Protein AF-A0A968QY16-F1 (afdb_monomer_lite)

Secondary structure (DSSP, 8-state):
------------------S--EEEEEEE-S-S-TT--SHHHHHHHHHHHHHHHHHTT--GGGEEEE-SS---SS-SSS--SEEE---HHHHHHHHHHTTSS-SEEEEEEES-EETTEEESSSS-EEEHHHHHHHHHHHHHT-TT-EEEEEEESTTGGGGHHHH--TTEEEEESS-TT-----BTTTTBSHHHHHHHHHHTT-BHHHHHHHHHHHHTTT---EEEE-TT--S-PBSTT---------EEEEEEEEEETTEEEEEEEEE-TT-EEEEEEEEEETT----S-S-------EEE-EEPSS-TTEEEEEEE----SSEEEEEEEEETT-PBPPPEEEEEPPP---EEEEEEEESSHHHHHHHHHHHHHHHHHTT--GGGEEEESSHHHHHHHHHHHHHSSEEEEEEEEEEEEETTEEE-SSS--EEHHHHHHHHHHHHHH-SS-EEEEEEETTGGGTTTTSPPPTT---B-------

pLDDT: mean 80.66, std 17.02, range [26.48, 98.75]

Foldseek 3Di:
DDDDDPDPDDDFPQPPDDPAQEAEEFALFAADDVPQLLNLLSVVLSLLLLVLLVLLVRDLLRYAYAYPDQDDSQPPVHSPSHNYAQALVVVLCCLQPVQPGHLEYEYEEDDEDAQQWHGRYNPHIDGLQSVLVSNCNSCVVPVSRAYEYAYAYQLQQNSCVSNADARYKYKYQAHNHAGFACAASNCQGLSVQLSQVLSQLFFNLVSSVRSCVSCVVGHHMDIDHHPPDDSRHHNRSSGRDPADFWEWPDWDWDDDPQKIKIKIFIDHPQAWDFKKKFKDAPPPDPPDDNDHHNDGDMWTFPADPVDSRMTMTMDGDDDGAKMKMKMWIAGPSGGIYSIDIDIDGDDDQQAEAEEEQEADCVVCVVVLVVVVVVVVVVVRDPVRYHYDQAPVSSLVNLVVCLPGSHAEYEYEYAYEADQQWHRRYPPDIDGLLNVLVSLQSSQVRHNHAYEYEHAYPNQVNSVVSNDHPPPGDYDYDYDHPD

Sequence (482 aa):
MLRIITIIAFRYSKKKTNNTISKAIVVAGGGPYPGNKLWDSTRMAANFAYRVLRYQGISKKNILYFSEDNIDLDNNGKADDIAGIPTSDNIRTAISSWDGNANTLILYLTDHGKEKTFHLSESETLSADHLNLWLSQYQSGNPNKRVIVIYDACMSGSFVPALSANNRIIVTSTEADEDAYFISQGSLSFSDAFWSDIFNGNHVGKSFDSAKQAVAEFQNPMIEIGSNISGEVPIGNGISYNRELPLIETVSCTISGNRITCTATAGGKDGIARVWAVIMPSDYDIGTLSRPVVELPSFELMPDNDDDNKYTGMYQNYLVRNIRITIYAEDRNGNTSVPSLTYLSGLNVSEDKAVIAAGNPDIFGKNIQQAEDALKFQRYADGNIMKAATVEELHLKLADCASSDTHDVLIYLVGKGSPGSFRISNTESLSATTLNLWLNDLQEKISGKVVVVYDADYSGMFIPLLKPPQGKRADTDFRHFG

Structure (mmCIF, N/CA/C/O backbone):
data_AF-A0A968QY16-F1
#
_entry.id   AF-A0A968QY16-F1
#
loop_
_atom_site.group_PDB
_atom_site.id
_atom_site.type_symbol
_atom_site.label_atom_id
_atom_site.label_alt_id
_atom_site.label_comp_id
_atom_site.label_asym_id
_atom_site.label_entity_id
_atom_site.label_seq_id
_atom_site.pdbx_PDB_ins_code
_atom_site.Cartn_x
_atom_site.Cartn_y
_atom_site.Cartn_z
_atom_site.occupancy
_atom_site.B_iso_or_equiv
_atom_site.auth_seq_id
_atom_site.auth_comp_id
_atom_site.auth_asym_id
_atom_site.auth_atom_id
_atom_site.pdbx_PDB_model_num
ATOM 1 N N . MET A 1 1 ? 2.937 -42.815 42.711 1.00 38.00 1 MET A N 1
ATOM 2 C CA . MET A 1 1 ? 3.768 -41.710 42.187 1.00 38.00 1 MET A CA 1
ATOM 3 C C . MET A 1 1 ? 2.832 -40.774 41.423 1.00 38.00 1 MET A C 1
ATOM 5 O O . MET A 1 1 ? 2.435 -41.095 40.312 1.00 38.00 1 MET A O 1
ATOM 9 N N . LEU A 1 2 ? 2.338 -39.720 42.082 1.00 30.09 2 LEU A N 1
ATOM 10 C CA . LEU A 1 2 ? 1.387 -38.756 41.512 1.00 30.09 2 LEU A CA 1
ATOM 11 C C . LEU A 1 2 ? 2.143 -37.849 40.524 1.00 30.09 2 LEU A C 1
ATOM 13 O O . LEU A 1 2 ? 3.094 -37.184 40.930 1.00 30.09 2 LEU A O 1
ATOM 17 N N . ARG A 1 3 ? 1.752 -37.820 39.244 1.00 30.47 3 ARG A N 1
ATOM 18 C CA . ARG A 1 3 ? 2.258 -36.820 38.290 1.00 30.47 3 ARG A CA 1
ATOM 19 C C . ARG A 1 3 ? 1.485 -35.519 38.498 1.00 30.47 3 ARG A C 1
ATOM 21 O O . ARG A 1 3 ? 0.291 -35.453 38.224 1.00 30.47 3 ARG A O 1
ATOM 28 N N . ILE A 1 4 ? 2.179 -34.513 39.017 1.00 29.67 4 ILE A N 1
ATOM 29 C CA . ILE A 1 4 ? 1.699 -33.137 39.142 1.00 29.67 4 ILE A CA 1
ATOM 30 C C . ILE A 1 4 ? 1.552 -32.568 37.725 1.00 29.67 4 ILE A C 1
ATOM 32 O O . ILE A 1 4 ? 2.531 -32.468 36.989 1.00 29.67 4 ILE A O 1
ATOM 36 N N . ILE A 1 5 ? 0.324 -32.223 37.337 1.00 30.27 5 ILE A N 1
ATOM 37 C CA . ILE A 1 5 ? 0.048 -31.413 36.149 1.00 30.27 5 ILE A CA 1
ATOM 38 C C . ILE A 1 5 ? 0.353 -29.965 36.536 1.00 30.27 5 ILE A C 1
ATOM 40 O O . ILE A 1 5 ? -0.416 -29.331 37.257 1.00 30.27 5 ILE A O 1
ATOM 44 N N . THR A 1 6 ? 1.492 -29.447 36.087 1.00 27.94 6 THR A N 1
ATOM 45 C CA . THR A 1 6 ? 1.800 -28.018 36.183 1.00 27.94 6 THR A CA 1
ATOM 46 C C . THR A 1 6 ? 0.947 -27.279 35.156 1.00 27.94 6 THR A C 1
ATOM 48 O O . THR A 1 6 ? 1.267 -27.252 33.971 1.00 27.94 6 THR A O 1
ATOM 51 N N . ILE A 1 7 ? -0.159 -26.686 35.604 1.00 30.48 7 ILE A N 1
ATOM 52 C CA . ILE A 1 7 ? -0.899 -25.695 34.821 1.00 30.48 7 ILE A CA 1
ATOM 53 C C . ILE A 1 7 ? -0.028 -24.435 34.775 1.00 30.48 7 ILE A C 1
ATOM 55 O O . ILE A 1 7 ? 0.117 -23.737 35.779 1.00 30.48 7 ILE A O 1
ATOM 59 N N . ILE A 1 8 ? 0.575 -24.146 33.620 1.00 30.88 8 ILE A N 1
ATOM 60 C CA . ILE A 1 8 ? 1.236 -22.861 33.373 1.00 30.88 8 ILE A CA 1
ATOM 61 C C . ILE A 1 8 ? 0.131 -21.809 33.236 1.00 30.88 8 ILE A C 1
ATOM 63 O O . ILE A 1 8 ? -0.469 -21.634 32.178 1.00 30.88 8 ILE A O 1
ATOM 67 N N . ALA A 1 9 ? -0.176 -21.125 34.336 1.00 28.19 9 ALA A N 1
ATOM 68 C CA . ALA A 1 9 ? -0.999 -19.927 34.308 1.00 28.19 9 ALA A CA 1
ATOM 69 C C . ALA A 1 9 ? -0.173 -18.781 33.703 1.00 28.19 9 ALA A C 1
ATOM 71 O O . ALA A 1 9 ? 0.754 -18.271 34.337 1.00 28.19 9 ALA A O 1
ATOM 72 N N . PHE A 1 10 ? -0.501 -18.375 32.475 1.00 34.56 10 PHE A N 1
ATOM 73 C CA . PHE A 1 10 ? 0.047 -17.163 31.867 1.00 34.56 10 PHE A CA 1
ATOM 74 C C . PHE A 1 10 ? -0.302 -15.950 32.744 1.00 34.56 10 PHE A C 1
ATOM 76 O O . PHE A 1 10 ? -1.473 -15.631 32.960 1.00 34.56 10 PHE A O 1
ATOM 83 N N . ARG A 1 11 ? 0.718 -15.263 33.271 1.00 32.84 11 ARG A N 1
ATOM 84 C CA . ARG A 1 11 ? 0.545 -13.985 33.971 1.00 32.84 11 ARG A CA 1
ATOM 85 C C . ARG A 1 11 ? 0.368 -12.875 32.935 1.00 32.84 11 ARG A C 1
ATOM 87 O O . ARG A 1 11 ? 1.343 -12.343 32.420 1.00 32.84 11 ARG A O 1
ATOM 94 N N . TYR A 1 12 ? -0.879 -12.520 32.645 1.00 41.78 12 TYR A N 1
ATOM 95 C CA . TYR A 1 12 ? -1.216 -11.295 31.921 1.00 41.78 12 TYR A CA 1
ATOM 96 C C . TYR A 1 12 ? -1.067 -10.090 32.855 1.00 41.78 12 TYR A C 1
ATOM 98 O O . TYR A 1 12 ? -1.649 -10.078 33.941 1.00 41.78 12 TYR A O 1
ATOM 106 N N . SER A 1 13 ? -0.366 -9.042 32.425 1.00 37.53 13 SER A N 1
ATOM 107 C CA . SER A 1 13 ? -0.518 -7.723 33.043 1.00 37.53 13 SER A CA 1
ATOM 108 C C . SER A 1 13 ? -1.692 -7.017 32.369 1.00 37.53 13 SER A C 1
ATOM 110 O O . SER A 1 13 ? -1.528 -6.303 31.383 1.00 37.53 13 SER A O 1
ATOM 112 N N . LYS A 1 14 ? -2.913 -7.238 32.872 1.00 39.91 14 LYS A N 1
ATOM 113 C CA . LYS A 1 14 ? -4.019 -6.325 32.566 1.00 39.91 14 LYS A CA 1
ATOM 114 C C . LYS A 1 14 ? -3.675 -4.989 33.222 1.00 39.91 14 LYS A C 1
ATOM 116 O O . LYS A 1 14 ? -3.824 -4.856 34.439 1.00 39.91 14 LYS A O 1
ATOM 121 N N . LYS A 1 15 ? -3.270 -3.979 32.442 1.00 43.16 15 LYS A N 1
ATOM 122 C CA . LYS A 1 15 ? -3.493 -2.595 32.883 1.00 43.16 15 LYS A CA 1
ATOM 123 C C . LYS A 1 15 ? -4.983 -2.495 33.212 1.00 43.16 15 LYS A C 1
ATOM 125 O O . LYS A 1 15 ? -5.822 -2.958 32.445 1.00 43.16 15 LYS A O 1
ATOM 130 N N . LYS A 1 16 ? -5.295 -2.001 34.407 1.00 36.91 16 LYS A N 1
ATOM 131 C CA . LYS A 1 16 ? -6.653 -1.885 34.945 1.00 36.91 16 LYS A CA 1
ATOM 132 C C . LYS A 1 16 ? -7.465 -0.999 33.989 1.00 36.91 16 LYS A C 1
ATOM 134 O O . LYS A 1 16 ? -7.370 0.220 34.065 1.00 36.91 16 LYS A O 1
ATOM 139 N N . THR A 1 17 ? -8.190 -1.589 33.042 1.00 46.09 17 THR A N 1
ATOM 140 C CA . THR A 1 17 ? -9.027 -0.825 32.122 1.00 46.09 17 THR A CA 1
ATOM 141 C C . THR A 1 17 ? -10.307 -0.460 32.859 1.00 46.09 17 THR A C 1
ATOM 143 O O . THR A 1 17 ? -11.049 -1.321 33.333 1.00 46.09 17 THR A O 1
ATOM 146 N N . ASN A 1 18 ? -10.568 0.842 32.983 1.00 48.84 18 ASN A N 1
ATOM 147 C CA . ASN A 1 18 ? -11.944 1.305 33.123 1.00 48.84 18 ASN A CA 1
ATOM 148 C C . ASN A 1 18 ? -12.760 0.680 31.982 1.00 48.84 18 ASN A C 1
ATOM 150 O O . ASN A 1 18 ? -12.211 0.412 30.919 1.00 48.84 18 ASN A O 1
ATOM 154 N N . ASN A 1 19 ? -14.038 0.409 32.224 1.00 55.62 19 ASN A N 1
ATOM 155 C CA . ASN A 1 19 ? -14.936 -0.382 31.378 1.00 55.62 19 ASN A CA 1
ATOM 156 C C . ASN A 1 19 ? -15.237 0.304 30.016 1.00 55.62 19 ASN A C 1
ATOM 158 O O . ASN A 1 19 ? -16.374 0.677 29.747 1.00 55.62 19 ASN A O 1
ATOM 162 N N . THR A 1 20 ? -14.216 0.552 29.189 1.00 72.75 20 THR A N 1
ATOM 163 C CA . THR A 1 20 ? -14.300 1.267 27.913 1.00 72.75 20 THR A CA 1
ATOM 164 C C . THR A 1 20 ? -14.516 0.281 26.777 1.00 72.75 20 THR A C 1
ATOM 166 O O . THR A 1 20 ? -13.689 -0.600 26.546 1.00 72.75 20 THR A O 1
ATOM 169 N N . ILE A 1 21 ? -15.622 0.432 26.057 1.00 86.31 21 ILE A N 1
ATOM 170 C CA . ILE A 1 21 ? -15.969 -0.398 24.906 1.00 86.31 21 ILE A CA 1
ATOM 171 C C . ILE A 1 21 ? -15.377 0.244 23.649 1.00 86.31 21 ILE A C 1
ATOM 173 O O . ILE A 1 21 ? -15.806 1.325 23.244 1.00 86.31 21 ILE A O 1
ATOM 177 N N . SER A 1 22 ? -14.416 -0.434 23.024 1.00 91.62 22 SER A N 1
ATOM 178 C CA . SER A 1 22 ? -13.908 -0.076 21.695 1.00 91.62 22 SER A CA 1
ATOM 179 C C . SER A 1 22 ? -14.654 -0.867 20.624 1.00 91.62 22 SER A C 1
ATOM 181 O O . SER A 1 22 ? -14.844 -2.081 20.760 1.00 91.62 22 SER A O 1
ATOM 183 N N . LYS A 1 23 ? -15.069 -0.180 19.561 1.00 94.19 23 LYS A N 1
ATOM 184 C CA . LYS A 1 23 ? -15.598 -0.786 18.336 1.00 94.19 23 LYS A CA 1
ATOM 185 C C . LYS A 1 23 ? -14.801 -0.288 17.140 1.00 94.19 23 LYS A C 1
ATOM 187 O O . LYS A 1 23 ? -14.286 0.828 17.171 1.00 94.19 23 LYS A O 1
ATOM 192 N N . ALA A 1 24 ? -14.703 -1.116 16.110 1.00 96.44 24 ALA A N 1
ATOM 193 C CA . ALA A 1 24 ? -13.944 -0.797 14.915 1.00 96.44 24 ALA A CA 1
ATOM 194 C C . ALA A 1 24 ? -14.776 -0.972 13.645 1.00 96.44 24 ALA A C 1
ATOM 196 O O . ALA A 1 24 ? -15.633 -1.854 13.566 1.00 96.44 24 ALA A O 1
ATOM 197 N N . ILE A 1 25 ? -14.497 -0.128 12.662 1.00 97.56 25 ILE A N 1
ATOM 198 C CA . ILE A 1 25 ? -14.957 -0.244 11.286 1.00 97.56 25 ILE A CA 1
ATOM 199 C C . ILE A 1 25 ? -13.698 -0.296 10.420 1.00 97.56 25 ILE A C 1
ATOM 201 O O . ILE A 1 25 ? -12.875 0.616 10.479 1.00 97.56 25 ILE A O 1
ATOM 205 N N . VAL A 1 26 ? -13.540 -1.369 9.655 1.00 98.00 26 VAL A N 1
ATOM 206 C CA . VAL A 1 26 ? -12.465 -1.550 8.674 1.00 98.00 26 VAL A CA 1
ATOM 207 C C . VAL A 1 26 ? -13.095 -1.490 7.290 1.00 98.00 26 VAL A C 1
ATOM 209 O O . VAL A 1 26 ? -14.114 -2.140 7.064 1.00 98.00 26 VAL A O 1
ATOM 212 N N . VAL A 1 27 ? -12.516 -0.712 6.381 1.00 98.12 27 VAL A N 1
ATOM 213 C CA . VAL A 1 27 ? -13.005 -0.558 5.008 1.00 98.12 27 VAL A CA 1
ATOM 214 C C . VAL A 1 27 ? -11.854 -0.814 4.040 1.00 98.12 27 VAL A C 1
ATOM 216 O O . VAL A 1 27 ? -10.940 0.005 3.944 1.00 98.12 27 VAL A O 1
ATOM 219 N N . ALA A 1 28 ? -11.920 -1.944 3.334 1.00 95.81 28 ALA A N 1
ATOM 220 C CA . ALA A 1 28 ? -11.133 -2.195 2.131 1.00 95.81 28 ALA A CA 1
ATOM 221 C C . ALA A 1 28 ? -11.905 -1.618 0.937 1.00 95.81 28 ALA A C 1
ATOM 223 O O . ALA A 1 28 ? -12.927 -2.182 0.545 1.00 95.81 28 ALA A O 1
ATOM 224 N N . GLY A 1 29 ? -11.473 -0.461 0.432 1.00 93.06 29 GLY A N 1
ATOM 225 C CA . GLY A 1 29 ? -12.137 0.255 -0.663 1.00 93.06 29 GLY A CA 1
ATOM 226 C C . GLY A 1 29 ? -11.756 -0.248 -2.060 1.00 93.06 29 GLY A C 1
ATOM 227 O O . GLY A 1 29 ? -10.947 -1.158 -2.210 1.00 93.06 29 GLY A O 1
ATOM 228 N N . GLY A 1 30 ? -12.336 0.356 -3.095 1.00 86.38 30 GLY A N 1
ATOM 229 C CA . GLY A 1 30 ? -12.017 0.123 -4.510 1.00 86.38 30 GLY A CA 1
ATOM 230 C C . GLY A 1 30 ? -12.590 -1.157 -5.108 1.00 86.38 30 GLY A C 1
ATOM 231 O O . GLY A 1 30 ? -13.275 -1.089 -6.125 1.00 86.38 30 GLY A O 1
ATOM 232 N N . GLY A 1 31 ? -12.323 -2.305 -4.489 1.00 84.81 31 GLY A N 1
ATOM 233 C CA . GLY A 1 31 ? -12.792 -3.613 -4.949 1.00 84.81 31 GLY A CA 1
ATOM 234 C C . GLY A 1 31 ? -12.010 -4.201 -6.141 1.00 84.81 31 GLY A C 1
ATOM 235 O O . GLY A 1 31 ? -11.219 -3.505 -6.794 1.00 84.81 31 GLY A O 1
ATOM 236 N N . PRO A 1 32 ? -12.204 -5.499 -6.443 1.00 83.25 32 PRO A N 1
ATOM 237 C CA . PRO A 1 32 ? -11.525 -6.199 -7.530 1.00 83.25 32 PRO A CA 1
ATOM 238 C C . PRO A 1 32 ? -12.180 -5.910 -8.891 1.00 83.25 32 PRO A C 1
ATOM 240 O O . PRO A 1 32 ? -12.966 -6.712 -9.397 1.00 83.25 32 PRO A O 1
ATOM 243 N N . TYR A 1 33 ? -11.831 -4.792 -9.530 1.00 77.81 33 TYR A N 1
ATOM 244 C CA . TYR A 1 33 ? -12.247 -4.493 -10.909 1.00 77.81 33 TYR A CA 1
ATOM 245 C C . TYR A 1 33 ? -11.066 -4.518 -11.897 1.00 77.81 33 TYR A C 1
ATOM 247 O O . TYR A 1 33 ? -9.917 -4.279 -11.505 1.00 77.81 33 TYR A O 1
ATOM 255 N N . PRO A 1 34 ? -11.300 -4.801 -13.197 1.00 72.06 34 PRO A N 1
ATOM 256 C CA . PRO A 1 34 ? -10.243 -4.803 -14.205 1.00 72.06 34 PRO A CA 1
ATOM 257 C C . PRO A 1 34 ? -9.477 -3.475 -14.240 1.00 72.06 34 PRO A C 1
ATOM 259 O O . PRO A 1 34 ? -10.030 -2.424 -14.542 1.00 72.06 34 PRO A O 1
ATOM 262 N N . GLY A 1 35 ? -8.175 -3.532 -13.960 1.00 67.94 35 GLY A N 1
ATOM 263 C CA . GLY A 1 35 ? -7.311 -2.350 -13.909 1.00 67.94 35 GLY A CA 1
ATOM 264 C C . GLY A 1 35 ? -7.057 -1.808 -12.501 1.00 67.94 35 GLY A C 1
ATOM 265 O O . GLY A 1 35 ? -6.093 -1.055 -12.341 1.00 67.94 35 GLY A O 1
ATOM 266 N N . ASN A 1 36 ? -7.810 -2.241 -11.479 1.00 74.19 36 ASN A N 1
ATOM 267 C CA . ASN A 1 36 ? -7.436 -1.986 -10.091 1.00 74.19 36 ASN A CA 1
ATOM 268 C C . ASN A 1 36 ? -6.269 -2.882 -9.687 1.00 74.19 36 ASN A C 1
ATOM 270 O O . ASN A 1 36 ? -6.446 -4.010 -9.233 1.00 74.19 36 ASN A O 1
ATOM 274 N N . LYS A 1 37 ? -5.054 -2.367 -9.838 1.00 71.50 37 LYS A N 1
ATOM 275 C CA . LYS A 1 37 ? -3.861 -3.100 -9.422 1.00 71.50 37 LYS A CA 1
ATOM 276 C C . LYS A 1 37 ? -3.660 -3.092 -7.902 1.00 71.50 37 LYS A C 1
ATOM 278 O O . LYS A 1 37 ? -2.977 -3.974 -7.407 1.00 71.50 37 LYS A O 1
ATOM 283 N N . LEU A 1 38 ? -4.252 -2.133 -7.177 1.00 76.75 38 LEU A N 1
ATOM 284 C CA . LEU A 1 38 ? -4.053 -1.918 -5.734 1.00 76.75 38 LEU A CA 1
ATOM 285 C C . LEU A 1 38 ? -4.789 -2.933 -4.852 1.00 76.75 38 LEU A C 1
ATOM 287 O O . LEU A 1 38 ? -4.399 -3.124 -3.704 1.00 76.75 38 LEU A O 1
ATOM 291 N N . TRP A 1 39 ? -5.810 -3.605 -5.392 1.00 81.44 39 TRP A N 1
ATOM 292 C CA . TRP A 1 39 ? -6.746 -4.409 -4.605 1.00 81.44 39 TRP A CA 1
ATOM 293 C C . TRP A 1 39 ? -6.083 -5.440 -3.685 1.00 81.44 39 TRP A C 1
ATOM 295 O O . TRP A 1 39 ? -6.457 -5.544 -2.519 1.00 81.44 39 TRP A O 1
ATOM 305 N N . ASP A 1 40 ? -5.075 -6.174 -4.164 1.00 73.25 40 ASP A N 1
ATOM 306 C CA . ASP A 1 40 ? -4.399 -7.170 -3.329 1.00 73.25 40 ASP A CA 1
ATOM 307 C C . ASP A 1 40 ? -3.712 -6.515 -2.119 1.00 73.25 40 ASP A C 1
ATOM 309 O O . ASP A 1 40 ? -3.873 -6.991 -0.992 1.00 73.25 40 ASP A O 1
ATOM 313 N N . SER A 1 41 ? -3.016 -5.391 -2.325 1.00 75.56 41 SER A N 1
ATOM 314 C CA . SER A 1 41 ? -2.392 -4.608 -1.251 1.00 75.56 41 SER A CA 1
ATOM 315 C C . SER A 1 41 ? -3.425 -4.055 -0.269 1.00 75.56 41 SER A C 1
ATOM 317 O O . SER A 1 41 ? -3.255 -4.195 0.943 1.00 75.56 41 SER A O 1
ATOM 319 N N . THR A 1 42 ? -4.514 -3.477 -0.788 1.00 84.75 42 THR A N 1
ATOM 320 C CA . THR A 1 42 ? -5.654 -2.985 0.000 1.00 84.75 42 THR A CA 1
ATOM 321 C C . THR A 1 42 ? -6.194 -4.092 0.902 1.00 84.75 42 THR A C 1
ATOM 323 O O . THR A 1 42 ? -6.332 -3.919 2.117 1.00 84.75 42 THR A O 1
ATOM 326 N N . ARG A 1 43 ? -6.452 -5.269 0.322 1.00 83.12 43 ARG A N 1
ATOM 327 C CA . ARG A 1 43 ? -6.957 -6.436 1.041 1.00 83.12 43 ARG A CA 1
ATOM 328 C C . ARG A 1 43 ? -5.992 -6.890 2.127 1.00 83.12 43 ARG A C 1
ATOM 330 O O . ARG A 1 43 ? -6.432 -7.179 3.237 1.00 83.12 43 ARG A O 1
ATOM 337 N N . MET A 1 44 ? -4.693 -6.964 1.842 1.00 77.38 44 MET A N 1
ATOM 338 C CA . MET A 1 44 ? -3.692 -7.361 2.836 1.00 77.38 44 MET A CA 1
ATOM 339 C C . MET A 1 44 ? -3.637 -6.392 4.015 1.00 77.38 44 MET A C 1
ATOM 341 O O . MET A 1 44 ? -3.714 -6.837 5.162 1.00 77.38 44 MET A O 1
ATOM 345 N N . ALA A 1 45 ? -3.600 -5.086 3.752 1.00 85.38 45 ALA A N 1
ATOM 346 C CA . ALA A 1 45 ? -3.572 -4.066 4.795 1.00 85.38 45 ALA A CA 1
ATOM 347 C C . ALA A 1 45 ? -4.844 -4.102 5.668 1.00 85.38 45 ALA A C 1
ATOM 349 O O . ALA A 1 45 ? -4.763 -4.122 6.900 1.00 85.38 45 ALA A O 1
ATOM 350 N N . ALA A 1 46 ? -6.024 -4.213 5.050 1.00 91.94 46 ALA A N 1
ATOM 351 C CA . ALA A 1 46 ? -7.304 -4.334 5.749 1.00 91.94 46 ALA A CA 1
ATOM 352 C C . ALA A 1 46 ? -7.430 -5.632 6.565 1.00 91.94 46 ALA A C 1
ATOM 354 O O . ALA A 1 46 ? -7.848 -5.599 7.728 1.00 91.94 46 ALA A O 1
ATOM 355 N N . ASN A 1 47 ? -7.008 -6.770 6.007 1.00 83.69 47 ASN A N 1
ATOM 356 C CA . ASN A 1 47 ? -6.990 -8.054 6.709 1.00 83.69 47 ASN A CA 1
ATOM 357 C C . ASN A 1 47 ? -6.044 -8.020 7.913 1.00 83.69 47 ASN A C 1
ATOM 359 O O . ASN A 1 47 ? -6.388 -8.517 8.991 1.00 83.69 47 ASN A O 1
ATOM 363 N N . PHE A 1 48 ? -4.865 -7.415 7.750 1.00 82.69 48 PHE A N 1
ATOM 364 C CA . PHE A 1 48 ? -3.909 -7.262 8.835 1.00 82.69 48 PHE A CA 1
ATOM 365 C C . PHE A 1 48 ? -4.483 -6.384 9.947 1.00 82.69 48 PHE A C 1
ATOM 367 O O . PHE A 1 48 ? -4.534 -6.823 11.095 1.00 82.69 48 PHE A O 1
ATOM 374 N N . ALA A 1 49 ? -5.044 -5.220 9.613 1.00 92.19 49 ALA A N 1
ATOM 375 C CA . ALA A 1 49 ? -5.718 -4.355 10.576 1.00 92.19 49 ALA A CA 1
ATOM 376 C C . ALA A 1 49 ? -6.841 -5.084 11.334 1.00 92.19 49 ALA A C 1
ATOM 378 O O . ALA A 1 49 ? -6.896 -5.019 12.564 1.00 92.19 49 ALA A O 1
ATOM 379 N N . TYR A 1 50 ? -7.705 -5.837 10.637 1.00 89.31 50 TYR A N 1
ATOM 380 C CA . TYR A 1 50 ? -8.756 -6.650 11.265 1.00 89.31 50 TYR A CA 1
ATOM 381 C C . TYR A 1 50 ? -8.176 -7.613 12.307 1.00 89.31 50 TYR A C 1
ATOM 383 O O . TYR A 1 50 ? -8.639 -7.654 13.453 1.00 89.31 50 TYR A O 1
ATOM 391 N N . ARG A 1 51 ? -7.121 -8.350 11.948 1.00 81.25 51 ARG A N 1
ATOM 392 C CA . ARG A 1 51 ? -6.441 -9.266 12.869 1.00 81.25 51 ARG A CA 1
ATOM 393 C C . ARG A 1 51 ? -5.831 -8.517 14.045 1.00 81.25 51 ARG A C 1
ATOM 395 O O . ARG A 1 51 ? -6.074 -8.909 15.183 1.00 81.25 51 ARG A O 1
ATOM 402 N N . VAL A 1 52 ? -5.118 -7.416 13.813 1.00 83.56 52 VAL A N 1
ATOM 403 C CA . VAL A 1 52 ? -4.530 -6.592 14.880 1.00 83.56 52 VAL A CA 1
ATOM 404 C C . VAL A 1 52 ? -5.603 -6.081 15.843 1.00 83.56 52 VAL A C 1
ATOM 406 O O . VAL A 1 52 ? -5.417 -6.151 17.054 1.00 83.56 52 VAL A O 1
ATOM 409 N N . LEU A 1 53 ? -6.768 -5.656 15.352 1.00 91.75 53 LEU A N 1
ATOM 410 C CA . LEU A 1 53 ? -7.896 -5.235 16.191 1.00 91.75 53 LEU A CA 1
ATOM 411 C C . LEU A 1 53 ? -8.442 -6.391 17.047 1.00 91.75 53 LEU A C 1
ATOM 413 O O . LEU A 1 53 ? -8.692 -6.209 18.245 1.00 91.75 53 LEU A O 1
ATOM 417 N N . ARG A 1 54 ? -8.584 -7.589 16.460 1.00 85.19 54 ARG A N 1
ATOM 418 C CA . ARG A 1 54 ? -8.943 -8.817 17.192 1.00 85.19 54 ARG A CA 1
ATOM 419 C C . ARG A 1 54 ? -7.911 -9.130 18.272 1.00 85.19 54 ARG A C 1
ATOM 421 O O . ARG A 1 54 ? -8.292 -9.410 19.411 1.00 85.19 54 ARG A O 1
ATOM 428 N N . TYR A 1 55 ? -6.626 -9.026 17.936 1.00 81.31 55 TYR A N 1
ATOM 429 C CA . TYR A 1 55 ? -5.520 -9.222 18.865 1.00 81.31 55 TYR A CA 1
ATOM 430 C C . TYR A 1 55 ? -5.555 -8.198 19.988 1.00 81.31 55 TYR A C 1
ATOM 432 O O . TYR A 1 55 ? -5.537 -8.590 21.141 1.00 81.31 55 TYR A O 1
ATOM 440 N N . GLN A 1 56 ? -5.779 -6.918 19.709 1.00 85.81 56 GLN A N 1
ATOM 441 C CA . GLN A 1 56 ? -5.931 -5.877 20.727 1.00 85.81 56 GLN A CA 1
ATOM 442 C C . GLN A 1 56 ? -7.204 -6.027 21.592 1.00 85.81 56 GLN A C 1
ATOM 444 O O . GLN A 1 56 ? -7.507 -5.178 22.431 1.00 85.81 56 GLN A O 1
ATOM 449 N N . GLY A 1 57 ? -7.938 -7.136 21.460 1.00 85.56 57 GLY A N 1
ATOM 450 C CA . GLY A 1 57 ? -9.022 -7.542 22.346 1.00 85.56 57 GLY A CA 1
ATOM 451 C C . GLY A 1 57 ? -10.384 -6.977 21.959 1.00 85.56 57 GLY A C 1
ATOM 452 O O . GLY A 1 57 ? -11.317 -7.035 22.765 1.00 85.56 57 GLY A O 1
ATOM 453 N N . ILE A 1 58 ? -10.521 -6.449 20.741 1.00 90.31 58 ILE A N 1
ATOM 454 C CA . ILE A 1 58 ? -11.818 -6.084 20.176 1.00 90.31 58 ILE A CA 1
ATOM 455 C C . ILE A 1 58 ? -12.452 -7.368 19.634 1.00 90.31 58 ILE A C 1
ATOM 457 O O . ILE A 1 58 ? -11.951 -7.999 18.711 1.00 90.31 58 ILE A O 1
ATOM 461 N N . SER A 1 59 ? -13.551 -7.815 20.242 1.00 89.75 59 SER A N 1
ATOM 462 C CA . SER A 1 59 ? -14.233 -9.044 19.809 1.00 89.75 59 SER A CA 1
ATOM 463 C C . SER A 1 59 ? -14.781 -8.921 18.383 1.00 89.75 59 SER A C 1
ATOM 465 O O . SER A 1 59 ? -15.239 -7.838 18.037 1.00 89.75 59 SER A O 1
ATOM 467 N N . LYS A 1 60 ? -14.885 -10.032 17.633 1.00 88.31 60 LYS A N 1
ATOM 468 C CA . LYS A 1 60 ? -15.496 -10.101 16.282 1.00 88.31 60 LYS A CA 1
ATOM 469 C C . LYS A 1 60 ? -16.783 -9.280 16.157 1.00 88.31 60 LYS A C 1
ATOM 471 O O . LYS A 1 60 ? -16.868 -8.386 15.336 1.00 88.31 60 LYS A O 1
ATOM 476 N N . LYS A 1 61 ? -17.729 -9.467 17.086 1.00 91.19 61 LYS A N 1
ATOM 477 C CA . LYS A 1 61 ? -19.009 -8.727 17.145 1.00 91.19 61 LYS A CA 1
ATOM 478 C C . LYS A 1 61 ? -18.906 -7.205 17.346 1.00 91.19 61 LYS A C 1
ATOM 480 O O . LYS A 1 61 ? -19.931 -6.542 17.395 1.00 91.19 61 LYS A O 1
ATOM 485 N N . ASN A 1 62 ? -17.715 -6.670 17.597 1.00 93.81 62 ASN A N 1
ATOM 486 C CA . ASN A 1 62 ? -17.443 -5.243 17.768 1.00 93.81 62 ASN A CA 1
ATOM 487 C C . ASN A 1 62 ? -16.606 -4.686 16.604 1.00 93.81 62 ASN A C 1
ATOM 489 O O . ASN A 1 62 ? -16.224 -3.519 16.658 1.00 93.81 62 ASN A O 1
ATOM 493 N N . ILE A 1 63 ? -16.329 -5.492 15.576 1.00 94.75 63 ILE A N 1
ATOM 494 C CA . ILE A 1 63 ? -15.638 -5.083 14.357 1.00 94.75 63 ILE A CA 1
ATOM 495 C C . ILE A 1 63 ? -16.605 -5.276 13.191 1.00 94.75 63 ILE A C 1
ATOM 497 O O . ILE A 1 63 ? -17.152 -6.361 13.020 1.00 94.75 63 ILE A O 1
ATOM 501 N N . LEU A 1 64 ? -16.828 -4.226 12.409 1.00 96.44 64 LEU A N 1
ATOM 502 C CA . LEU A 1 64 ? -17.476 -4.330 11.105 1.00 96.44 64 LEU A CA 1
ATOM 503 C C . LEU A 1 64 ? -16.392 -4.201 10.045 1.00 96.44 64 LEU A C 1
ATOM 505 O O . LEU A 1 64 ? -15.726 -3.171 9.985 1.00 96.44 64 LEU A O 1
ATOM 509 N N . TYR A 1 65 ? -16.197 -5.240 9.241 1.00 96.81 65 TYR A N 1
ATOM 510 C CA . TYR A 1 65 ? -15.251 -5.212 8.133 1.00 96.81 65 TYR A CA 1
ATOM 511 C C . TYR A 1 65 ? -16.021 -5.183 6.812 1.00 96.81 65 TYR A C 1
ATOM 513 O O . TYR A 1 65 ? -16.721 -6.136 6.486 1.00 96.81 65 TYR A O 1
ATOM 521 N N . PHE A 1 66 ? -15.917 -4.077 6.078 1.00 97.31 66 PHE A N 1
ATOM 522 C CA . PHE A 1 66 ? -16.465 -3.929 4.737 1.00 97.31 66 PHE A CA 1
ATOM 523 C C . PHE A 1 66 ? -15.403 -4.218 3.676 1.00 97.31 66 PHE A C 1
ATOM 525 O O . PHE A 1 66 ? -14.319 -3.631 3.708 1.00 97.31 66 PHE A O 1
ATOM 532 N N . SER A 1 67 ? -15.730 -5.120 2.755 1.00 95.19 67 SER A N 1
ATOM 533 C CA . SER A 1 67 ? -14.885 -5.543 1.638 1.00 95.19 67 SER A CA 1
ATOM 534 C C . SER A 1 67 ? -15.768 -6.126 0.531 1.00 95.19 67 SER A C 1
ATOM 536 O O . SER A 1 67 ? -16.838 -6.664 0.817 1.00 95.19 67 SER A O 1
ATOM 538 N N . GLU A 1 68 ? -15.343 -6.014 -0.727 1.00 90.75 68 GLU A N 1
ATOM 539 C CA . GLU A 1 68 ? -15.983 -6.727 -1.844 1.00 90.75 68 GLU A CA 1
ATOM 540 C C . GLU A 1 68 ? -15.578 -8.210 -1.918 1.00 90.75 68 GLU A C 1
ATOM 542 O O . GLU A 1 68 ? -16.265 -9.006 -2.560 1.00 90.75 68 GLU A O 1
ATOM 547 N N . ASP A 1 69 ? -14.520 -8.602 -1.202 1.00 82.44 69 ASP A N 1
ATOM 548 C CA . ASP A 1 69 ? -14.134 -10.003 -1.041 1.00 82.44 69 ASP A CA 1
ATOM 549 C C . ASP A 1 69 ? -14.976 -10.690 0.043 1.00 82.44 69 ASP A C 1
ATOM 551 O O . ASP A 1 69 ? -15.355 -10.085 1.045 1.00 82.44 69 ASP A O 1
ATOM 555 N N . ASN A 1 70 ? -15.211 -11.995 -0.122 1.00 82.25 70 ASN A N 1
ATOM 556 C CA . ASN A 1 70 ? -15.863 -12.836 0.879 1.00 82.25 70 ASN A CA 1
ATOM 557 C C . ASN A 1 70 ? -14.899 -13.930 1.360 1.00 82.25 70 ASN A C 1
ATOM 559 O O . ASN A 1 70 ? -14.725 -14.950 0.691 1.00 82.25 70 ASN A O 1
ATOM 563 N N . ILE A 1 71 ? -14.259 -13.698 2.506 1.00 76.88 71 ILE A N 1
ATOM 564 C CA . ILE A 1 71 ? -13.174 -14.525 3.052 1.00 76.88 71 ILE A CA 1
ATOM 565 C C . ILE A 1 71 ? -13.439 -14.902 4.517 1.00 76.88 71 ILE A C 1
ATOM 567 O O . ILE A 1 71 ? -14.046 -14.135 5.264 1.00 76.88 71 ILE A O 1
ATOM 571 N N . ASP A 1 72 ? -12.981 -16.089 4.918 1.00 73.19 72 ASP A N 1
ATOM 572 C CA . ASP A 1 72 ? -12.930 -16.540 6.317 1.00 73.19 72 ASP A CA 1
ATOM 573 C C . ASP A 1 72 ? -11.581 -16.114 6.913 1.00 73.19 72 ASP A C 1
ATOM 575 O O . ASP A 1 72 ? -10.535 -16.649 6.550 1.00 73.19 72 ASP A O 1
ATOM 579 N N . LEU A 1 73 ? -11.590 -15.096 7.772 1.00 72.56 73 LEU A N 1
ATOM 580 C CA . LEU A 1 73 ? -10.376 -14.492 8.335 1.00 72.56 73 LEU A CA 1
ATOM 581 C C . LEU A 1 73 ? -9.952 -15.114 9.657 1.00 72.56 73 LEU A C 1
ATOM 583 O O . LEU A 1 73 ? -8.809 -14.903 10.076 1.00 72.56 73 LEU A O 1
ATOM 587 N N . ASP A 1 74 ? -10.860 -15.815 10.337 1.00 69.12 74 ASP A N 1
ATOM 588 C CA . ASP A 1 74 ? -10.562 -16.514 11.586 1.00 69.12 74 ASP A CA 1
ATOM 589 C C . ASP A 1 74 ? -10.489 -18.042 11.444 1.00 69.12 74 ASP A C 1
ATOM 591 O O . ASP A 1 74 ? -10.314 -18.739 12.447 1.00 69.12 74 ASP A O 1
ATOM 595 N N . ASN A 1 75 ? -10.503 -18.537 10.200 1.00 64.75 75 ASN A N 1
ATOM 596 C CA . ASN A 1 75 ? -10.332 -19.935 9.803 1.00 64.75 75 ASN A CA 1
ATOM 597 C C . ASN A 1 75 ? -11.289 -20.879 10.545 1.00 64.75 75 ASN A C 1
ATOM 599 O O . ASN A 1 75 ? -10.930 -22.005 10.905 1.00 64.75 75 ASN A O 1
ATOM 603 N N . ASN A 1 76 ? -12.514 -20.420 10.806 1.00 74.38 76 ASN A N 1
ATOM 604 C CA . ASN A 1 76 ? -13.526 -21.212 11.504 1.00 74.38 76 ASN A CA 1
ATOM 605 C C . ASN A 1 76 ? -14.309 -22.157 10.563 1.00 74.38 76 ASN A C 1
ATOM 607 O O . ASN A 1 76 ? -15.163 -22.927 11.018 1.00 74.38 76 ASN A O 1
ATOM 611 N N . GLY A 1 77 ? -14.007 -22.108 9.264 1.00 74.00 77 GLY A N 1
ATOM 612 C CA . GLY A 1 77 ? -14.693 -22.819 8.193 1.00 74.00 77 GLY A CA 1
ATOM 613 C C . GLY A 1 77 ? -15.919 -22.079 7.647 1.00 74.00 77 GLY A C 1
ATOM 614 O O . GLY A 1 77 ? -16.725 -22.698 6.948 1.00 74.00 77 GLY A O 1
ATOM 615 N N . LYS A 1 78 ? -16.108 -20.794 7.975 1.00 84.62 78 LYS A N 1
ATOM 616 C CA . LYS A 1 78 ? -17.236 -19.964 7.527 1.00 84.62 78 LYS A CA 1
ATOM 617 C C . LYS A 1 78 ? -16.751 -18.565 7.172 1.00 84.62 78 LYS A C 1
ATOM 619 O O . LYS A 1 78 ? -16.126 -17.893 7.978 1.00 84.62 78 LYS A O 1
ATOM 624 N N . ALA A 1 79 ? -17.138 -18.087 5.994 1.00 84.50 79 ALA A N 1
ATOM 625 C CA . ALA A 1 79 ? -16.922 -16.700 5.597 1.00 84.50 79 ALA A CA 1
ATOM 626 C C . ALA A 1 79 ? -17.975 -15.787 6.260 1.00 84.50 79 ALA A C 1
ATOM 628 O O . ALA A 1 79 ? -18.967 -15.409 5.639 1.00 84.50 79 ALA A O 1
ATOM 629 N N . ASP A 1 80 ? -17.807 -15.514 7.558 1.00 88.31 80 ASP A N 1
ATOM 630 C CA . ASP A 1 80 ? -18.700 -14.673 8.375 1.00 88.31 80 ASP A CA 1
ATOM 631 C C . ASP A 1 80 ? -17.984 -13.471 9.025 1.00 88.31 80 ASP A C 1
ATOM 633 O O . ASP A 1 80 ? -18.484 -12.874 9.983 1.00 88.31 80 ASP A O 1
ATOM 637 N N . ASP A 1 81 ? -16.804 -13.109 8.514 1.00 85.81 81 ASP A N 1
ATOM 638 C CA . ASP A 1 81 ? -16.023 -11.951 8.969 1.00 85.81 81 ASP A CA 1
ATOM 639 C C . ASP A 1 81 ? -16.357 -10.647 8.237 1.00 85.81 81 ASP A C 1
ATOM 641 O O . ASP A 1 81 ? -16.130 -9.566 8.785 1.00 85.81 81 ASP A O 1
ATOM 645 N N . ILE A 1 82 ? -16.904 -10.736 7.023 1.00 93.69 82 ILE A N 1
ATOM 646 C CA . ILE A 1 82 ? -17.217 -9.578 6.184 1.00 93.69 82 ILE A CA 1
ATOM 647 C C . ILE A 1 82 ? -18.660 -9.133 6.442 1.00 93.69 82 ILE A C 1
ATOM 649 O O . ILE A 1 82 ? -19.614 -9.887 6.254 1.00 93.69 82 ILE A O 1
ATOM 653 N N . ALA A 1 83 ? -18.823 -7.889 6.889 1.00 94.31 83 ALA A N 1
ATOM 654 C CA . ALA A 1 83 ? -20.111 -7.285 7.227 1.00 94.31 83 ALA A CA 1
ATOM 655 C C . ALA A 1 83 ? -20.933 -6.887 5.988 1.00 94.31 83 ALA A C 1
ATOM 657 O O . ALA A 1 83 ? -22.149 -6.716 6.083 1.00 94.31 83 ALA A O 1
ATOM 658 N N . GLY A 1 84 ? -20.274 -6.725 4.841 1.00 95.06 84 GLY A N 1
ATOM 659 C CA . GLY A 1 84 ? -20.882 -6.388 3.558 1.00 95.06 84 GLY A CA 1
ATOM 660 C C . GLY A 1 84 ? -19.918 -5.624 2.654 1.00 95.06 84 GLY A C 1
ATOM 661 O O . GLY A 1 84 ? -18.768 -5.387 3.017 1.00 95.06 84 GLY A O 1
ATOM 662 N N . ILE A 1 85 ? -20.413 -5.190 1.497 1.00 95.94 85 ILE A N 1
ATOM 663 C CA . ILE A 1 85 ? -19.641 -4.367 0.561 1.00 95.94 85 ILE A CA 1
ATOM 664 C C . ILE A 1 85 ? -19.480 -2.917 1.067 1.00 95.94 85 ILE A C 1
ATOM 666 O O . ILE A 1 85 ? -20.370 -2.406 1.766 1.00 95.94 85 ILE A O 1
ATOM 670 N N . PRO A 1 86 ? -18.372 -2.236 0.731 1.00 95.88 86 PRO A N 1
ATOM 671 C CA . PRO A 1 86 ? -18.109 -0.856 1.130 1.00 95.88 86 PRO A CA 1
ATOM 672 C C . PRO A 1 86 ? -18.973 0.130 0.326 1.00 95.88 86 PRO A C 1
ATOM 674 O O . PRO A 1 86 ? -18.595 0.569 -0.749 1.00 95.88 86 PRO A O 1
ATOM 677 N N . THR A 1 87 ? -20.139 0.513 0.849 1.00 96.94 87 THR A N 1
ATOM 678 C CA . THR A 1 87 ? -20.952 1.615 0.291 1.00 96.94 87 THR A CA 1
ATOM 679 C C . THR A 1 87 ? -21.052 2.762 1.285 1.00 96.94 87 THR A C 1
ATOM 681 O O . THR A 1 87 ? -20.934 2.563 2.500 1.00 96.94 87 THR A O 1
ATOM 684 N N . SER A 1 88 ? -21.318 3.973 0.796 1.00 96.31 88 SER A N 1
ATOM 685 C CA . SER A 1 88 ? -21.517 5.160 1.634 1.00 96.31 88 SER A CA 1
ATOM 686 C C . SER A 1 88 ? -22.646 4.925 2.625 1.00 96.31 88 SER A C 1
ATOM 688 O O . SER A 1 88 ? -22.530 5.295 3.789 1.00 96.31 88 SER A O 1
ATOM 690 N N . ASP A 1 89 ? -23.720 4.259 2.196 1.00 96.38 89 ASP A N 1
ATOM 691 C CA . ASP A 1 89 ? -24.847 3.931 3.063 1.00 96.38 89 ASP A CA 1
ATOM 692 C C . ASP A 1 89 ? -24.500 2.887 4.125 1.00 96.38 89 ASP A C 1
ATOM 694 O O . ASP A 1 89 ? -24.897 3.055 5.283 1.00 96.38 89 ASP A O 1
ATOM 698 N N . ASN A 1 90 ? -23.731 1.851 3.780 1.00 96.38 90 ASN A N 1
ATOM 699 C CA . ASN A 1 90 ? -23.275 0.857 4.751 1.00 96.38 90 ASN A CA 1
ATOM 700 C C . ASN A 1 90 ? -22.347 1.492 5.792 1.00 96.38 90 ASN A C 1
ATOM 702 O O . ASN A 1 90 ? -22.529 1.268 6.989 1.00 96.38 90 ASN A O 1
ATOM 706 N N . ILE A 1 91 ? -21.417 2.351 5.367 1.00 96.38 91 ILE A N 1
ATOM 707 C CA . ILE A 1 91 ? -20.482 3.050 6.260 1.00 96.38 91 ILE A CA 1
ATOM 708 C C . ILE A 1 91 ? -21.213 4.079 7.123 1.00 96.38 91 ILE A C 1
ATOM 710 O O . ILE A 1 91 ? -21.028 4.101 8.341 1.00 96.38 91 ILE A O 1
ATOM 714 N N . ARG A 1 92 ? -22.105 4.886 6.539 1.00 95.62 92 ARG A N 1
ATOM 715 C CA . ARG A 1 92 ? -22.974 5.810 7.280 1.00 95.62 92 ARG A CA 1
ATOM 716 C C . ARG A 1 92 ? -23.792 5.067 8.327 1.00 95.62 92 ARG A C 1
ATOM 718 O O . ARG A 1 92 ? -23.890 5.515 9.470 1.00 95.62 92 ARG A O 1
ATOM 725 N N . THR A 1 93 ? -24.386 3.936 7.955 1.00 94.62 93 THR A N 1
ATOM 726 C CA . THR A 1 93 ? -25.175 3.099 8.867 1.00 94.62 93 THR A CA 1
ATOM 727 C C . THR A 1 93 ? -24.293 2.516 9.965 1.00 94.62 93 THR A C 1
ATOM 729 O O . THR A 1 93 ? -24.659 2.598 11.136 1.00 94.62 93 THR A O 1
ATOM 732 N N . ALA A 1 94 ? -23.106 2.010 9.636 1.00 94.12 94 ALA A N 1
ATOM 733 C CA . ALA A 1 94 ? -22.147 1.512 10.614 1.00 94.12 94 ALA A CA 1
ATOM 734 C C . ALA A 1 94 ? -21.726 2.602 11.612 1.00 94.12 94 ALA A C 1
ATOM 736 O O . ALA A 1 94 ? -21.751 2.360 12.813 1.00 94.12 94 ALA A O 1
ATOM 737 N N . ILE A 1 95 ? -21.425 3.820 11.157 1.00 93.12 95 ILE A N 1
ATOM 738 C CA . ILE A 1 95 ? -21.076 4.934 12.050 1.00 93.12 95 ILE A CA 1
ATOM 739 C C . ILE A 1 95 ? -22.285 5.327 12.912 1.00 93.12 95 ILE A C 1
ATOM 741 O O . ILE A 1 95 ? -22.171 5.421 14.127 1.00 93.12 95 ILE A O 1
ATOM 745 N N . SER A 1 96 ? -23.462 5.522 12.317 1.00 87.25 96 SER A N 1
ATOM 746 C CA . SER A 1 96 ? -24.625 6.074 13.033 1.00 87.25 96 SER A CA 1
ATOM 747 C C . SER A 1 96 ? -25.363 5.089 13.947 1.00 87.25 96 SER A C 1
ATOM 749 O O . SER A 1 96 ? -25.893 5.502 14.976 1.00 87.25 96 SER A O 1
ATOM 751 N N . SER A 1 97 ? -25.433 3.803 13.593 1.00 75.69 97 SER A N 1
ATOM 752 C CA . SER A 1 97 ? -26.304 2.824 14.271 1.00 75.69 97 SER A CA 1
ATOM 753 C C . SER A 1 97 ? -25.556 1.800 15.124 1.00 75.69 97 SER A C 1
ATOM 755 O O . SER A 1 97 ? -26.103 1.286 16.100 1.00 75.69 97 SER A O 1
ATOM 757 N N . TRP A 1 98 ? -24.281 1.535 14.825 1.00 67.94 98 TRP A N 1
ATOM 758 C CA . TRP A 1 98 ? -23.459 0.585 15.583 1.00 67.94 98 TRP A CA 1
ATOM 759 C C . TRP A 1 98 ? -22.984 1.150 16.941 1.00 67.94 98 TRP A C 1
ATOM 761 O O . TRP A 1 98 ? -22.309 0.458 17.710 1.00 67.94 98 TRP A O 1
ATOM 771 N N . ASP A 1 99 ? -23.373 2.386 17.280 1.00 62.19 99 ASP A N 1
ATOM 772 C CA . ASP A 1 99 ? -22.752 3.263 18.284 1.00 62.19 99 ASP A CA 1
ATOM 773 C C . ASP A 1 99 ? -23.560 3.491 19.592 1.00 62.19 99 ASP A C 1
ATOM 775 O O . ASP A 1 99 ? -23.352 4.438 20.354 1.00 62.19 99 ASP A O 1
ATOM 779 N N . GLY A 1 100 ? -24.495 2.611 19.950 1.00 61.97 100 GLY A N 1
ATOM 780 C CA . GLY A 1 100 ? -25.245 2.813 21.203 1.00 61.97 100 GLY A CA 1
ATOM 781 C C . GLY A 1 100 ? -24.362 2.901 22.468 1.00 61.97 100 GLY A C 1
ATOM 782 O O . GLY A 1 100 ? -24.693 3.616 23.410 1.00 61.97 100 GLY A O 1
ATOM 783 N N . ASN A 1 101 ? -23.226 2.193 22.506 1.00 76.19 101 ASN A N 1
ATOM 784 C CA . ASN A 1 101 ? -22.445 1.999 23.733 1.00 76.19 101 ASN A CA 1
ATOM 785 C C . ASN A 1 101 ? -20.915 2.094 23.588 1.00 76.19 101 ASN A C 1
ATOM 787 O O . ASN A 1 101 ? -20.219 1.808 24.562 1.00 76.19 101 ASN A O 1
ATOM 791 N N . ALA A 1 102 ? -20.372 2.455 22.420 1.00 86.75 102 ALA A N 1
ATOM 792 C CA . ALA A 1 102 ? -18.923 2.548 22.246 1.00 86.75 102 ALA A CA 1
ATOM 793 C C . ALA A 1 102 ? -18.365 3.819 22.912 1.00 86.75 102 ALA A C 1
ATOM 795 O O . ALA A 1 102 ? -18.894 4.919 22.758 1.00 86.75 102 ALA A O 1
ATOM 796 N N . ASN A 1 103 ? -17.265 3.675 23.650 1.00 88.25 103 ASN A N 1
ATOM 797 C CA . ASN A 1 103 ? -16.479 4.801 24.158 1.00 88.25 103 ASN A CA 1
ATOM 798 C C . ASN A 1 103 ? -15.458 5.278 23.122 1.00 88.25 103 ASN A C 1
ATOM 800 O O . ASN A 1 103 ? -15.050 6.439 23.138 1.00 88.25 103 ASN A O 1
ATOM 804 N N . THR A 1 104 ? -15.003 4.375 22.254 1.00 91.75 104 THR A N 1
ATOM 805 C CA . THR A 1 104 ? -14.038 4.667 21.194 1.00 91.75 104 THR A CA 1
ATOM 806 C C . THR A 1 104 ? -14.465 3.966 19.910 1.00 91.75 104 THR A C 1
ATOM 808 O O . THR A 1 104 ? -14.627 2.744 19.903 1.00 91.75 104 THR A O 1
ATOM 811 N N . LEU A 1 105 ? -14.638 4.747 18.844 1.00 94.56 105 LEU A N 1
ATOM 812 C CA . LEU A 1 105 ? -14.761 4.257 17.476 1.00 94.56 105 LEU A CA 1
ATOM 813 C C . LEU A 1 105 ? -13.396 4.340 16.802 1.00 94.56 105 LEU A C 1
ATOM 815 O O . LEU A 1 105 ? -12.765 5.395 16.805 1.00 94.56 105 LEU A O 1
ATOM 819 N N . ILE A 1 106 ? -12.964 3.233 16.217 1.00 97.00 106 ILE A N 1
ATOM 820 C CA . ILE A 1 106 ? -11.788 3.165 15.353 1.00 97.00 106 ILE A CA 1
ATOM 821 C C . ILE A 1 106 ? -12.298 2.979 13.929 1.00 97.00 106 ILE A C 1
ATOM 823 O O . ILE A 1 106 ? -13.035 2.035 13.665 1.00 97.00 106 ILE A O 1
ATOM 827 N N . LEU A 1 107 ? -11.935 3.877 13.027 1.00 97.94 107 LEU A N 1
ATOM 828 C CA . LEU A 1 107 ? -12.247 3.792 11.611 1.00 97.94 107 LEU A CA 1
ATOM 829 C C . LEU A 1 107 ? -10.936 3.652 10.849 1.00 97.94 107 LEU A C 1
ATOM 831 O O . LEU A 1 107 ? -10.086 4.533 10.941 1.00 97.94 107 LEU A O 1
ATOM 835 N N . TYR A 1 108 ? -10.782 2.558 10.115 1.00 98.69 108 TYR A N 1
ATOM 836 C CA . TYR A 1 108 ? -9.661 2.356 9.210 1.00 98.69 108 TYR A CA 1
ATOM 837 C C . TYR A 1 108 ? -10.160 2.296 7.770 1.00 98.69 108 TYR A C 1
ATOM 839 O O . TYR A 1 108 ? -11.053 1.506 7.460 1.00 98.69 108 TYR A O 1
ATOM 847 N N . LEU A 1 109 ? -9.590 3.149 6.922 1.00 98.56 109 LEU A N 1
ATOM 848 C CA . LEU A 1 109 ? -9.872 3.249 5.495 1.00 98.56 109 LEU A CA 1
ATOM 849 C C . LEU A 1 109 ? -8.570 2.995 4.731 1.00 98.56 109 LEU A C 1
ATOM 851 O O . LEU A 1 109 ? -7.554 3.626 5.031 1.00 98.56 109 LEU A O 1
ATOM 855 N N . THR A 1 110 ? -8.596 2.104 3.748 1.00 96.12 110 THR A N 1
ATOM 856 C CA . THR A 1 110 ? -7.462 1.882 2.845 1.00 96.12 110 THR A CA 1
ATOM 857 C C . THR A 1 110 ? -7.959 1.530 1.452 1.00 96.12 110 THR A C 1
ATOM 859 O O . THR A 1 110 ? -8.955 0.811 1.364 1.00 96.12 110 THR A O 1
ATOM 862 N N . ASP A 1 111 ? -7.328 2.114 0.423 1.00 91.31 111 ASP A N 1
ATOM 863 C CA . ASP A 1 111 ? -7.410 1.835 -1.028 1.00 91.31 111 ASP A CA 1
ATOM 864 C C . ASP A 1 111 ? -6.940 3.096 -1.805 1.00 91.31 111 ASP A C 1
ATOM 866 O O . ASP A 1 111 ? -5.954 3.729 -1.421 1.00 91.31 111 ASP A O 1
ATOM 870 N N . HIS A 1 112 ? -7.634 3.499 -2.877 1.00 90.00 112 HIS A N 1
ATOM 871 C CA . HIS A 1 112 ? -7.378 4.701 -3.654 1.00 90.00 112 HIS A CA 1
ATOM 872 C C . HIS A 1 112 ? -7.990 5.929 -2.988 1.00 90.00 112 HIS A C 1
ATOM 874 O O . HIS A 1 112 ? -9.087 5.908 -2.421 1.00 90.00 112 HIS A O 1
ATOM 880 N N . GLY A 1 113 ? -7.302 7.049 -3.158 1.00 90.25 113 GLY A N 1
ATOM 881 C CA . GLY A 1 113 ? -7.747 8.350 -2.695 1.00 90.25 113 GLY A CA 1
ATOM 882 C C . GLY A 1 113 ? -7.485 9.416 -3.745 1.00 90.25 113 GLY A C 1
ATOM 883 O O . GLY A 1 113 ? -6.662 9.260 -4.647 1.00 90.25 113 GLY A O 1
ATOM 884 N N . LYS A 1 114 ? -8.240 10.499 -3.636 1.00 90.25 114 LYS A N 1
ATOM 885 C CA . LYS A 1 114 ? -8.011 11.769 -4.321 1.00 90.25 114 LYS A CA 1
ATOM 886 C C . LYS A 1 114 ? -8.255 12.883 -3.318 1.00 90.25 114 LYS A C 1
ATOM 888 O O . LYS A 1 114 ? -8.750 12.640 -2.215 1.00 90.25 114 LYS A O 1
ATOM 893 N N . GLU A 1 115 ? -7.977 14.116 -3.719 1.00 94.50 115 GLU A N 1
ATOM 894 C CA . GLU A 1 115 ? -8.293 15.278 -2.899 1.00 94.50 115 GLU A CA 1
ATOM 895 C C . GLU A 1 115 ? -9.749 15.205 -2.384 1.00 94.50 115 GLU A C 1
ATOM 897 O O . GLU A 1 115 ? -10.717 15.137 -3.151 1.00 94.50 115 GLU A O 1
ATOM 902 N N . LYS A 1 116 ? -9.888 15.154 -1.053 1.00 96.81 116 LYS A N 1
ATOM 903 C CA . LYS A 1 116 ? -11.142 15.101 -0.280 1.00 96.81 116 LYS A CA 1
ATOM 904 C C . LYS A 1 116 ? -12.087 13.948 -0.629 1.00 96.81 116 LYS A C 1
ATOM 906 O O . LYS A 1 116 ? -13.259 13.996 -0.247 1.00 96.81 116 LYS A O 1
ATOM 911 N N . THR A 1 117 ? -11.596 12.914 -1.311 1.00 96.62 117 THR A N 1
ATOM 912 C CA . THR A 1 117 ? -12.399 11.784 -1.787 1.00 96.62 117 THR A CA 1
ATOM 913 C C . THR A 1 117 ? -11.686 10.449 -1.556 1.00 96.62 117 THR A C 1
ATOM 915 O O . THR A 1 117 ? -10.516 10.299 -1.892 1.00 96.62 117 THR A O 1
ATOM 918 N N . PHE A 1 118 ? -12.398 9.463 -1.015 1.00 97.06 118 PHE A N 1
ATOM 919 C CA . PHE A 1 118 ? -11.950 8.078 -0.848 1.00 97.06 118 PHE A CA 1
ATOM 920 C C . PHE A 1 118 ? -12.738 7.162 -1.786 1.00 97.06 118 PHE A C 1
ATOM 922 O O . PHE A 1 118 ? -13.959 7.297 -1.876 1.00 97.06 118 PHE A O 1
ATOM 929 N N . HIS A 1 119 ? -12.075 6.235 -2.474 1.00 93.62 119 HIS A N 1
ATOM 930 C CA . HIS A 1 119 ? -12.751 5.261 -3.331 1.00 93.62 119 HIS A CA 1
ATOM 931 C C . HIS A 1 119 ? -13.297 4.098 -2.501 1.00 93.62 119 HIS A C 1
ATOM 933 O O . HIS A 1 119 ? -12.554 3.346 -1.881 1.00 93.62 119 HIS A O 1
ATOM 939 N N . LEU A 1 120 ? -14.619 3.943 -2.498 1.00 94.56 120 LEU A N 1
ATOM 940 C CA . LEU A 1 120 ? -15.290 2.843 -1.815 1.00 94.56 120 LEU A CA 1
ATOM 941 C C . LEU A 1 120 ? -15.388 1.608 -2.705 1.00 94.56 120 LEU A C 1
ATOM 943 O O . LEU A 1 120 ? -15.124 0.509 -2.239 1.00 94.56 120 LEU A O 1
ATOM 947 N N . SER A 1 121 ? -15.695 1.813 -3.982 1.00 91.12 121 SER A N 1
ATOM 948 C CA . SER A 1 121 ? -15.733 0.792 -5.032 1.00 91.12 121 SER A CA 1
ATOM 949 C C . SER A 1 121 ? -15.285 1.404 -6.366 1.00 91.12 121 SER A C 1
ATOM 951 O O . SER A 1 121 ? -14.922 2.585 -6.424 1.00 91.12 121 SER A O 1
ATOM 953 N N . GLU A 1 122 ? -15.367 0.645 -7.463 1.00 87.56 122 GLU A N 1
ATOM 954 C CA . GLU A 1 122 ? -15.153 1.159 -8.826 1.00 87.56 122 GLU A CA 1
ATOM 955 C C . GLU A 1 122 ? -16.044 2.378 -9.138 1.00 87.56 122 GLU A C 1
ATOM 957 O O . GLU A 1 122 ? -15.635 3.297 -9.849 1.00 87.56 122 GLU A O 1
ATOM 962 N N . SER A 1 123 ? -17.265 2.398 -8.595 1.00 89.56 123 SER A N 1
ATOM 963 C CA . SER A 1 123 ? -18.311 3.360 -8.971 1.00 89.56 123 SER A CA 1
ATOM 964 C C . SER A 1 123 ? -18.731 4.316 -7.857 1.00 89.56 123 SER A C 1
ATOM 966 O O . SER A 1 123 ? -19.476 5.263 -8.116 1.00 89.56 123 SER A O 1
ATOM 968 N N . GLU A 1 124 ? -18.260 4.101 -6.628 1.00 95.56 124 GLU A N 1
ATOM 969 C CA . GLU A 1 124 ? -18.686 4.870 -5.466 1.00 95.56 124 GLU A CA 1
ATOM 970 C C . GLU A 1 124 ? -17.503 5.466 -4.705 1.00 95.56 124 GLU A C 1
ATOM 972 O O . GLU A 1 124 ? -16.469 4.830 -4.495 1.00 95.56 124 GLU A O 1
ATOM 977 N N . THR A 1 125 ? -17.681 6.702 -4.245 1.00 96.19 125 THR A N 1
ATOM 978 C CA . THR A 1 125 ? -16.682 7.432 -3.468 1.00 96.19 125 THR A CA 1
ATOM 979 C C . THR A 1 125 ? -17.290 8.083 -2.231 1.00 96.19 125 THR A C 1
ATOM 981 O O . THR A 1 125 ? -18.415 8.579 -2.280 1.00 96.19 125 THR A O 1
ATOM 984 N N . LEU A 1 126 ? -16.509 8.180 -1.157 1.00 97.81 126 LEU A N 1
ATOM 985 C CA . LEU A 1 126 ? -16.843 8.884 0.077 1.00 97.81 126 LEU A CA 1
ATOM 986 C C . LEU A 1 126 ? -16.088 10.214 0.169 1.00 97.81 126 LEU A C 1
ATOM 988 O O . LEU A 1 126 ? -14.861 10.233 0.113 1.00 97.81 126 LEU A O 1
ATOM 992 N N . SER A 1 127 ? -16.801 11.324 0.367 1.00 98.31 127 SER A N 1
ATOM 993 C CA . SER A 1 127 ? -16.176 12.635 0.572 1.00 98.31 127 SER A CA 1
ATOM 994 C C . SER A 1 127 ? -15.801 12.894 2.035 1.00 98.31 127 SER A C 1
ATOM 996 O O . SER A 1 127 ? -16.463 12.416 2.965 1.00 98.31 127 SER A O 1
ATOM 998 N N . ALA A 1 128 ? -14.777 13.726 2.239 1.00 98.38 128 ALA A N 1
ATOM 999 C CA . ALA A 1 128 ? -14.357 14.185 3.563 1.00 98.38 128 ALA A CA 1
ATOM 1000 C C . ALA A 1 128 ? -15.492 14.891 4.331 1.00 98.38 128 ALA A C 1
ATOM 1002 O O . ALA A 1 128 ? -15.654 14.675 5.532 1.00 98.38 128 ALA A O 1
ATOM 1003 N N . ASP A 1 129 ? -16.327 15.669 3.634 1.00 98.31 129 ASP A N 1
ATOM 1004 C CA . ASP A 1 129 ? -17.453 16.394 4.233 1.00 98.31 129 ASP A CA 1
ATOM 1005 C C . ASP A 1 129 ? -18.562 15.455 4.723 1.00 98.31 129 ASP A C 1
ATOM 1007 O O . ASP A 1 129 ? -19.071 15.624 5.835 1.00 98.31 129 ASP A O 1
ATOM 1011 N N . HIS A 1 130 ? -18.924 14.436 3.933 1.00 98.38 130 HIS A N 1
ATOM 1012 C CA . HIS A 1 130 ? -19.907 13.437 4.359 1.00 98.38 130 HIS A CA 1
ATOM 1013 C C . HIS A 1 130 ? -19.396 12.636 5.555 1.00 98.38 130 HIS A C 1
ATOM 1015 O O . HIS A 1 130 ? -20.130 12.460 6.530 1.00 98.38 130 HIS A O 1
ATOM 1021 N N . LEU A 1 131 ? -18.128 12.215 5.529 1.00 98.31 131 LEU A N 1
ATOM 1022 C CA . LEU A 1 131 ? -17.527 11.518 6.660 1.00 98.31 131 LEU A CA 1
ATOM 1023 C C . LEU A 1 131 ? -17.503 12.403 7.917 1.00 98.31 131 LEU A C 1
ATOM 1025 O O . LEU A 1 131 ? -17.910 11.951 8.989 1.00 98.31 131 LEU A O 1
ATOM 1029 N N . ASN A 1 132 ? -17.102 13.674 7.797 1.00 98.06 132 ASN A N 1
ATOM 1030 C CA . ASN A 1 132 ? -17.127 14.618 8.913 1.00 98.06 132 ASN A CA 1
ATOM 1031 C C . ASN A 1 132 ? -18.538 14.786 9.488 1.00 98.06 132 ASN A C 1
ATOM 1033 O O . ASN A 1 132 ? -18.710 14.779 10.710 1.00 98.06 132 ASN A O 1
ATOM 1037 N N . LEU A 1 133 ? -19.553 14.919 8.630 1.00 97.44 133 LEU A N 1
ATOM 1038 C CA . LEU A 1 133 ? -20.945 15.030 9.058 1.00 97.44 133 LEU A CA 1
ATOM 1039 C C . LEU A 1 133 ? -21.353 13.822 9.911 1.00 97.44 133 LEU A C 1
ATOM 1041 O O . LEU A 1 133 ? -21.883 14.001 11.009 1.00 97.44 133 LEU A O 1
ATOM 1045 N N . TRP A 1 134 ? -21.064 12.603 9.451 1.00 96.19 134 TRP A N 1
ATOM 1046 C CA . TRP A 1 134 ? -21.430 11.377 10.167 1.00 96.19 134 TRP A CA 1
ATOM 1047 C C . TRP A 1 134 ? -20.674 11.227 11.490 1.00 96.19 134 TRP A C 1
ATOM 1049 O O . TRP A 1 134 ? -21.285 10.919 12.514 1.00 96.19 134 TRP A O 1
ATOM 1059 N N . LEU A 1 135 ? -19.367 11.507 11.511 1.00 95.00 135 LEU A N 1
ATOM 1060 C CA . LEU A 1 135 ? -18.565 11.475 12.740 1.00 95.00 135 LEU A CA 1
ATOM 1061 C C . LEU A 1 135 ? -18.993 12.563 13.737 1.00 95.00 135 LEU A C 1
ATOM 1063 O O . LEU A 1 135 ? -18.957 12.357 14.951 1.00 95.00 135 LEU A O 1
ATOM 1067 N N . SER A 1 136 ? -19.431 13.724 13.248 1.00 94.38 136 SER A N 1
ATOM 1068 C CA . SER A 1 136 ? -19.932 14.812 14.095 1.00 94.38 136 SER A CA 1
ATOM 1069 C C . SER A 1 136 ? -21.278 14.451 14.714 1.00 94.38 136 SER A C 1
ATOM 1071 O O . SER A 1 136 ? -21.486 14.674 15.905 1.00 94.38 136 SER A O 1
ATOM 1073 N N . GLN A 1 137 ? -22.165 13.813 13.948 1.00 92.56 137 GLN A N 1
ATOM 1074 C CA . GLN A 1 137 ? -23.427 13.276 14.458 1.00 92.56 137 GLN A CA 1
ATOM 1075 C C . GLN A 1 137 ? -23.194 12.181 15.508 1.00 92.56 137 GLN A C 1
ATOM 1077 O O . GLN A 1 137 ? -23.793 12.246 16.581 1.00 92.56 137 GLN A O 1
ATOM 1082 N N . TYR A 1 138 ? -22.268 11.249 15.258 1.00 91.00 138 TYR A N 1
ATOM 1083 C CA . TYR A 1 138 ? -21.839 10.218 16.214 1.00 91.00 138 TYR A CA 1
ATOM 1084 C C . TYR A 1 138 ? -21.408 10.827 17.564 1.00 91.00 138 TYR A C 1
ATOM 1086 O O . TYR A 1 138 ? -21.856 10.401 18.631 1.00 91.00 138 TYR A O 1
ATOM 1094 N N . GLN A 1 139 ? -20.587 11.885 17.540 1.00 90.75 139 GLN A N 1
ATOM 1095 C CA . GLN A 1 139 ? -20.111 12.541 18.766 1.00 90.75 139 GLN A CA 1
ATOM 1096 C C . GLN A 1 139 ? -21.131 13.513 19.384 1.00 90.75 139 GLN A C 1
ATOM 1098 O O . GLN A 1 139 ? -21.036 13.802 20.576 1.00 90.75 139 GLN A O 1
ATOM 1103 N N . SER A 1 140 ? -22.131 13.990 18.631 1.00 89.44 140 SER A N 1
ATOM 1104 C CA . SER A 1 140 ? -23.144 14.932 19.141 1.00 89.44 140 SER A CA 1
ATOM 1105 C C . SER A 1 140 ? -23.964 14.360 20.304 1.00 89.44 140 SER A C 1
ATOM 1107 O O . SER A 1 140 ? -24.318 15.089 21.228 1.00 89.44 140 SER A O 1
ATOM 1109 N N . GLY A 1 141 ? -24.204 13.043 20.304 1.00 77.38 141 GLY A N 1
ATOM 1110 C CA . GLY A 1 141 ? -24.921 12.353 21.379 1.00 77.38 141 GLY A CA 1
ATOM 1111 C C . GLY A 1 141 ? -24.095 12.151 22.654 1.00 77.38 141 GLY A C 1
ATOM 1112 O O . GLY A 1 141 ? -24.662 11.916 23.720 1.00 77.38 141 GLY A O 1
ATOM 1113 N N . ASN A 1 142 ? -22.763 12.230 22.569 1.00 85.62 142 ASN A N 1
ATOM 1114 C CA . ASN A 1 142 ? -21.858 12.167 23.714 1.00 85.62 142 ASN A CA 1
ATOM 1115 C C . ASN A 1 142 ? -20.470 12.713 23.317 1.00 85.62 142 ASN A C 1
ATOM 1117 O O . ASN A 1 142 ? -19.671 11.969 22.736 1.00 85.62 142 ASN A O 1
ATOM 1121 N N . PRO A 1 143 ? -20.130 13.964 23.680 1.00 82.75 143 PRO A N 1
ATOM 1122 C CA . PRO A 1 143 ? -18.879 14.595 23.264 1.00 82.75 143 PRO A CA 1
ATOM 1123 C C . PRO A 1 143 ? -17.630 13.936 23.863 1.00 82.75 143 PRO A C 1
ATOM 1125 O O . PRO A 1 143 ? -16.530 14.200 23.390 1.00 82.75 143 PRO A O 1
ATOM 1128 N N . ASN A 1 144 ? -17.771 13.061 24.869 1.00 85.81 144 ASN A N 1
ATOM 1129 C CA . ASN A 1 144 ? -16.663 12.280 25.429 1.00 85.81 144 ASN A CA 1
ATOM 1130 C C . ASN A 1 144 ? -16.327 11.031 24.600 1.00 85.81 144 ASN A C 1
ATOM 1132 O O . ASN A 1 144 ? -15.356 10.339 24.914 1.00 85.81 144 ASN A O 1
ATOM 1136 N N . LYS A 1 145 ? -17.119 10.707 23.569 1.00 89.38 145 LYS A N 1
ATOM 1137 C CA . LYS A 1 145 ? -16.782 9.624 22.647 1.00 89.38 145 LYS A CA 1
ATOM 1138 C C . LYS A 1 145 ? -15.546 9.996 21.845 1.00 89.38 145 LYS A C 1
ATOM 1140 O O . LYS A 1 145 ? -15.482 11.057 21.220 1.00 89.38 145 LYS A O 1
ATOM 1145 N N . ARG A 1 146 ? -14.584 9.078 21.842 1.00 92.50 146 ARG A N 1
ATOM 1146 C CA . ARG A 1 146 ? -13.375 9.190 21.036 1.00 92.50 146 ARG A CA 1
ATOM 1147 C C . ARG A 1 146 ? -13.605 8.600 19.651 1.00 92.50 146 ARG A C 1
ATOM 1149 O O . ARG A 1 146 ? -14.213 7.537 19.533 1.00 92.50 146 ARG A O 1
ATOM 1156 N N . VAL A 1 147 ? -13.061 9.256 18.635 1.00 94.88 147 VAL A N 1
ATOM 1157 C CA . VAL A 1 147 ? -12.931 8.709 17.281 1.00 94.88 147 VAL A CA 1
ATOM 1158 C C . VAL A 1 147 ? -11.450 8.665 16.920 1.00 94.88 147 VAL A C 1
ATOM 1160 O O . VAL A 1 147 ? -10.718 9.615 17.180 1.00 94.88 147 VAL A O 1
ATOM 1163 N N . ILE A 1 148 ? -11.000 7.560 16.345 1.00 97.12 148 ILE A N 1
ATOM 1164 C CA . ILE A 1 148 ? -9.663 7.418 15.771 1.00 97.12 148 ILE A CA 1
ATOM 1165 C C . ILE A 1 148 ? -9.872 7.058 14.307 1.00 97.12 148 ILE A C 1
ATOM 1167 O O . ILE A 1 148 ? -10.443 6.010 14.025 1.00 97.12 148 ILE A O 1
ATOM 1171 N N . VAL A 1 149 ? -9.460 7.933 13.398 1.00 98.38 149 VAL A N 1
ATOM 1172 C CA . VAL A 1 149 ? -9.487 7.688 11.957 1.00 98.38 149 VAL A CA 1
ATOM 1173 C C . VAL A 1 149 ? -8.062 7.406 11.515 1.00 98.38 149 VAL A C 1
ATOM 1175 O O . VAL A 1 149 ? -7.181 8.229 11.740 1.00 98.38 149 VAL A O 1
ATOM 1178 N N . ILE A 1 150 ? -7.845 6.247 10.907 1.00 98.75 150 ILE A N 1
ATOM 1179 C CA . ILE A 1 150 ? -6.611 5.887 10.220 1.00 98.75 150 ILE A CA 1
ATOM 1180 C C . ILE A 1 150 ? -6.963 5.781 8.741 1.00 98.75 150 ILE A C 1
ATOM 1182 O O . ILE A 1 150 ? -7.873 5.035 8.381 1.00 98.75 150 ILE A O 1
ATOM 1186 N N . TYR A 1 151 ? -6.284 6.548 7.897 1.00 98.56 151 TYR A N 1
ATOM 1187 C CA . TYR A 1 151 ? -6.573 6.608 6.473 1.00 98.56 151 TYR A CA 1
ATOM 1188 C C . TYR A 1 151 ? -5.292 6.452 5.657 1.00 98.56 151 TYR A C 1
ATOM 1190 O O . TYR A 1 151 ? -4.431 7.329 5.682 1.00 98.56 151 TYR A O 1
ATOM 1198 N N . ASP A 1 152 ? -5.173 5.332 4.946 1.00 96.81 152 ASP A N 1
ATOM 1199 C CA . ASP A 1 152 ? -4.033 5.048 4.078 1.00 96.81 152 ASP A CA 1
ATOM 1200 C C . ASP A 1 152 ? -4.461 5.006 2.606 1.00 96.81 152 ASP A C 1
ATOM 1202 O O . ASP A 1 152 ? -5.033 4.014 2.150 1.00 96.81 152 ASP A O 1
ATOM 1206 N N . ALA A 1 153 ? -4.244 6.117 1.900 1.00 94.75 153 ALA A N 1
ATOM 1207 C CA . ALA A 1 153 ? -4.543 6.299 0.479 1.00 94.75 153 ALA A CA 1
ATOM 1208 C C . ALA A 1 153 ? -3.856 7.566 -0.063 1.00 94.75 153 ALA A C 1
ATOM 1210 O O . ALA A 1 153 ? -3.461 8.439 0.718 1.00 94.75 153 ALA A O 1
ATOM 1211 N N . CYS A 1 154 ? -3.769 7.706 -1.393 1.00 92.12 154 CYS A N 1
ATOM 1212 C CA . CYS A 1 154 ? -3.277 8.936 -2.023 1.00 92.12 154 CYS A CA 1
ATOM 1213 C C . CYS A 1 154 ? -4.071 10.156 -1.540 1.00 92.12 154 CYS A C 1
ATOM 1215 O O . CYS A 1 154 ? -5.300 10.108 -1.421 1.00 92.12 154 CYS A O 1
ATOM 1217 N N . MET A 1 155 ? -3.371 11.265 -1.304 1.00 95.12 155 MET A N 1
ATOM 1218 C CA . MET A 1 155 ? -3.936 12.547 -0.879 1.00 95.12 155 MET A CA 1
ATOM 1219 C C . MET A 1 155 ? -4.752 12.445 0.418 1.00 95.12 155 MET A C 1
ATOM 1221 O O . MET A 1 155 ? -5.645 13.261 0.669 1.00 95.12 155 MET A O 1
ATOM 1225 N N . SER A 1 156 ? -4.480 11.445 1.262 1.00 97.88 156 SER A N 1
ATOM 1226 C CA . SER A 1 156 ? -5.239 11.190 2.491 1.00 97.88 156 SER A CA 1
ATOM 1227 C C . SER A 1 156 ? -5.192 12.373 3.463 1.00 97.88 156 SER A C 1
ATOM 1229 O O . SER A 1 156 ? -6.207 12.686 4.093 1.00 97.88 156 SER A O 1
ATOM 1231 N N . GLY A 1 157 ? -4.078 13.114 3.501 1.00 98.06 157 GLY A N 1
ATOM 1232 C CA . GLY A 1 157 ? -3.922 14.348 4.278 1.00 98.06 157 GLY A CA 1
ATOM 1233 C C . GLY A 1 157 ? -4.968 15.428 3.969 1.00 98.06 157 GLY A C 1
ATOM 1234 O O . GLY A 1 157 ? -5.301 16.238 4.836 1.00 98.06 157 GLY A O 1
ATOM 1235 N N . SER A 1 158 ? -5.592 15.399 2.785 1.00 98.38 158 SER A N 1
ATOM 1236 C CA . SER A 1 158 ? -6.648 16.350 2.396 1.00 98.38 158 SER A CA 1
ATOM 1237 C C . SER A 1 158 ? -7.928 16.229 3.240 1.00 98.38 158 SER A C 1
ATOM 1239 O O . SER A 1 158 ? -8.745 17.153 3.259 1.00 98.38 158 SER A O 1
ATOM 1241 N N . PHE A 1 159 ? -8.102 15.121 3.973 1.00 98.56 159 PHE A N 1
ATOM 1242 C CA . PHE A 1 159 ? -9.214 14.923 4.904 1.00 98.56 159 PHE A CA 1
ATOM 1243 C C . PHE A 1 159 ? -8.982 15.605 6.256 1.00 98.56 159 PHE A C 1
ATOM 1245 O O . PHE A 1 159 ? -9.961 15.908 6.940 1.00 98.56 159 PHE A O 1
ATOM 1252 N N . VAL A 1 160 ? -7.727 15.870 6.650 1.00 98.44 160 VAL A N 1
ATOM 1253 C CA . VAL A 1 160 ? -7.394 16.396 7.986 1.00 98.44 160 VAL A CA 1
ATOM 1254 C C . VAL A 1 160 ? -8.187 17.671 8.307 1.00 98.44 160 VAL A C 1
ATOM 1256 O O . VAL A 1 160 ? -8.909 17.647 9.304 1.00 98.44 160 VAL A O 1
ATOM 1259 N N . PRO A 1 161 ? -8.214 18.724 7.458 1.00 98.06 161 PRO A N 1
ATOM 1260 C CA . PRO A 1 161 ? -8.936 19.956 7.787 1.00 98.06 161 PRO A CA 1
ATOM 1261 C C . PRO A 1 161 ? -10.441 19.763 8.018 1.00 98.06 161 PRO A C 1
ATOM 1263 O O . PRO A 1 161 ? -11.030 20.457 8.844 1.00 98.06 161 PRO A O 1
ATOM 1266 N N . ALA A 1 162 ? -11.072 18.834 7.292 1.00 98.00 162 ALA A N 1
ATOM 1267 C CA . ALA A 1 162 ? -12.499 18.551 7.434 1.00 98.00 162 ALA A CA 1
ATOM 1268 C C . ALA A 1 162 ? -12.790 17.675 8.660 1.00 98.00 162 ALA A C 1
ATOM 1270 O O . ALA A 1 162 ? -13.831 17.834 9.296 1.00 98.00 162 ALA A O 1
ATOM 1271 N N . LEU A 1 163 ? -11.895 16.739 8.989 1.00 97.94 163 LEU A N 1
ATOM 1272 C CA . LEU A 1 163 ? -12.101 15.783 10.072 1.00 97.94 163 LEU A CA 1
ATOM 1273 C C . LEU A 1 163 ? -11.632 16.290 11.439 1.00 97.94 163 LEU A C 1
ATOM 1275 O O . LEU A 1 163 ? -12.106 15.746 12.439 1.00 97.94 163 LEU A O 1
ATOM 1279 N N . SER A 1 164 ? -10.754 17.296 11.518 1.00 96.81 164 SER A N 1
ATOM 1280 C CA . SER A 1 164 ? -10.247 17.853 12.780 1.00 96.81 164 SER A CA 1
ATOM 1281 C C . SER A 1 164 ? -11.380 18.283 13.717 1.00 96.81 164 SER A C 1
ATOM 1283 O O . SER A 1 164 ? -12.181 19.165 13.413 1.00 96.81 164 SER A O 1
ATOM 1285 N N . ALA A 1 165 ? -11.445 17.665 14.898 1.00 94.88 165 ALA A N 1
ATOM 1286 C CA . ALA A 1 165 ? -12.379 18.036 15.957 1.00 94.88 165 ALA A CA 1
ATOM 1287 C C . ALA A 1 165 ? -11.877 17.568 17.331 1.00 94.88 165 ALA A C 1
ATOM 1289 O O . ALA A 1 165 ? -10.945 16.769 17.454 1.00 94.88 165 ALA A O 1
ATOM 1290 N N . ASN A 1 166 ? -12.542 18.024 18.394 1.00 93.06 166 ASN A N 1
ATOM 1291 C CA . ASN A 1 166 ? -12.276 17.533 19.743 1.00 93.06 166 ASN A CA 1
ATOM 1292 C C . ASN A 1 166 ? -12.551 16.028 19.848 1.00 93.06 166 ASN A C 1
ATOM 1294 O O . ASN A 1 166 ? -13.481 15.495 19.242 1.00 93.06 166 ASN A O 1
ATOM 1298 N N . ASN A 1 167 ? -11.751 15.341 20.663 1.00 92.94 167 ASN A N 1
ATOM 1299 C CA . ASN A 1 167 ? -11.854 13.897 20.858 1.00 92.94 167 ASN A CA 1
ATOM 1300 C C . ASN A 1 167 ? -11.720 13.061 19.564 1.00 92.94 167 ASN A C 1
ATOM 1302 O O . ASN A 1 167 ? -12.155 11.908 19.535 1.00 92.94 167 ASN A O 1
ATOM 1306 N N . ARG A 1 168 ? -11.067 13.607 18.526 1.00 95.69 168 ARG A N 1
ATOM 1307 C CA . ARG A 1 168 ? -10.640 12.867 17.334 1.00 95.69 168 ARG A CA 1
ATOM 1308 C C . ARG A 1 168 ? -9.122 12.755 17.252 1.00 95.69 168 ARG A C 1
ATOM 1310 O O . ARG A 1 168 ? -8.417 13.703 17.581 1.00 95.69 168 ARG A O 1
ATOM 1317 N N . ILE A 1 169 ? -8.643 11.602 16.806 1.00 97.75 169 ILE A N 1
ATOM 1318 C CA . ILE A 1 169 ? -7.275 11.417 16.318 1.00 97.75 169 ILE A CA 1
ATOM 1319 C C . ILE A 1 169 ? -7.394 11.074 14.840 1.00 97.75 169 ILE A C 1
ATOM 1321 O O . ILE A 1 169 ? -8.093 10.116 14.513 1.00 97.75 169 ILE A O 1
ATOM 1325 N N . ILE A 1 170 ? -6.756 11.848 13.971 1.00 98.50 170 ILE A N 1
ATOM 1326 C CA . ILE A 1 170 ? -6.737 11.610 12.527 1.00 98.50 170 ILE A CA 1
ATOM 1327 C C . ILE A 1 170 ? -5.304 11.269 12.142 1.00 98.50 170 ILE A C 1
ATOM 1329 O O . ILE A 1 170 ? -4.392 12.040 12.421 1.00 98.50 170 ILE A O 1
ATOM 1333 N N . VAL A 1 171 ? -5.112 10.104 11.541 1.00 98.62 171 VAL A N 1
ATOM 1334 C CA . VAL A 1 171 ? -3.825 9.599 11.068 1.00 98.62 171 VAL A CA 1
ATOM 1335 C C . VAL A 1 171 ? -3.948 9.386 9.565 1.00 98.62 171 VAL A C 1
ATOM 1337 O O . VAL A 1 171 ? -4.830 8.642 9.137 1.00 98.62 171 VAL A O 1
ATOM 1340 N N . THR A 1 172 ? -3.090 10.028 8.777 1.00 98.50 172 THR A N 1
ATOM 1341 C CA . THR A 1 172 ? -3.064 9.899 7.313 1.00 98.50 172 THR A CA 1
ATOM 1342 C C . THR A 1 172 ? -1.688 9.455 6.844 1.00 98.50 172 THR A C 1
ATOM 1344 O O . THR A 1 172 ? -0.677 9.833 7.439 1.00 98.50 172 THR A O 1
ATOM 1347 N N . SER A 1 173 ? -1.636 8.637 5.795 1.00 96.69 173 SER A N 1
ATOM 1348 C CA . SER A 1 173 ? -0.372 8.105 5.279 1.00 96.69 173 SER A CA 1
ATOM 1349 C C . SER A 1 173 ? 0.403 9.085 4.397 1.00 96.69 173 SER A C 1
ATOM 1351 O O . SER A 1 173 ? 1.598 8.877 4.190 1.00 96.69 173 SER A O 1
ATOM 1353 N N . THR A 1 174 ? -0.245 10.155 3.934 1.00 95.69 174 THR A N 1
ATOM 1354 C CA . THR A 1 174 ? 0.335 11.180 3.053 1.00 95.69 174 THR A CA 1
ATOM 1355 C C . THR A 1 174 ? -0.076 12.589 3.475 1.00 95.69 174 THR A C 1
ATOM 1357 O O . THR A 1 174 ? -1.044 12.771 4.232 1.00 95.69 174 THR A O 1
ATOM 1360 N N . GLU A 1 175 ? 0.591 13.586 2.894 1.00 96.00 175 GLU A N 1
ATOM 1361 C CA . GLU A 1 175 ? 0.099 14.963 2.819 1.00 96.00 175 GLU A CA 1
ATOM 1362 C C . GLU A 1 175 ? -1.101 15.092 1.851 1.00 96.00 175 GLU A C 1
ATOM 1364 O O . GLU A 1 175 ? -1.619 14.106 1.308 1.00 96.00 175 GLU A O 1
ATOM 1369 N N . ALA A 1 176 ? -1.638 16.309 1.706 1.00 93.31 176 ALA A N 1
ATOM 1370 C CA . ALA A 1 176 ? -2.872 16.566 0.958 1.00 93.31 176 ALA A CA 1
ATOM 1371 C C . ALA A 1 176 ? -2.717 16.464 -0.569 1.00 93.31 176 ALA A C 1
ATOM 1373 O O . ALA A 1 176 ? -3.707 16.218 -1.255 1.00 93.31 176 ALA A O 1
ATOM 1374 N N . ASP A 1 177 ? -1.504 16.636 -1.081 1.00 88.75 177 ASP A N 1
ATOM 1375 C CA . ASP A 1 177 ? -1.125 16.677 -2.496 1.00 88.75 177 ASP A CA 1
ATOM 1376 C C . ASP A 1 177 ? -0.023 15.654 -2.826 1.00 88.75 177 ASP A C 1
ATOM 1378 O O . ASP A 1 177 ? 0.821 15.873 -3.690 1.00 88.75 177 ASP A O 1
ATOM 1382 N N . GLU A 1 178 ? -0.052 14.510 -2.144 1.00 86.62 178 GLU A N 1
ATOM 1383 C CA . GLU A 1 178 ? 0.974 13.473 -2.225 1.00 86.62 178 GLU A CA 1
ATOM 1384 C C . GLU A 1 178 ? 0.353 12.087 -2.470 1.00 86.62 178 GLU A C 1
ATOM 1386 O O . GLU A 1 178 ? -0.733 11.778 -1.973 1.00 86.62 178 GLU A O 1
ATOM 1391 N N . ASP A 1 179 ? 1.034 11.242 -3.245 1.00 83.50 179 ASP A N 1
ATOM 1392 C CA . ASP A 1 179 ? 0.619 9.860 -3.503 1.00 83.50 179 ASP A CA 1
ATOM 1393 C C . ASP A 1 179 ? 0.991 8.918 -2.343 1.00 83.50 179 ASP A C 1
ATOM 1395 O O . ASP A 1 179 ? 1.981 9.123 -1.644 1.00 83.50 179 ASP A O 1
ATOM 1399 N N . ALA A 1 180 ? 0.195 7.861 -2.143 1.00 84.94 180 ALA A N 1
ATOM 1400 C CA . ALA A 1 180 ? 0.476 6.810 -1.164 1.00 84.94 180 ALA A CA 1
ATOM 1401 C C . ALA A 1 180 ? 1.105 5.587 -1.829 1.00 84.94 180 ALA A C 1
ATOM 1403 O O . ALA A 1 180 ? 0.738 5.196 -2.942 1.00 84.94 180 ALA A O 1
ATOM 1404 N N . TYR A 1 181 ? 2.005 4.933 -1.101 1.00 77.38 181 TYR A N 1
ATOM 1405 C CA . TYR A 1 181 ? 2.796 3.826 -1.613 1.00 77.38 181 TYR A CA 1
ATOM 1406 C C . TYR A 1 181 ? 2.465 2.529 -0.871 1.00 77.38 181 TYR A C 1
ATOM 1408 O O . TYR A 1 181 ? 2.678 2.387 0.332 1.00 77.38 181 TYR A O 1
ATOM 1416 N N . PHE A 1 182 ? 1.965 1.555 -1.633 1.00 71.12 182 PHE A N 1
ATOM 1417 C CA . PHE A 1 182 ? 1.648 0.200 -1.178 1.00 71.12 182 PHE A CA 1
ATOM 1418 C C . PHE A 1 182 ? 2.579 -0.800 -1.846 1.00 71.12 182 PHE A C 1
ATOM 1420 O O . PHE A 1 182 ? 2.175 -1.651 -2.645 1.00 71.12 182 PHE A O 1
ATOM 1427 N N . ILE A 1 183 ? 3.857 -0.651 -1.532 1.00 62.69 183 ILE A N 1
ATOM 1428 C CA . ILE A 1 183 ? 4.922 -1.330 -2.243 1.00 62.69 183 ILE A CA 1
ATOM 1429 C C . ILE A 1 183 ? 4.918 -2.807 -1.872 1.00 62.69 183 ILE A C 1
ATOM 1431 O O . ILE A 1 183 ? 4.778 -3.173 -0.704 1.00 62.69 183 ILE A O 1
ATOM 1435 N N . SER A 1 184 ? 5.083 -3.644 -2.900 1.00 58.06 184 SER A N 1
ATOM 1436 C CA . SER A 1 184 ? 5.064 -5.095 -2.783 1.00 58.06 184 SER A CA 1
ATOM 1437 C C . SER A 1 184 ? 3.862 -5.587 -2.002 1.00 58.06 184 SER A C 1
ATOM 1439 O O . SER A 1 184 ? 3.993 -6.031 -0.860 1.00 58.06 184 SER A O 1
ATOM 1441 N N . GLN A 1 185 ? 2.686 -5.517 -2.623 1.00 56.66 185 GLN A N 1
ATOM 1442 C CA . GLN A 1 185 ? 1.494 -6.077 -1.997 1.00 56.66 185 GLN A CA 1
ATOM 1443 C C . GLN A 1 185 ? 1.162 -5.403 -0.642 1.00 56.66 185 GLN A C 1
ATOM 1445 O O . GLN A 1 185 ? 0.603 -6.013 0.265 1.00 56.66 185 GLN A O 1
ATOM 1450 N N . GLY A 1 186 ? 1.520 -4.120 -0.490 1.00 56.56 186 GLY A N 1
ATOM 1451 C CA . GLY A 1 186 ? 1.274 -3.331 0.720 1.00 56.56 186 GLY A CA 1
ATOM 1452 C C . GLY A 1 186 ? 2.208 -3.651 1.886 1.00 56.56 186 GLY A C 1
ATOM 1453 O O . GLY A 1 186 ? 2.077 -3.044 2.944 1.00 56.56 186 GLY A O 1
ATOM 1454 N N . SER A 1 187 ? 3.157 -4.567 1.707 1.00 57.81 187 SER A N 1
ATOM 1455 C CA . SER A 1 187 ? 4.026 -5.023 2.783 1.00 57.81 187 SER A CA 1
ATOM 1456 C C . SER A 1 187 ? 5.159 -4.035 3.111 1.00 57.81 187 SER A C 1
ATOM 1458 O O . SER A 1 187 ? 5.757 -4.110 4.180 1.00 57.81 187 SER A O 1
ATOM 1460 N N . LEU A 1 188 ? 5.441 -3.084 2.217 1.00 64.81 188 LEU A N 1
ATOM 1461 C CA . LEU A 1 188 ? 6.105 -1.828 2.554 1.00 64.81 188 LEU A CA 1
ATOM 1462 C C . LEU A 1 188 ? 5.099 -0.694 2.320 1.00 64.81 188 LEU A C 1
ATOM 1464 O O . LEU A 1 188 ? 4.993 -0.139 1.227 1.00 64.81 188 LEU A O 1
ATOM 1468 N N . SER A 1 189 ? 4.328 -0.391 3.358 1.00 82.00 189 SER A N 1
ATOM 1469 C CA . SER A 1 189 ? 3.357 0.701 3.379 1.00 82.00 189 SER A CA 1
ATOM 1470 C C . SER A 1 189 ? 3.314 1.342 4.759 1.00 82.00 189 SER A C 1
ATOM 1472 O O . SER A 1 189 ? 3.800 0.779 5.746 1.00 82.00 189 SER A O 1
ATOM 1474 N N . PHE A 1 190 ? 2.681 2.509 4.840 1.00 91.94 190 PHE A N 1
ATOM 1475 C CA . PHE A 1 190 ? 2.380 3.127 6.125 1.00 91.94 190 PHE A CA 1
ATOM 1476 C C . PHE A 1 190 ? 1.544 2.192 7.007 1.00 91.94 190 PHE A C 1
ATOM 1478 O O . PHE A 1 190 ? 1.864 2.010 8.182 1.00 91.94 190 PHE A O 1
ATOM 1485 N N . SER A 1 191 ? 0.500 1.573 6.445 1.00 92.56 191 SER A N 1
ATOM 1486 C CA . SER A 1 191 ? -0.373 0.650 7.172 1.00 92.56 191 SER A CA 1
ATOM 1487 C C . SER A 1 191 ? 0.368 -0.552 7.743 1.00 92.56 191 SER A C 1
ATOM 1489 O O . SER A 1 191 ? 0.124 -0.897 8.897 1.00 92.56 191 SER A O 1
ATOM 1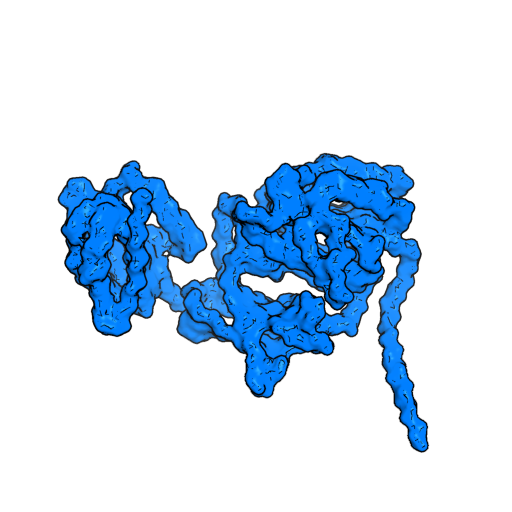491 N N . ASP A 1 192 ? 1.277 -1.174 6.989 1.00 82.94 192 ASP A N 1
ATOM 1492 C CA . ASP A 1 192 ? 2.053 -2.318 7.482 1.00 82.94 192 ASP A CA 1
ATOM 1493 C C . ASP A 1 192 ? 2.862 -1.946 8.732 1.00 82.94 192 ASP A C 1
ATOM 1495 O O . ASP A 1 192 ? 2.715 -2.567 9.791 1.00 82.94 192 ASP A O 1
ATOM 1499 N N . ALA A 1 193 ? 3.629 -0.856 8.652 1.00 83.75 193 ALA A N 1
ATOM 1500 C CA . ALA A 1 193 ? 4.439 -0.384 9.766 1.00 83.75 193 ALA A CA 1
ATOM 1501 C C . ALA A 1 193 ? 3.573 0.059 10.958 1.00 83.75 193 ALA A C 1
ATOM 1503 O O . ALA A 1 193 ? 3.847 -0.316 12.099 1.00 83.75 193 ALA A O 1
ATOM 1504 N N . PHE A 1 194 ? 2.492 0.805 10.708 1.00 93.88 194 PHE A N 1
ATOM 1505 C CA . PHE A 1 194 ? 1.597 1.300 11.754 1.00 93.88 194 PHE A CA 1
ATOM 1506 C C . PHE A 1 194 ? 0.902 0.156 12.501 1.00 93.88 194 PHE A C 1
ATOM 1508 O O . PHE A 1 194 ? 0.932 0.101 13.733 1.00 93.88 194 PHE A O 1
ATOM 1515 N N . TRP A 1 195 ? 0.280 -0.777 11.775 1.00 88.94 195 TRP A N 1
ATOM 1516 C CA . TRP A 1 195 ? -0.455 -1.888 12.378 1.00 88.94 195 TRP A CA 1
ATOM 1517 C C . TRP A 1 195 ? 0.475 -2.902 13.045 1.00 88.94 195 TRP A C 1
ATOM 1519 O O . TRP A 1 195 ? 0.106 -3.435 14.092 1.00 88.94 195 TRP A O 1
ATOM 1529 N N . SER A 1 196 ? 1.693 -3.097 12.530 1.00 80.44 196 SER A N 1
ATOM 1530 C CA . SER A 1 196 ? 2.734 -3.896 13.192 1.00 80.44 196 SER A CA 1
ATOM 1531 C C . SER A 1 196 ? 3.112 -3.315 14.550 1.00 80.44 196 SER A C 1
ATOM 1533 O O . SER A 1 196 ? 3.222 -4.031 15.548 1.00 80.44 196 SER A O 1
ATOM 1535 N N . ASP A 1 197 ? 3.250 -1.995 14.632 1.00 84.56 197 ASP A N 1
ATOM 1536 C CA . ASP A 1 197 ? 3.647 -1.348 15.873 1.00 84.56 197 ASP A CA 1
ATOM 1537 C C . ASP A 1 197 ? 2.497 -1.304 16.901 1.00 84.56 197 ASP A C 1
ATOM 1539 O O . ASP A 1 197 ? 2.710 -1.543 18.097 1.00 84.56 197 ASP A O 1
ATOM 1543 N N . ILE A 1 198 ? 1.249 -1.146 16.440 1.00 89.25 198 ILE A N 1
ATOM 1544 C CA . ILE A 1 198 ? 0.046 -1.350 17.265 1.00 89.25 198 ILE A CA 1
ATOM 1545 C C . ILE A 1 198 ? -0.060 -2.801 17.743 1.00 89.25 198 ILE A C 1
ATOM 1547 O O . ILE A 1 198 ? -0.412 -3.041 18.900 1.00 89.25 198 ILE A O 1
ATOM 1551 N N . PHE A 1 199 ? 0.240 -3.781 16.889 1.00 81.31 199 PHE A N 1
ATOM 1552 C CA . PHE A 1 199 ? 0.242 -5.194 17.264 1.00 81.31 199 PHE A CA 1
ATOM 1553 C C . PHE A 1 199 ? 1.197 -5.462 18.436 1.00 81.31 199 PHE A C 1
ATOM 1555 O O . PHE A 1 199 ? 0.828 -6.168 19.377 1.00 81.31 199 PHE A O 1
ATOM 1562 N N . ASN A 1 200 ? 2.354 -4.792 18.460 1.00 75.75 200 ASN A N 1
ATOM 1563 C CA . ASN A 1 200 ? 3.322 -4.842 19.563 1.00 75.75 200 ASN A CA 1
ATOM 1564 C C . ASN A 1 200 ? 2.825 -4.188 20.873 1.00 75.75 200 ASN A C 1
ATOM 1566 O O . ASN A 1 200 ? 3.518 -4.209 21.896 1.00 75.75 200 ASN A O 1
ATOM 1570 N N . GLY A 1 201 ? 1.611 -3.632 20.879 1.00 79.31 201 GLY A N 1
ATOM 1571 C CA . GLY A 1 201 ? 0.990 -2.991 22.033 1.00 79.31 201 GLY A CA 1
ATOM 1572 C C . GLY A 1 201 ? 1.408 -1.532 22.221 1.00 79.31 201 GLY A C 1
ATOM 1573 O O . GLY A 1 201 ? 1.175 -0.974 23.298 1.00 79.31 201 GLY A O 1
ATOM 1574 N N . ASN A 1 202 ? 2.022 -0.908 21.208 1.00 86.12 202 ASN A N 1
ATOM 1575 C CA . ASN A 1 202 ? 2.300 0.525 21.236 1.00 86.12 202 ASN A CA 1
ATOM 1576 C C . ASN A 1 202 ? 0.999 1.333 21.082 1.00 86.12 202 ASN A C 1
ATOM 1578 O O . ASN A 1 202 ? -0.035 0.848 20.622 1.00 86.12 202 ASN A O 1
ATOM 1582 N N . HIS A 1 203 ? 1.039 2.590 21.517 1.00 92.75 203 HIS A N 1
ATOM 1583 C CA . HIS A 1 203 ? -0.064 3.531 21.329 1.00 92.75 203 HIS A CA 1
ATOM 1584 C C . HIS A 1 203 ? 0.009 4.204 19.952 1.00 92.75 203 HIS A C 1
ATOM 1586 O O . HIS A 1 203 ? 1.040 4.152 19.277 1.00 92.75 203 HIS A O 1
ATOM 1592 N N . VAL A 1 204 ? -1.079 4.873 19.559 1.00 95.50 204 VAL A N 1
ATOM 1593 C CA . VAL A 1 204 ? -1.240 5.499 18.236 1.00 95.50 204 VAL A CA 1
ATOM 1594 C C . VAL A 1 204 ? -0.089 6.446 17.891 1.00 95.50 204 VAL A C 1
ATOM 1596 O O . VAL A 1 204 ? 0.481 6.303 16.819 1.00 95.50 204 VAL A O 1
ATOM 1599 N N . GLY A 1 205 ? 0.311 7.350 18.794 1.00 95.69 205 GLY A N 1
ATOM 1600 C CA . GLY A 1 205 ? 1.399 8.302 18.524 1.00 95.69 205 GLY A CA 1
ATOM 1601 C C . GLY A 1 205 ? 2.745 7.637 18.210 1.00 95.69 205 GLY A C 1
ATOM 1602 O O . GLY A 1 205 ? 3.354 7.947 17.196 1.00 95.69 205 GLY A O 1
ATOM 1603 N N . LYS A 1 206 ? 3.171 6.652 19.013 1.00 92.38 206 LYS A N 1
ATOM 1604 C CA . LYS A 1 206 ? 4.425 5.923 18.764 1.00 92.38 206 LYS A CA 1
ATOM 1605 C C . LYS A 1 206 ? 4.356 5.102 17.476 1.00 92.38 206 LYS A C 1
ATOM 1607 O O . LYS A 1 206 ? 5.319 5.062 16.724 1.00 92.38 206 LYS A O 1
ATOM 1612 N N . SER A 1 207 ? 3.212 4.468 17.230 1.00 93.75 207 SER A N 1
ATOM 1613 C CA . SER A 1 207 ? 3.010 3.661 16.023 1.00 93.75 207 SER A CA 1
ATOM 1614 C C . SER A 1 207 ? 3.021 4.529 14.765 1.00 93.75 207 SER A C 1
ATOM 1616 O O . SER A 1 207 ? 3.555 4.121 13.740 1.00 93.75 207 SER A O 1
ATOM 1618 N N . PHE A 1 208 ? 2.491 5.753 14.859 1.00 97.12 208 PHE A N 1
ATOM 1619 C CA . PHE A 1 208 ? 2.624 6.765 13.818 1.00 97.12 208 PHE A CA 1
ATOM 1620 C C . PHE A 1 208 ? 4.085 7.163 13.597 1.00 97.12 208 PHE A C 1
ATOM 1622 O O . PHE A 1 208 ? 4.518 7.185 12.452 1.00 97.12 208 PHE A O 1
ATOM 1629 N N . ASP A 1 209 ? 4.857 7.427 14.655 1.00 93.06 209 ASP A N 1
ATOM 1630 C CA . ASP A 1 209 ? 6.273 7.794 14.518 1.00 93.06 209 ASP A CA 1
ATOM 1631 C C . ASP A 1 209 ? 7.093 6.685 13.837 1.00 93.06 209 ASP A C 1
ATOM 1633 O O . ASP A 1 209 ? 7.880 6.968 12.932 1.00 93.06 209 ASP A O 1
ATOM 1637 N N . SER A 1 210 ? 6.878 5.422 14.220 1.00 83.94 210 SER A N 1
ATOM 1638 C CA . SER A 1 210 ? 7.505 4.263 13.570 1.00 83.94 210 SER A CA 1
ATOM 1639 C C . SER A 1 210 ? 7.092 4.144 12.103 1.00 83.94 210 SER A C 1
ATOM 1641 O O . SER A 1 210 ? 7.946 3.973 11.234 1.00 83.94 210 SER A O 1
ATOM 1643 N N . ALA A 1 211 ? 5.797 4.282 11.803 1.00 89.56 211 ALA A N 1
ATOM 1644 C CA . ALA A 1 211 ? 5.300 4.219 10.431 1.00 89.56 211 ALA A CA 1
ATOM 1645 C C . ALA A 1 211 ? 5.838 5.365 9.570 1.00 89.56 211 ALA A C 1
ATOM 1647 O O . ALA A 1 211 ? 6.276 5.132 8.449 1.00 89.56 211 ALA A O 1
ATOM 1648 N N . LYS A 1 212 ? 5.895 6.583 10.118 1.00 92.12 212 LYS A N 1
ATOM 1649 C CA . LYS A 1 212 ? 6.501 7.750 9.478 1.00 92.12 212 LYS A CA 1
ATOM 1650 C C . LYS A 1 212 ? 7.965 7.513 9.142 1.00 92.12 212 LYS A C 1
ATOM 1652 O O . LYS A 1 212 ? 8.380 7.840 8.040 1.00 92.12 212 LYS A O 1
ATOM 1657 N N . GLN A 1 213 ? 8.738 6.921 10.051 1.00 82.69 213 GLN A N 1
ATOM 1658 C CA . GLN A 1 213 ? 10.132 6.562 9.775 1.00 82.69 213 GLN A CA 1
ATOM 1659 C C . GLN A 1 213 ? 10.256 5.495 8.683 1.00 82.69 213 GLN A C 1
ATOM 1661 O O . GLN A 1 213 ? 11.141 5.604 7.839 1.00 82.69 213 GLN A O 1
ATOM 1666 N N . ALA A 1 214 ? 9.369 4.496 8.673 1.00 76.62 214 ALA A N 1
ATOM 1667 C CA . ALA A 1 214 ? 9.394 3.415 7.688 1.00 76.62 214 ALA A CA 1
ATOM 1668 C C . ALA A 1 214 ? 9.161 3.903 6.248 1.00 76.62 214 ALA A C 1
ATOM 1670 O O . ALA A 1 214 ? 9.655 3.283 5.308 1.00 76.62 214 ALA A O 1
ATOM 1671 N N . VAL A 1 215 ? 8.435 5.013 6.083 1.00 80.50 215 VAL A N 1
ATOM 1672 C CA . VAL A 1 215 ? 8.044 5.544 4.770 1.00 80.50 215 VAL A CA 1
ATOM 1673 C C . VAL A 1 215 ? 8.668 6.895 4.409 1.00 80.50 215 VAL A C 1
ATOM 1675 O O . VAL A 1 215 ? 8.385 7.433 3.341 1.00 80.50 215 VAL A O 1
ATOM 1678 N N . ALA A 1 216 ? 9.539 7.430 5.272 1.00 79.69 216 ALA A N 1
ATOM 1679 C CA . ALA A 1 216 ? 10.045 8.807 5.217 1.00 79.69 216 ALA A CA 1
ATOM 1680 C C . ALA A 1 216 ? 10.747 9.202 3.907 1.00 79.69 216 ALA A C 1
ATOM 1682 O O . ALA A 1 216 ? 10.942 10.387 3.654 1.00 79.69 216 ALA A O 1
ATOM 1683 N N . GLU A 1 217 ? 11.181 8.232 3.103 1.00 70.88 217 GLU A N 1
ATOM 1684 C CA . GLU A 1 217 ? 11.843 8.507 1.828 1.00 70.88 217 GLU A CA 1
ATOM 1685 C C . GLU A 1 217 ? 10.881 8.712 0.654 1.00 70.88 217 GLU A C 1
ATOM 1687 O O . GLU A 1 217 ? 11.298 9.259 -0.363 1.00 70.88 217 GLU A O 1
ATOM 1692 N N . PHE A 1 218 ? 9.631 8.261 0.761 1.00 71.06 218 PHE A N 1
ATOM 1693 C CA . PHE A 1 218 ? 8.693 8.251 -0.365 1.00 71.06 218 PHE A CA 1
ATOM 1694 C C . PHE A 1 218 ? 7.338 8.889 -0.058 1.00 71.06 218 PHE A C 1
ATOM 1696 O O . PHE A 1 218 ? 6.642 9.254 -0.997 1.00 71.06 218 PHE A O 1
ATOM 1703 N N . GLN A 1 219 ? 6.964 9.064 1.211 1.00 85.56 219 GLN A N 1
ATOM 1704 C CA . GLN A 1 219 ? 5.737 9.779 1.576 1.00 85.56 219 GLN A CA 1
ATOM 1705 C C . GLN A 1 219 ? 5.838 10.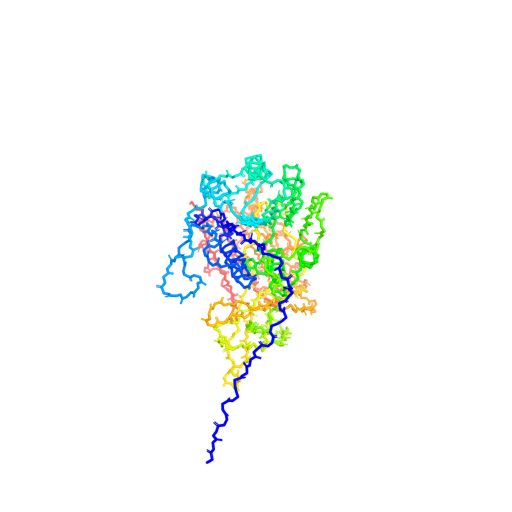449 2.951 1.00 85.56 219 GLN A C 1
ATOM 1707 O O . GLN A 1 219 ? 6.662 10.070 3.791 1.00 85.56 219 GLN A O 1
ATOM 1712 N N . ASN A 1 220 ? 4.951 11.410 3.208 1.00 92.38 220 ASN A N 1
ATOM 1713 C CA . ASN A 1 220 ? 4.916 12.235 4.408 1.00 92.38 220 ASN A CA 1
ATOM 1714 C C . ASN A 1 220 ? 3.607 12.029 5.198 1.00 92.38 220 ASN A C 1
ATOM 1716 O O . ASN A 1 220 ? 2.641 12.774 5.043 1.00 92.38 220 ASN A O 1
ATOM 1720 N N . PRO A 1 221 ? 3.557 11.049 6.119 1.00 97.38 221 PRO A N 1
ATOM 1721 C CA . PRO A 1 221 ? 2.393 10.851 6.975 1.00 97.38 221 PRO A CA 1
ATOM 1722 C C . PRO A 1 221 ? 2.103 12.041 7.896 1.00 97.38 221 PRO A C 1
ATOM 1724 O O . PRO A 1 221 ? 3.024 12.667 8.443 1.00 97.38 221 PRO A O 1
ATOM 1727 N N . MET A 1 222 ? 0.815 12.276 8.164 1.00 98.12 222 MET A N 1
ATOM 1728 C CA . MET A 1 222 ? 0.334 13.301 9.094 1.00 98.12 222 MET A CA 1
ATOM 1729 C C . MET A 1 222 ? -0.440 12.685 10.265 1.00 98.12 222 MET A C 1
ATOM 1731 O O . MET A 1 222 ? -1.128 11.671 10.133 1.00 98.12 222 MET A O 1
ATOM 1735 N N . ILE A 1 223 ? -0.361 13.339 11.424 1.00 97.94 223 ILE A N 1
ATOM 1736 C CA . ILE A 1 223 ? -1.203 13.040 12.581 1.00 97.94 223 ILE A CA 1
ATOM 1737 C C . ILE A 1 223 ? -1.767 14.338 13.157 1.00 97.94 223 ILE A C 1
ATOM 1739 O O . ILE A 1 223 ? -1.026 15.273 13.448 1.00 97.94 223 ILE A O 1
ATOM 1743 N N . GLU A 1 224 ? -3.080 14.373 13.355 1.00 97.44 224 GLU A N 1
ATOM 1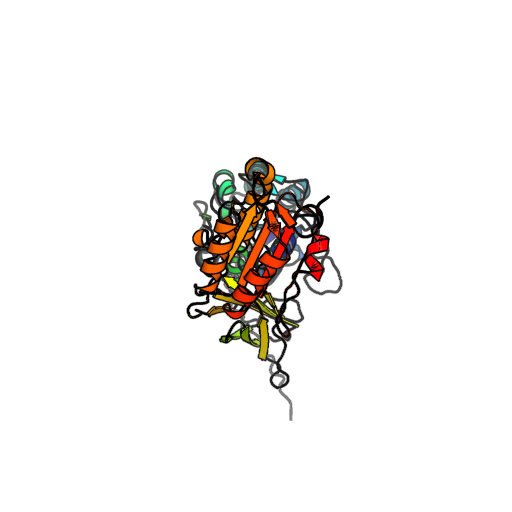744 C CA . GLU A 1 224 ? -3.792 15.431 14.067 1.00 97.44 224 GLU A CA 1
ATOM 1745 C C . GLU A 1 224 ? -4.417 14.831 15.331 1.00 97.44 224 GLU A C 1
ATOM 1747 O O . GLU A 1 224 ? -5.179 13.860 15.273 1.00 97.44 224 GLU A O 1
ATOM 1752 N N . ILE A 1 225 ? -4.121 15.423 16.489 1.00 96.06 225 ILE A N 1
ATOM 1753 C CA . ILE A 1 225 ? -4.675 15.007 17.781 1.00 96.06 225 ILE A CA 1
ATOM 1754 C C . ILE A 1 225 ? -5.536 16.146 18.325 1.00 96.06 225 ILE A C 1
ATOM 1756 O O . ILE A 1 225 ? -5.039 17.226 18.633 1.00 96.06 225 ILE A O 1
ATOM 1760 N N . GLY A 1 226 ? -6.837 15.897 18.477 1.00 92.50 226 GLY A N 1
ATOM 1761 C CA . GLY A 1 226 ? -7.775 16.875 19.017 1.00 92.50 226 GLY A CA 1
ATOM 1762 C C . GLY A 1 226 ? -7.420 17.320 20.442 1.00 92.50 226 GLY A C 1
ATOM 1763 O O . GLY A 1 226 ? -6.954 16.529 21.260 1.00 92.50 226 GLY A O 1
ATOM 1764 N N . SER A 1 227 ? -7.736 18.579 20.756 1.00 82.56 227 SER A N 1
ATOM 1765 C CA . SER A 1 227 ? -7.249 19.365 21.911 1.00 82.56 227 SER A CA 1
ATOM 1766 C C . SER A 1 227 ? -7.389 18.774 23.334 1.00 82.56 227 SER A C 1
ATOM 1768 O O . SER A 1 227 ? -6.813 19.325 24.267 1.00 82.56 227 SER A O 1
ATOM 1770 N N . ASN A 1 228 ? -8.098 17.654 23.524 1.00 81.50 228 ASN A N 1
ATOM 1771 C CA . ASN A 1 228 ? -8.334 17.002 24.825 1.00 81.50 228 ASN A CA 1
ATOM 1772 C C . ASN A 1 228 ? -7.836 15.544 24.892 1.00 81.50 228 ASN A C 1
ATOM 1774 O O . ASN A 1 228 ? -8.254 14.777 25.763 1.00 81.50 228 ASN A O 1
ATOM 1778 N N . ILE A 1 229 ? -6.977 15.129 23.960 1.00 84.81 229 ILE A N 1
ATOM 1779 C CA . ILE A 1 229 ? -6.430 13.771 23.888 1.00 84.81 229 ILE A CA 1
ATOM 1780 C C . ILE A 1 229 ? -4.898 13.829 23.940 1.00 84.81 229 ILE A C 1
ATOM 1782 O O . ILE A 1 229 ? -4.292 14.724 23.361 1.00 84.81 229 ILE A O 1
ATOM 1786 N N . SER A 1 230 ? -4.258 12.867 24.613 1.00 85.06 230 SER A N 1
ATOM 1787 C CA . SER A 1 230 ? -2.816 12.631 24.460 1.00 85.06 230 SER A CA 1
ATOM 1788 C C . SER A 1 230 ? -2.545 11.709 23.265 1.00 85.06 230 SER A C 1
ATOM 1790 O O . SER A 1 230 ? -3.378 10.877 22.926 1.00 85.06 230 SER A O 1
ATOM 1792 N N . GLY A 1 231 ? -1.358 11.769 22.657 1.00 73.94 231 GLY A N 1
ATOM 1793 C CA . GLY A 1 231 ? -0.951 10.799 21.620 1.00 73.94 231 GLY A CA 1
ATOM 1794 C C . GLY A 1 231 ? -0.758 9.360 22.130 1.00 73.94 231 GLY A C 1
ATOM 1795 O O . GLY A 1 231 ? -0.560 8.429 21.347 1.00 73.94 231 GLY A O 1
ATOM 1796 N N . GLU A 1 232 ? -0.846 9.148 23.443 1.00 90.12 232 GLU A N 1
ATOM 1797 C CA . GLU A 1 232 ? -0.641 7.864 24.118 1.00 90.12 232 GLU A CA 1
ATOM 1798 C C . GLU A 1 232 ? -1.923 7.018 24.226 1.00 90.12 232 GLU A C 1
ATOM 1800 O O . GLU A 1 232 ? -2.155 6.321 25.216 1.00 90.12 232 GLU A O 1
ATOM 1805 N N . VAL A 1 233 ? -2.791 7.074 23.212 1.00 90.88 233 VAL A N 1
ATOM 1806 C CA . VAL A 1 233 ? -4.022 6.270 23.177 1.00 90.88 233 VAL A CA 1
ATOM 1807 C C . VAL A 1 233 ? -3.734 4.871 22.622 1.00 90.88 233 VAL A C 1
ATOM 1809 O O . VAL A 1 233 ? -3.257 4.763 21.492 1.00 90.88 233 VAL A O 1
ATOM 1812 N N . PRO A 1 234 ? -4.033 3.787 23.361 1.00 91.38 234 PRO A N 1
ATOM 1813 C CA . PRO A 1 234 ? -3.965 2.436 22.818 1.00 91.38 234 PRO A CA 1
ATOM 1814 C C . PRO A 1 234 ? -5.146 2.151 21.881 1.00 91.38 234 PRO A C 1
ATOM 1816 O O . PRO A 1 234 ? -6.257 2.644 22.087 1.00 91.38 234 PRO A O 1
ATOM 1819 N N . ILE A 1 235 ? -4.926 1.281 20.898 1.00 91.19 235 ILE A N 1
ATOM 1820 C CA . ILE A 1 235 ? -6.007 0.638 20.145 1.00 91.19 235 ILE A CA 1
ATOM 1821 C C . ILE A 1 235 ? -6.533 -0.554 20.954 1.00 91.19 235 ILE A C 1
ATOM 1823 O O . ILE A 1 235 ? -5.761 -1.319 21.532 1.00 91.19 235 ILE A O 1
ATOM 1827 N N . GLY A 1 236 ? -7.859 -0.706 21.024 1.00 88.44 236 GLY A N 1
ATOM 1828 C CA . GLY A 1 236 ? -8.492 -1.764 21.815 1.00 88.44 236 GLY A CA 1
ATOM 1829 C C . GLY A 1 236 ? -8.114 -1.680 23.298 1.00 88.44 236 GLY A C 1
ATOM 1830 O O . GLY A 1 236 ? -8.313 -0.652 23.940 1.00 88.44 236 GLY A O 1
ATOM 1831 N N . ASN A 1 237 ? -7.584 -2.773 23.842 1.00 84.88 237 ASN A N 1
ATOM 1832 C CA . ASN A 1 237 ? -7.140 -2.886 25.230 1.00 84.88 237 ASN A CA 1
ATOM 1833 C C . ASN A 1 237 ? -5.640 -2.578 25.415 1.00 84.88 237 ASN A C 1
ATOM 1835 O O . ASN A 1 237 ? -5.159 -2.677 26.546 1.00 84.88 237 ASN A O 1
ATOM 1839 N N . GLY A 1 238 ? -4.898 -2.240 24.349 1.00 79.50 238 GLY A N 1
ATOM 1840 C CA . GLY A 1 238 ? -3.449 -2.006 24.414 1.00 79.50 238 GLY A CA 1
ATOM 1841 C C . GLY A 1 238 ? -2.689 -3.216 24.955 1.00 79.50 238 GLY A C 1
ATOM 1842 O O . GLY A 1 238 ? -1.831 -3.086 25.830 1.00 79.50 238 GLY A O 1
ATOM 1843 N N . ILE A 1 239 ? -3.089 -4.411 24.523 1.00 75.62 239 ILE A N 1
ATOM 1844 C CA . ILE A 1 239 ? -2.496 -5.657 24.978 1.00 75.62 239 ILE A CA 1
ATOM 1845 C C . ILE A 1 239 ? -1.142 -5.800 24.295 1.00 75.62 239 ILE A C 1
ATOM 1847 O O . ILE A 1 239 ? -1.054 -5.931 23.078 1.00 75.62 239 ILE A O 1
ATOM 1851 N N . SER A 1 240 ? -0.089 -5.819 25.103 1.00 67.62 240 SER A N 1
ATOM 1852 C CA . SER A 1 240 ? 1.201 -6.351 24.683 1.00 67.62 240 SER A CA 1
ATOM 1853 C C . SER A 1 240 ? 1.139 -7.869 24.855 1.00 67.62 240 SER A C 1
ATOM 1855 O O . SER A 1 240 ? 1.022 -8.374 25.978 1.00 67.62 240 SER A O 1
ATOM 1857 N N . TYR A 1 241 ? 1.094 -8.602 23.744 1.00 55.28 241 TYR A N 1
ATOM 1858 C CA . TYR A 1 241 ? 1.077 -10.061 23.765 1.00 55.28 241 TYR A CA 1
ATOM 1859 C C . TYR A 1 241 ? 2.502 -10.609 23.741 1.00 55.28 241 TYR A C 1
ATOM 1861 O O . TYR A 1 241 ? 3.241 -10.386 22.795 1.00 55.28 241 TYR A O 1
ATOM 1869 N N . ASN A 1 242 ? 2.827 -11.466 24.710 1.00 51.97 242 ASN A N 1
ATOM 1870 C CA . ASN A 1 242 ? 3.892 -12.466 24.568 1.00 51.97 242 ASN A CA 1
ATOM 1871 C C . ASN A 1 242 ? 3.361 -13.708 23.809 1.00 51.97 242 ASN A C 1
ATOM 1873 O O . ASN A 1 242 ? 3.542 -14.839 24.267 1.00 51.97 242 ASN A O 1
ATOM 1877 N N . ARG A 1 243 ? 2.603 -13.522 22.716 1.00 52.28 243 ARG A N 1
ATOM 1878 C CA . ARG A 1 243 ? 2.153 -14.617 21.837 1.00 52.28 243 ARG A CA 1
ATOM 1879 C C . ARG A 1 243 ? 2.932 -14.508 20.531 1.00 52.28 243 ARG A C 1
ATOM 1881 O O . ARG A 1 243 ? 3.052 -13.422 19.981 1.00 52.28 243 ARG A O 1
ATOM 1888 N N . GLU A 1 244 ? 3.494 -15.629 20.107 1.00 60.34 244 GLU A N 1
ATOM 1889 C CA . GLU A 1 244 ? 4.482 -15.706 19.033 1.00 60.34 244 GLU A CA 1
ATOM 1890 C C . GLU A 1 244 ? 3.766 -15.692 17.679 1.00 60.34 244 GLU A C 1
ATOM 1892 O O . GLU A 1 244 ? 3.243 -16.725 17.264 1.00 60.34 244 GLU A O 1
ATOM 1897 N N . LEU A 1 245 ? 3.732 -14.529 17.012 1.00 66.94 245 LEU A N 1
ATOM 1898 C CA . LEU A 1 245 ? 3.650 -14.492 15.546 1.00 66.94 245 LEU A CA 1
ATOM 1899 C C . LEU A 1 245 ? 4.750 -15.390 14.965 1.00 66.94 245 LEU A C 1
ATOM 1901 O O . LEU A 1 245 ? 5.749 -15.635 15.657 1.00 66.94 245 LEU A O 1
ATOM 1905 N N . PRO A 1 246 ? 4.632 -15.833 13.701 1.00 76.50 246 PRO A N 1
ATOM 1906 C CA . PRO A 1 246 ? 5.828 -16.264 13.002 1.00 76.50 246 PRO A CA 1
ATOM 1907 C C . PRO A 1 246 ? 6.885 -15.162 13.142 1.00 76.50 246 PRO A C 1
ATOM 1909 O O . PRO A 1 246 ? 6.611 -13.974 12.969 1.00 76.50 246 PRO A O 1
ATOM 1912 N N . LEU A 1 247 ? 8.074 -15.560 13.557 1.00 82.44 247 LEU A N 1
ATOM 1913 C CA . LEU A 1 247 ? 9.203 -14.692 13.814 1.00 82.44 247 LEU A CA 1
ATOM 1914 C C . LEU A 1 247 ? 10.266 -15.009 12.780 1.00 82.44 247 LEU A C 1
ATOM 1916 O O . LEU A 1 247 ? 10.645 -16.167 12.623 1.00 82.44 247 LEU A O 1
ATOM 1920 N N . ILE A 1 248 ? 10.766 -13.970 12.121 1.00 83.25 248 ILE A N 1
ATOM 1921 C CA . ILE A 1 248 ? 12.002 -14.051 11.354 1.00 83.25 248 ILE A CA 1
ATOM 1922 C C . ILE A 1 248 ? 13.142 -13.737 12.320 1.00 83.25 248 ILE A C 1
ATOM 1924 O O . ILE A 1 248 ? 13.222 -12.632 12.854 1.00 83.25 248 ILE A O 1
ATOM 1928 N N . GLU A 1 249 ? 14.006 -14.714 12.573 1.00 86.69 249 GLU A N 1
ATOM 1929 C CA . GLU A 1 249 ? 15.108 -14.571 13.527 1.00 86.69 249 GLU A CA 1
ATOM 1930 C C . GLU A 1 249 ? 16.360 -14.014 12.856 1.00 86.69 249 GLU A C 1
ATOM 1932 O O . GLU A 1 249 ? 17.021 -13.120 13.386 1.00 86.69 249 GLU A O 1
ATOM 1937 N N . THR A 1 250 ? 16.692 -14.540 11.678 1.00 90.12 250 THR A N 1
ATOM 1938 C CA . THR A 1 250 ? 17.859 -14.110 10.913 1.00 90.12 250 THR A CA 1
ATOM 1939 C C . THR A 1 250 ? 17.507 -13.949 9.449 1.00 90.12 250 THR A C 1
ATOM 1941 O O . THR A 1 250 ? 16.691 -14.691 8.904 1.00 90.12 250 THR A O 1
ATOM 1944 N N . VAL A 1 251 ? 18.154 -12.978 8.812 1.00 90.69 251 VAL A N 1
ATOM 1945 C CA . VAL A 1 251 ? 18.139 -12.783 7.365 1.00 90.69 251 VAL A CA 1
ATOM 1946 C C . VAL A 1 251 ? 19.567 -12.552 6.910 1.00 90.69 251 VAL A C 1
ATOM 1948 O O . VAL A 1 251 ? 20.298 -11.742 7.479 1.00 90.69 251 VAL A O 1
ATOM 1951 N N . SER A 1 252 ? 19.959 -13.247 5.852 1.00 92.44 252 SER A N 1
ATOM 1952 C CA . SER A 1 252 ? 21.189 -12.995 5.122 1.00 92.44 252 SER A CA 1
ATOM 1953 C C . SER A 1 252 ? 20.889 -13.048 3.638 1.00 92.44 252 SER A C 1
ATOM 1955 O O . SER A 1 252 ? 20.441 -14.072 3.125 1.00 92.44 252 SER A O 1
ATOM 1957 N N . CYS A 1 253 ? 21.153 -11.950 2.944 1.00 89.44 253 CYS A N 1
ATOM 1958 C CA . CYS A 1 253 ? 21.138 -11.934 1.495 1.00 89.44 253 CYS A CA 1
ATOM 1959 C C . CYS A 1 253 ? 22.545 -11.639 0.974 1.00 89.44 253 CYS A C 1
ATOM 1961 O O . CYS A 1 253 ? 23.331 -10.938 1.609 1.00 89.44 253 CYS A O 1
ATOM 1963 N N . THR A 1 254 ? 22.886 -12.209 -0.175 1.00 88.06 254 THR A N 1
ATOM 1964 C CA . THR A 1 254 ? 24.183 -12.017 -0.831 1.00 88.06 254 THR A CA 1
ATOM 1965 C C . THR A 1 254 ? 23.986 -11.842 -2.327 1.00 88.06 254 THR A C 1
ATOM 1967 O O . THR A 1 254 ? 23.034 -12.375 -2.903 1.00 88.06 254 THR A O 1
ATOM 1970 N N . ILE A 1 255 ? 24.896 -11.095 -2.952 1.00 79.50 255 ILE A N 1
ATOM 1971 C CA . ILE A 1 255 ? 24.954 -10.922 -4.404 1.00 79.50 255 ILE A CA 1
ATOM 1972 C C . ILE A 1 255 ? 26.168 -11.692 -4.927 1.00 79.50 255 ILE A C 1
ATOM 1974 O O . ILE A 1 255 ? 27.276 -11.537 -4.414 1.00 79.50 255 ILE A O 1
ATOM 1978 N N . SER A 1 256 ? 25.967 -12.510 -5.959 1.00 77.19 256 SER A N 1
ATOM 1979 C CA . SER A 1 256 ? 27.041 -13.159 -6.714 1.00 77.19 256 SER A CA 1
ATOM 1980 C C . SER A 1 256 ? 26.715 -13.103 -8.206 1.00 77.19 256 SER A C 1
ATOM 1982 O O . SER A 1 256 ? 25.751 -13.722 -8.660 1.00 77.19 256 SER A O 1
ATOM 1984 N N . GLY A 1 257 ? 27.482 -12.320 -8.972 1.00 71.19 257 GLY A N 1
ATOM 1985 C CA . GLY A 1 257 ? 27.151 -12.017 -10.368 1.00 71.19 257 GLY A CA 1
ATOM 1986 C C . GLY A 1 257 ? 25.797 -11.305 -10.479 1.00 71.19 257 GLY A C 1
ATOM 1987 O O . GLY A 1 257 ? 25.569 -10.310 -9.801 1.00 71.19 257 GLY A O 1
ATOM 1988 N N . ASN A 1 258 ? 24.889 -11.848 -11.294 1.00 68.56 258 ASN A N 1
ATOM 1989 C CA . ASN A 1 258 ? 23.517 -11.352 -11.489 1.00 68.56 258 ASN A CA 1
ATOM 1990 C C . ASN A 1 258 ? 22.467 -12.090 -10.632 1.00 68.56 258 ASN A C 1
ATOM 1992 O O . ASN A 1 258 ? 21.280 -12.128 -10.982 1.00 68.56 258 ASN A O 1
ATOM 1996 N N . ARG A 1 259 ? 22.911 -12.742 -9.550 1.00 78.50 259 ARG A N 1
ATOM 1997 C CA . ARG A 1 259 ? 22.067 -13.567 -8.689 1.00 78.50 259 ARG A CA 1
ATOM 1998 C C . ARG A 1 259 ? 22.071 -13.043 -7.262 1.00 78.50 259 ARG A C 1
ATOM 2000 O O . ARG A 1 259 ? 23.124 -12.941 -6.632 1.00 78.50 259 ARG A O 1
ATOM 2007 N N . ILE A 1 260 ? 20.875 -12.806 -6.738 1.00 85.50 260 ILE A N 1
ATOM 2008 C CA . ILE A 1 260 ? 20.635 -12.567 -5.317 1.00 85.50 260 ILE A CA 1
ATOM 2009 C C . ILE A 1 260 ? 20.261 -13.905 -4.686 1.00 85.50 260 ILE A C 1
ATOM 2011 O O . ILE A 1 260 ? 19.439 -14.653 -5.215 1.00 85.50 260 ILE A O 1
ATOM 2015 N N . THR A 1 261 ? 20.889 -14.241 -3.566 1.00 90.69 261 THR A N 1
ATOM 2016 C CA . THR A 1 261 ? 20.528 -15.410 -2.755 1.00 90.69 261 THR A CA 1
ATOM 2017 C C . THR A 1 261 ? 20.183 -14.930 -1.360 1.00 90.69 261 THR A C 1
ATOM 2019 O O . THR A 1 261 ? 21.038 -14.339 -0.704 1.00 90.69 261 THR A O 1
ATOM 2022 N N . CYS A 1 262 ? 18.953 -15.185 -0.923 1.00 93.12 262 CYS A N 1
ATOM 2023 C CA . CYS A 1 262 ? 18.488 -14.864 0.420 1.00 93.12 262 CYS A CA 1
ATOM 2024 C C . CYS A 1 262 ? 18.252 -16.142 1.212 1.00 93.12 262 CYS A C 1
ATOM 2026 O O . CYS A 1 262 ? 17.692 -17.111 0.703 1.00 93.12 262 CYS A O 1
ATOM 2028 N N . THR A 1 263 ? 18.694 -16.126 2.461 1.00 95.44 263 THR A N 1
ATOM 2029 C CA . THR A 1 263 ? 18.434 -17.150 3.464 1.00 95.44 263 THR A CA 1
ATOM 2030 C C . THR A 1 263 ? 17.824 -16.480 4.680 1.00 95.44 263 THR A C 1
ATOM 2032 O O . THR A 1 263 ? 18.335 -15.456 5.136 1.00 95.44 263 THR A O 1
ATOM 2035 N N . ALA A 1 264 ? 16.753 -17.057 5.203 1.00 95.69 264 ALA A N 1
ATOM 2036 C CA . ALA A 1 264 ? 16.115 -16.604 6.423 1.00 95.69 264 ALA A CA 1
ATOM 2037 C C . ALA A 1 264 ? 15.843 -17.785 7.348 1.00 95.69 264 ALA A C 1
ATOM 2039 O O . ALA A 1 264 ? 15.549 -18.882 6.874 1.00 95.69 264 ALA A O 1
ATOM 2040 N N . THR A 1 265 ? 15.923 -17.561 8.657 1.00 95.25 265 THR A N 1
ATOM 2041 C CA . THR A 1 265 ? 15.351 -18.491 9.634 1.00 95.25 265 THR A CA 1
ATOM 2042 C C . THR A 1 265 ? 14.036 -17.932 10.142 1.00 95.25 265 THR A C 1
ATOM 2044 O O . THR A 1 265 ? 13.979 -16.786 10.595 1.00 95.25 265 THR A O 1
ATOM 2047 N N . ALA A 1 266 ? 12.977 -18.728 10.037 1.00 92.56 266 ALA A N 1
ATOM 2048 C CA . ALA A 1 266 ? 11.643 -18.353 10.466 1.00 92.56 266 ALA A CA 1
ATOM 2049 C C . ALA A 1 266 ? 11.008 -19.480 11.281 1.00 92.56 266 ALA A C 1
ATOM 2051 O O . ALA A 1 266 ? 11.108 -20.652 10.924 1.00 92.56 266 ALA A O 1
ATOM 2052 N N . GLY A 1 267 ? 10.334 -19.119 12.369 1.00 89.12 267 GLY A N 1
ATOM 2053 C CA . GLY A 1 267 ? 9.698 -20.075 13.268 1.00 89.12 267 GLY A CA 1
ATOM 2054 C C . GLY A 1 267 ? 8.480 -19.485 13.963 1.00 89.12 267 GLY A C 1
ATOM 2055 O O . GLY A 1 267 ? 8.328 -18.275 14.073 1.00 89.12 267 GLY A O 1
ATOM 2056 N N . GLY A 1 268 ? 7.583 -20.340 14.433 1.00 83.56 268 GLY A N 1
ATOM 2057 C CA . GLY A 1 268 ? 6.381 -19.926 15.151 1.00 83.56 268 GLY A CA 1
ATOM 2058 C C . GLY A 1 268 ? 5.625 -21.138 15.677 1.00 83.56 268 GLY A C 1
ATOM 2059 O O . GLY A 1 268 ? 5.750 -22.236 15.134 1.00 83.56 268 GLY A O 1
ATOM 2060 N N . LYS A 1 269 ? 4.828 -20.957 16.736 1.00 81.06 269 LYS A N 1
ATOM 2061 C CA . LYS A 1 269 ? 4.077 -22.059 17.376 1.00 81.06 269 LYS A CA 1
ATOM 2062 C C . LYS A 1 269 ? 3.131 -22.789 16.434 1.00 81.06 269 LYS A C 1
ATOM 2064 O O . LYS A 1 269 ? 2.909 -23.983 16.613 1.00 81.06 269 LYS A O 1
ATOM 2069 N N . ASP A 1 270 ? 2.600 -22.071 15.455 1.00 78.31 270 ASP A N 1
ATOM 2070 C CA . ASP A 1 270 ? 1.622 -22.591 14.504 1.00 78.31 270 ASP A CA 1
ATOM 2071 C C . ASP A 1 270 ? 2.284 -23.154 13.226 1.00 78.31 270 ASP A C 1
ATOM 2073 O O . ASP A 1 270 ? 1.595 -23.638 12.327 1.00 78.31 270 ASP A O 1
ATOM 2077 N N . GLY A 1 271 ? 3.625 -23.167 13.174 1.00 85.62 271 GLY A N 1
ATOM 2078 C CA . GLY A 1 271 ? 4.420 -23.597 12.025 1.00 85.62 271 GLY A CA 1
ATOM 2079 C C . GLY A 1 271 ? 4.363 -22.602 10.865 1.00 85.62 271 GLY A C 1
ATOM 2080 O O . GLY A 1 271 ? 3.354 -21.937 10.647 1.00 85.62 271 GLY A O 1
ATOM 2081 N N . ILE A 1 272 ? 5.447 -22.510 10.098 1.00 90.69 272 ILE A N 1
ATOM 2082 C CA . ILE A 1 272 ? 5.525 -21.615 8.940 1.00 90.69 272 ILE A CA 1
ATOM 2083 C C . ILE A 1 272 ? 4.873 -22.286 7.724 1.00 90.69 272 ILE A C 1
ATOM 2085 O O . ILE A 1 272 ? 5.096 -23.467 7.448 1.00 90.69 272 ILE A O 1
ATOM 2089 N N . ALA A 1 273 ? 4.020 -21.539 7.031 1.00 86.44 273 ALA A N 1
ATOM 2090 C CA . ALA A 1 273 ? 3.379 -21.922 5.779 1.00 86.44 273 ALA A CA 1
ATOM 2091 C C . ALA A 1 273 ? 4.120 -21.361 4.559 1.00 86.44 273 ALA A C 1
ATOM 2093 O O . ALA A 1 273 ? 4.181 -22.033 3.530 1.00 86.44 273 ALA A O 1
ATOM 2094 N N . ARG A 1 274 ? 4.687 -20.153 4.669 1.00 87.69 274 ARG A N 1
ATOM 2095 C CA . ARG A 1 274 ? 5.332 -19.450 3.552 1.00 87.69 274 ARG A CA 1
ATOM 2096 C C . ARG A 1 274 ? 6.429 -18.508 4.039 1.00 87.69 274 ARG A C 1
ATOM 2098 O O . ARG A 1 274 ? 6.264 -17.871 5.075 1.00 87.69 274 ARG A O 1
ATOM 2105 N N . VAL A 1 275 ? 7.507 -18.372 3.265 1.00 91.81 275 VAL A N 1
ATOM 2106 C CA . VAL A 1 275 ? 8.523 -17.321 3.431 1.00 91.81 275 VAL A CA 1
ATOM 2107 C C . VAL A 1 275 ? 8.857 -16.751 2.059 1.00 91.81 275 VAL A C 1
ATOM 2109 O O . VAL A 1 275 ? 9.135 -17.508 1.133 1.00 91.81 275 VAL A O 1
ATOM 2112 N N . TRP A 1 276 ? 8.856 -15.429 1.914 1.00 90.00 276 TRP A N 1
ATOM 2113 C CA . TRP A 1 276 ? 9.162 -14.780 0.637 1.00 90.00 276 TRP A CA 1
ATOM 2114 C C . TRP A 1 276 ? 9.967 -13.499 0.828 1.00 90.00 276 TRP A C 1
ATOM 2116 O O . TRP A 1 276 ? 9.986 -12.900 1.905 1.00 90.00 276 TRP A O 1
ATOM 2126 N N . ALA A 1 277 ? 10.652 -13.102 -0.239 1.00 84.88 277 ALA A N 1
ATOM 2127 C CA . ALA A 1 277 ? 11.463 -11.903 -0.318 1.00 84.88 277 ALA A CA 1
ATOM 2128 C C . ALA A 1 277 ? 10.909 -10.931 -1.352 1.00 84.88 277 ALA A C 1
ATOM 2130 O O . ALA A 1 277 ? 10.393 -11.330 -2.395 1.00 84.88 277 ALA A O 1
ATOM 2131 N N . VAL A 1 278 ? 11.105 -9.651 -1.076 1.00 73.06 278 VAL A N 1
ATOM 2132 C CA . VAL A 1 278 ? 10.711 -8.519 -1.908 1.00 73.06 278 VAL A CA 1
ATOM 2133 C C . VAL A 1 278 ? 11.944 -7.672 -2.165 1.00 73.06 278 VAL A C 1
ATOM 2135 O O . VAL A 1 278 ? 12.599 -7.271 -1.209 1.00 73.06 278 VAL A O 1
ATOM 2138 N N . ILE A 1 279 ? 12.260 -7.378 -3.424 1.00 73.81 279 ILE A N 1
ATOM 2139 C CA . ILE A 1 279 ? 13.444 -6.608 -3.819 1.00 73.81 279 ILE A CA 1
ATOM 2140 C C . ILE A 1 279 ? 13.032 -5.197 -4.228 1.00 73.81 279 ILE A C 1
ATOM 2142 O O . ILE A 1 279 ? 12.189 -5.013 -5.101 1.00 73.81 279 ILE A O 1
ATOM 2146 N N . MET A 1 280 ? 13.691 -4.199 -3.647 1.00 64.44 280 MET A N 1
ATOM 2147 C CA . MET A 1 280 ? 13.444 -2.784 -3.904 1.00 64.44 280 MET A CA 1
ATOM 2148 C C . MET A 1 280 ? 14.767 -2.082 -4.231 1.00 64.44 280 MET A C 1
ATOM 2150 O O . MET A 1 280 ? 15.669 -2.075 -3.392 1.00 64.44 280 MET A O 1
ATOM 2154 N N . PRO A 1 281 ? 14.931 -1.487 -5.422 1.00 61.56 281 PRO A N 1
ATOM 2155 C CA . PRO A 1 281 ? 16.054 -0.593 -5.690 1.00 61.56 281 PRO A CA 1
ATOM 2156 C C . PRO A 1 281 ? 16.052 0.579 -4.698 1.00 61.56 281 PRO A C 1
ATOM 2158 O O . PRO A 1 281 ? 14.995 1.105 -4.358 1.00 61.56 281 PRO A O 1
ATOM 2161 N N . SER A 1 282 ? 17.219 0.977 -4.192 1.00 52.34 282 SER A N 1
ATOM 2162 C CA . SER A 1 282 ? 17.324 2.072 -3.209 1.00 52.34 282 SER A CA 1
ATOM 2163 C C . SER A 1 282 ? 17.167 3.453 -3.853 1.00 52.34 282 SER A C 1
ATOM 2165 O O . SER A 1 282 ? 16.974 4.428 -3.142 1.00 52.34 282 SER A O 1
ATOM 2167 N N . ASP A 1 283 ? 17.250 3.533 -5.181 1.00 49.25 283 ASP A N 1
ATOM 2168 C CA . ASP A 1 283 ? 17.048 4.713 -6.030 1.00 49.25 283 ASP A CA 1
ATOM 2169 C C . ASP A 1 283 ? 15.678 4.702 -6.737 1.00 49.25 283 ASP A C 1
ATOM 2171 O O . ASP A 1 283 ? 15.479 5.351 -7.766 1.00 49.25 283 ASP A O 1
ATOM 2175 N N . TYR A 1 284 ? 14.720 3.944 -6.201 1.00 46.31 284 TYR A N 1
ATOM 2176 C CA . TYR A 1 284 ? 13.383 3.815 -6.763 1.00 46.31 284 TYR A CA 1
ATOM 2177 C C . TYR A 1 284 ? 12.566 5.115 -6.616 1.00 46.31 284 TYR A C 1
ATOM 2179 O O . TYR A 1 284 ? 11.777 5.265 -5.692 1.00 46.31 284 TYR A O 1
ATOM 2187 N N . ASP A 1 285 ? 12.742 6.049 -7.555 1.00 44.41 285 ASP A N 1
ATOM 2188 C CA . ASP A 1 285 ? 12.019 7.330 -7.626 1.00 44.41 285 ASP A CA 1
ATOM 2189 C C . ASP A 1 285 ? 10.930 7.272 -8.709 1.00 44.41 285 ASP A C 1
ATOM 2191 O O . ASP A 1 285 ? 11.226 7.310 -9.904 1.00 44.41 285 ASP A O 1
ATOM 2195 N N . ILE A 1 286 ? 9.663 7.053 -8.354 1.00 42.56 286 ILE A N 1
ATOM 2196 C CA . ILE A 1 286 ? 8.572 6.932 -9.344 1.00 42.56 286 ILE A CA 1
ATOM 2197 C C . ILE A 1 286 ? 7.956 8.308 -9.570 1.00 42.56 286 ILE A C 1
ATOM 2199 O O . ILE A 1 286 ? 6.837 8.593 -9.156 1.00 42.56 286 ILE A O 1
ATOM 2203 N N . GLY A 1 287 ? 8.714 9.178 -10.230 1.00 35.25 287 GLY A N 1
ATOM 2204 C CA . GLY A 1 287 ? 8.258 10.516 -10.569 1.00 35.25 287 GLY A CA 1
ATOM 2205 C C . GLY A 1 287 ? 6.900 10.536 -11.290 1.00 35.25 287 GLY A C 1
ATOM 2206 O O . GLY A 1 287 ? 6.719 9.956 -12.359 1.00 35.25 287 GLY A O 1
ATOM 2207 N N . THR A 1 288 ? 5.973 11.318 -10.736 1.00 33.25 288 THR A N 1
ATOM 2208 C CA . THR A 1 288 ? 4.863 12.052 -11.389 1.00 33.25 288 THR A CA 1
ATOM 2209 C C . THR A 1 288 ? 3.767 11.304 -12.157 1.00 33.25 288 THR A C 1
ATOM 2211 O O . THR A 1 288 ? 2.878 11.958 -12.705 1.00 33.25 288 THR A O 1
ATOM 2214 N N . LEU A 1 289 ? 3.734 9.975 -12.189 1.00 33.31 289 LEU A N 1
ATOM 2215 C CA . LEU A 1 289 ? 2.584 9.264 -12.752 1.00 33.31 289 LEU A CA 1
ATOM 2216 C C . LEU A 1 289 ? 1.700 8.777 -11.613 1.00 33.31 289 LEU A C 1
ATOM 2218 O O . LEU A 1 289 ? 2.113 7.901 -10.870 1.00 33.31 289 LEU A O 1
ATOM 2222 N N . SER A 1 290 ? 0.491 9.342 -11.529 1.00 36.66 290 SER A N 1
ATOM 2223 C CA . SER A 1 290 ? -0.588 9.121 -10.548 1.00 36.66 290 SER A CA 1
ATOM 2224 C C . SER A 1 290 ? -1.085 7.665 -10.481 1.00 36.66 290 SER A C 1
ATOM 2226 O O . SER A 1 290 ? -2.259 7.365 -10.717 1.00 36.66 290 SER A O 1
ATOM 2228 N N . ARG A 1 291 ? -0.175 6.718 -10.275 1.00 43.03 291 ARG A N 1
ATOM 2229 C CA . ARG A 1 291 ? -0.405 5.280 -10.271 1.00 43.03 291 ARG A CA 1
ATOM 2230 C C . ARG A 1 291 ? 0.413 4.686 -9.129 1.00 43.03 291 ARG A C 1
ATOM 2232 O O . ARG A 1 291 ? 1.639 4.775 -9.182 1.00 43.03 291 ARG A O 1
ATOM 2239 N N . PRO A 1 292 ? -0.229 4.049 -8.138 1.00 42.25 292 PRO A N 1
ATOM 2240 C CA . PRO A 1 292 ? 0.505 3.376 -7.081 1.00 42.25 292 PRO A CA 1
ATOM 2241 C C . PRO A 1 292 ? 1.414 2.304 -7.689 1.00 42.25 292 PRO A C 1
ATOM 2243 O O . PRO A 1 292 ? 1.066 1.643 -8.674 1.00 42.25 292 PRO A O 1
ATOM 2246 N N . VAL A 1 293 ? 2.591 2.133 -7.097 1.00 45.78 293 VAL A N 1
ATOM 2247 C CA . VAL A 1 293 ? 3.481 1.016 -7.411 1.00 45.78 293 VAL A CA 1
ATOM 2248 C C . VAL A 1 293 ? 2.970 -0.213 -6.704 1.00 45.78 293 VAL A C 1
ATOM 2250 O O . VAL A 1 293 ? 2.865 -0.222 -5.481 1.00 45.78 293 VAL A O 1
ATOM 2253 N N . VAL A 1 294 ? 2.682 -1.252 -7.480 1.00 46.22 294 VAL A N 1
ATOM 2254 C CA . VAL A 1 294 ? 1.973 -2.425 -6.961 1.00 46.22 294 VAL A CA 1
ATOM 2255 C C . VAL A 1 294 ? 2.742 -3.725 -7.102 1.00 46.22 294 VAL A C 1
ATOM 2257 O O . VAL A 1 294 ? 2.480 -4.670 -6.366 1.00 46.22 294 VAL A O 1
ATOM 2260 N N . GLU A 1 295 ? 3.758 -3.754 -7.962 1.00 52.00 295 GLU A N 1
ATOM 2261 C CA . GLU A 1 295 ? 4.594 -4.932 -8.155 1.00 52.00 295 GLU A CA 1
ATOM 2262 C C . GLU A 1 295 ? 6.064 -4.531 -8.143 1.00 52.00 295 GLU A C 1
ATOM 2264 O O . GLU A 1 295 ? 6.548 -3.819 -9.023 1.00 52.00 295 GLU A O 1
ATOM 2269 N N . LEU A 1 296 ? 6.760 -4.999 -7.111 1.00 56.72 296 LEU A N 1
ATOM 2270 C CA . LEU A 1 296 ? 8.208 -5.091 -7.102 1.00 56.72 296 LEU A CA 1
ATOM 2271 C C . LEU A 1 296 ? 8.612 -6.557 -7.272 1.00 56.72 296 LEU A C 1
ATOM 2273 O O . LEU A 1 296 ? 7.842 -7.447 -6.893 1.00 56.72 296 LEU A O 1
ATOM 2277 N N . PRO A 1 297 ? 9.805 -6.831 -7.827 1.00 67.56 297 PRO A N 1
ATOM 2278 C CA . PRO A 1 297 ? 10.302 -8.191 -7.947 1.00 67.56 297 PRO A CA 1
ATOM 2279 C C . PRO A 1 297 ? 10.284 -8.907 -6.595 1.00 67.56 297 PRO A C 1
ATOM 2281 O O . PRO A 1 297 ? 10.817 -8.405 -5.606 1.00 67.56 297 PRO A O 1
ATOM 2284 N N . SER A 1 298 ? 9.677 -10.088 -6.551 1.00 74.12 298 SER A N 1
ATOM 2285 C CA . SER A 1 298 ? 9.615 -10.931 -5.358 1.00 74.12 298 SER A CA 1
ATOM 2286 C C . SER A 1 298 ? 9.908 -12.385 -5.709 1.00 74.12 298 SER A C 1
ATOM 2288 O O . SER A 1 298 ? 9.830 -12.788 -6.872 1.00 74.12 298 SER A O 1
ATOM 2290 N N . PHE A 1 299 ? 10.312 -13.169 -4.712 1.00 83.06 299 PHE A N 1
ATOM 2291 C CA . PHE A 1 299 ? 10.595 -14.592 -4.874 1.00 83.06 299 PHE A CA 1
ATOM 2292 C C . PHE A 1 299 ? 10.396 -15.364 -3.575 1.00 83.06 299 PHE A C 1
ATOM 2294 O O . PHE A 1 299 ? 10.618 -14.846 -2.481 1.00 83.06 299 PHE A O 1
ATOM 2301 N N . GLU A 1 300 ? 10.001 -16.626 -3.710 1.00 90.69 300 GLU A N 1
ATOM 2302 C CA . GLU A 1 300 ? 9.795 -17.534 -2.583 1.00 90.69 300 GLU A CA 1
ATOM 2303 C C . GLU A 1 300 ? 11.133 -18.041 -2.027 1.00 90.69 300 GLU A C 1
ATOM 2305 O O . GLU A 1 300 ? 12.085 -18.312 -2.771 1.00 90.69 300 GLU A O 1
ATOM 2310 N N . LEU A 1 301 ? 11.194 -18.193 -0.704 1.00 94.31 301 LEU A N 1
ATOM 2311 C CA . LEU A 1 301 ? 12.260 -18.900 -0.009 1.00 94.31 301 LEU A CA 1
ATOM 2312 C C . LEU A 1 301 ? 11.713 -20.275 0.381 1.00 94.31 301 LEU A C 1
ATOM 2314 O O . LEU A 1 301 ? 10.793 -20.393 1.187 1.00 94.31 301 LEU A O 1
ATOM 2318 N N . MET A 1 302 ? 12.285 -21.323 -0.202 1.00 94.56 302 MET A N 1
ATOM 2319 C CA . MET A 1 302 ? 11.859 -22.699 0.038 1.00 94.56 302 MET A CA 1
ATOM 2320 C C . MET A 1 302 ? 12.530 -23.244 1.302 1.00 94.56 302 MET A C 1
ATOM 2322 O O . MET A 1 302 ? 13.691 -22.902 1.538 1.00 94.56 302 MET A O 1
ATOM 2326 N N . PRO A 1 303 ? 11.846 -24.087 2.098 1.00 91.56 303 PRO A N 1
ATOM 2327 C CA . PRO A 1 303 ? 12.459 -24.721 3.258 1.00 91.56 303 PRO A CA 1
ATOM 2328 C C . PRO A 1 303 ? 13.691 -25.530 2.838 1.00 91.56 303 PRO A C 1
ATOM 2330 O O . PRO A 1 303 ? 13.693 -26.192 1.796 1.00 91.56 303 PRO A O 1
ATOM 2333 N N . ASP A 1 304 ? 14.746 -25.443 3.638 1.00 87.25 304 ASP A N 1
ATOM 2334 C CA . ASP A 1 304 ? 15.955 -26.242 3.494 1.00 87.25 304 ASP A CA 1
ATOM 2335 C C . ASP A 1 304 ? 15.637 -27.701 3.869 1.00 87.25 304 ASP A C 1
ATOM 2337 O O . ASP A 1 304 ? 14.840 -27.965 4.767 1.00 87.25 304 ASP A O 1
ATOM 2341 N N . ASN A 1 305 ? 16.244 -28.669 3.179 1.00 81.12 305 ASN A N 1
ATOM 2342 C CA . ASN A 1 305 ? 15.984 -30.090 3.443 1.00 81.12 305 ASN A CA 1
ATOM 2343 C C . ASN A 1 305 ? 16.595 -30.556 4.772 1.00 81.12 305 ASN A C 1
ATOM 2345 O O . ASN A 1 305 ? 16.175 -31.581 5.309 1.00 81.12 305 ASN A O 1
ATOM 2349 N N . ASP A 1 306 ? 17.600 -29.828 5.267 1.00 80.81 306 ASP A N 1
ATOM 2350 C CA . ASP A 1 306 ? 18.381 -30.200 6.447 1.00 80.81 306 ASP A CA 1
ATOM 2351 C C . ASP A 1 306 ? 17.985 -29.410 7.715 1.00 80.81 306 ASP A C 1
ATOM 2353 O O . ASP A 1 306 ? 18.437 -29.750 8.810 1.00 80.81 306 ASP A O 1
ATOM 2357 N N . ASP A 1 307 ? 17.153 -28.366 7.589 1.00 83.00 307 ASP A N 1
ATOM 2358 C CA . ASP A 1 307 ? 16.684 -27.526 8.702 1.00 83.00 307 ASP A CA 1
ATOM 2359 C C . ASP A 1 307 ? 15.276 -26.967 8.427 1.00 83.00 307 ASP A C 1
ATOM 2361 O O . ASP A 1 307 ? 15.103 -26.043 7.630 1.00 83.00 307 ASP A O 1
ATOM 2365 N N . ASP A 1 308 ? 14.281 -27.494 9.149 1.00 77.25 308 ASP A N 1
ATOM 2366 C CA . ASP A 1 308 ? 12.855 -27.154 9.013 1.00 77.25 308 ASP A CA 1
ATOM 2367 C C . ASP A 1 308 ? 12.534 -25.661 9.247 1.00 77.25 308 ASP A C 1
ATOM 2369 O O . ASP A 1 308 ? 11.463 -25.183 8.858 1.00 77.25 308 ASP A O 1
ATOM 2373 N N . ASN A 1 309 ? 13.431 -24.911 9.896 1.00 90.00 309 ASN A N 1
ATOM 2374 C CA . ASN A 1 309 ? 13.237 -23.486 10.177 1.00 90.00 309 ASN A CA 1
ATOM 2375 C C . ASN A 1 309 ? 14.029 -22.577 9.239 1.00 90.00 309 ASN A C 1
ATOM 2377 O O . ASN A 1 309 ? 13.925 -21.354 9.350 1.00 90.00 309 ASN A O 1
ATOM 2381 N N . LYS A 1 310 ? 14.830 -23.134 8.332 1.00 95.38 310 LYS A N 1
ATOM 2382 C CA . LYS A 1 310 ? 15.655 -22.369 7.405 1.00 95.38 310 LYS A CA 1
ATOM 2383 C C . LYS A 1 310 ? 15.023 -22.372 6.024 1.00 95.38 310 LYS A C 1
ATOM 2385 O O . LYS A 1 310 ? 14.627 -23.407 5.512 1.00 95.38 310 LYS A O 1
ATOM 2390 N N . TYR A 1 311 ? 14.972 -21.202 5.406 1.00 96.56 311 TYR A N 1
ATOM 2391 C CA . TYR A 1 311 ? 14.354 -20.986 4.108 1.00 96.56 311 TYR A CA 1
ATOM 2392 C C . TYR A 1 311 ? 15.355 -20.296 3.190 1.00 96.56 311 TYR A C 1
ATOM 2394 O O . TYR A 1 311 ? 15.974 -19.302 3.578 1.00 96.56 311 TYR A O 1
ATOM 2402 N N . THR A 1 312 ? 15.518 -20.795 1.966 1.00 95.38 312 THR A N 1
ATOM 2403 C CA . THR A 1 312 ? 16.447 -20.239 0.979 1.00 95.38 312 THR A CA 1
ATOM 2404 C C . THR A 1 312 ? 15.761 -20.040 -0.364 1.00 95.38 312 THR A C 1
ATOM 2406 O O . THR A 1 312 ? 15.058 -20.905 -0.878 1.00 95.38 312 THR A O 1
ATOM 2409 N N . GLY A 1 313 ? 15.998 -18.874 -0.952 1.00 93.44 313 GLY A N 1
ATOM 2410 C CA . GLY A 1 313 ? 15.436 -18.462 -2.227 1.00 93.44 313 GLY A CA 1
ATOM 2411 C C . GLY A 1 313 ? 16.497 -17.786 -3.077 1.00 93.44 313 GLY A C 1
ATOM 2412 O O . GLY A 1 313 ? 17.483 -17.235 -2.572 1.00 93.44 313 GLY A O 1
ATOM 2413 N N . MET A 1 314 ? 16.292 -17.825 -4.387 1.00 89.81 314 MET A N 1
ATOM 2414 C CA . MET A 1 314 ? 17.176 -17.178 -5.344 1.00 89.81 314 MET A CA 1
ATOM 2415 C C . MET A 1 314 ? 16.361 -16.328 -6.296 1.00 89.81 314 MET A C 1
ATOM 2417 O O . MET A 1 314 ? 15.344 -16.772 -6.822 1.00 89.81 314 MET A O 1
ATOM 2421 N N . TYR A 1 315 ? 16.879 -15.140 -6.565 1.00 81.88 315 TYR A N 1
ATOM 2422 C CA . TYR A 1 315 ? 16.374 -14.269 -7.603 1.00 81.88 315 TYR A CA 1
ATOM 2423 C C . TYR A 1 315 ? 17.465 -14.077 -8.646 1.00 81.88 315 TYR A C 1
ATOM 2425 O O . TYR A 1 315 ? 18.588 -13.669 -8.335 1.00 81.88 315 TYR A O 1
ATOM 2433 N N . GLN A 1 316 ? 17.144 -14.431 -9.883 1.00 73.06 316 GLN A N 1
ATOM 2434 C CA . GLN A 1 316 ? 18.028 -14.313 -11.029 1.00 73.06 316 GLN A CA 1
ATOM 2435 C C . GLN A 1 316 ? 17.428 -13.252 -11.941 1.00 73.06 316 GLN A C 1
ATOM 2437 O O . GLN A 1 316 ? 16.218 -13.286 -12.146 1.00 73.06 316 GLN A O 1
ATOM 2442 N N . ASN A 1 317 ? 18.276 -12.381 -12.498 1.00 57.66 317 ASN A N 1
ATOM 2443 C CA . ASN A 1 317 ? 17.922 -11.305 -13.432 1.00 57.66 317 ASN A CA 1
ATOM 2444 C C . ASN A 1 317 ? 17.626 -9.944 -12.779 1.00 57.66 317 ASN A C 1
ATOM 2446 O O . ASN A 1 317 ? 16.471 -9.546 -12.752 1.00 57.66 317 ASN A O 1
ATOM 2450 N N . TYR A 1 318 ? 18.663 -9.224 -12.323 1.00 57.47 318 TYR A N 1
ATOM 2451 C CA . TYR A 1 318 ? 18.741 -7.758 -12.463 1.00 57.47 318 TYR A CA 1
ATOM 2452 C C . TYR A 1 318 ? 20.178 -7.226 -12.322 1.00 57.47 318 TYR A C 1
ATOM 2454 O O . TYR A 1 318 ? 20.975 -7.738 -11.531 1.00 57.47 318 TYR A O 1
ATOM 2462 N N . LEU A 1 319 ? 20.460 -6.152 -13.067 1.00 52.75 319 LEU A N 1
ATOM 2463 C CA . LEU A 1 319 ? 21.430 -5.121 -12.707 1.00 52.75 319 LEU A CA 1
ATOM 2464 C C . LEU A 1 319 ? 20.903 -4.388 -11.480 1.00 52.75 319 LEU A C 1
ATOM 2466 O O . LEU A 1 319 ? 19.811 -3.825 -11.541 1.00 52.75 319 LEU A O 1
ATOM 2470 N N . VAL A 1 320 ? 21.643 -4.366 -10.372 1.00 53.22 320 VAL A N 1
ATOM 2471 C CA . VAL A 1 320 ? 21.228 -3.504 -9.265 1.00 53.22 320 VAL A CA 1
ATOM 2472 C C . VAL A 1 320 ? 22.386 -2.860 -8.535 1.00 53.22 320 VAL A C 1
ATOM 2474 O O . VAL A 1 320 ? 23.269 -3.521 -7.990 1.00 53.22 320 VAL A O 1
ATOM 2477 N N . ARG A 1 321 ? 22.330 -1.529 -8.507 1.00 57.06 321 ARG A N 1
ATOM 2478 C CA . ARG A 1 321 ? 23.080 -0.678 -7.594 1.00 57.06 321 ARG A CA 1
ATOM 2479 C C . ARG A 1 321 ? 22.181 -0.470 -6.382 1.00 57.06 321 ARG A C 1
ATOM 2481 O O . ARG A 1 321 ? 21.036 -0.088 -6.554 1.00 57.06 321 ARG A O 1
ATOM 2488 N N . ASN A 1 322 ? 22.696 -0.749 -5.185 1.00 63.62 322 ASN A N 1
ATOM 2489 C CA . ASN A 1 322 ? 22.024 -0.564 -3.891 1.00 63.62 322 ASN A CA 1
ATOM 2490 C C . ASN A 1 322 ? 20.566 -1.068 -3.830 1.00 63.62 322 ASN A C 1
ATOM 2492 O O . ASN A 1 322 ? 19.635 -0.357 -4.185 1.00 63.62 322 ASN A O 1
ATOM 2496 N N . ILE A 1 323 ? 20.330 -2.255 -3.280 1.00 71.38 323 ILE A N 1
ATOM 2497 C CA . ILE A 1 323 ? 18.985 -2.809 -3.067 1.00 71.38 323 ILE A CA 1
ATOM 2498 C C . ILE A 1 323 ? 18.643 -2.962 -1.602 1.00 71.38 323 ILE A C 1
ATOM 2500 O O . ILE A 1 323 ? 19.476 -3.331 -0.776 1.00 71.38 323 ILE A O 1
ATOM 2504 N N . ARG A 1 324 ? 17.367 -2.751 -1.319 1.00 73.75 324 ARG A N 1
ATOM 2505 C CA . ARG A 1 324 ? 16.691 -3.135 -0.091 1.00 73.75 324 ARG A CA 1
ATOM 2506 C C . ARG A 1 324 ? 15.927 -4.415 -0.369 1.00 73.75 324 ARG A C 1
ATOM 2508 O O . ARG A 1 324 ? 15.301 -4.551 -1.416 1.00 73.75 324 ARG A O 1
ATOM 2515 N N . ILE A 1 325 ? 15.994 -5.362 0.548 1.00 76.94 325 ILE A N 1
ATOM 2516 C CA . ILE A 1 325 ? 15.251 -6.610 0.461 1.00 76.94 325 ILE A CA 1
ATOM 2517 C C . ILE A 1 325 ? 14.474 -6.781 1.753 1.00 76.94 325 ILE A C 1
ATOM 2519 O O . ILE A 1 325 ? 15.067 -6.756 2.830 1.00 76.94 325 ILE A O 1
ATOM 2523 N N . THR A 1 326 ? 13.168 -6.985 1.642 1.00 73.06 326 THR A N 1
ATOM 2524 C CA . THR A 1 326 ? 12.308 -7.272 2.790 1.00 73.06 326 THR A CA 1
ATOM 2525 C C . THR A 1 326 ? 11.878 -8.730 2.755 1.00 73.06 326 THR A C 1
ATOM 2527 O O . THR A 1 326 ? 11.435 -9.217 1.717 1.00 73.06 326 THR A O 1
ATOM 2530 N N . ILE A 1 327 ? 12.028 -9.431 3.875 1.00 83.81 327 ILE A N 1
ATOM 2531 C CA . ILE A 1 327 ? 11.627 -10.827 4.054 1.00 83.81 327 ILE A CA 1
ATOM 2532 C C . ILE A 1 327 ? 10.384 -10.889 4.936 1.00 83.81 327 ILE A C 1
ATOM 2534 O O . ILE A 1 327 ? 10.321 -10.207 5.960 1.00 83.81 327 ILE A O 1
ATOM 2538 N N . TYR A 1 328 ? 9.445 -11.756 4.566 1.00 82.69 328 TYR A N 1
ATOM 2539 C CA . TYR A 1 328 ? 8.215 -12.042 5.303 1.00 82.69 328 TYR A CA 1
ATOM 2540 C C . TYR A 1 328 ? 8.095 -13.536 5.582 1.00 82.69 328 TYR A C 1
ATOM 2542 O O . TYR A 1 328 ? 8.561 -14.353 4.786 1.00 82.69 328 TYR A O 1
ATOM 2550 N N . ALA A 1 329 ? 7.428 -13.886 6.679 1.00 86.44 329 ALA A N 1
ATOM 2551 C CA . ALA A 1 329 ? 7.010 -15.245 6.983 1.00 86.44 329 ALA A CA 1
ATOM 2552 C C . ALA A 1 329 ? 5.518 -15.265 7.333 1.00 86.44 329 ALA A C 1
ATOM 2554 O O . ALA A 1 329 ? 5.032 -14.384 8.033 1.00 86.44 329 ALA A O 1
ATOM 2555 N N . GLU A 1 330 ? 4.789 -16.271 6.871 1.00 80.00 330 GLU A N 1
ATOM 2556 C CA . GLU A 1 330 ? 3.381 -16.496 7.198 1.00 80.00 330 GLU A CA 1
ATOM 2557 C C . GLU A 1 330 ? 3.228 -17.856 7.879 1.00 80.00 330 GLU A C 1
ATOM 2559 O O . GLU A 1 330 ? 3.849 -18.832 7.455 1.00 80.00 330 GLU A O 1
ATOM 2564 N N . ASP A 1 331 ? 2.428 -17.934 8.942 1.00 79.12 331 ASP A N 1
ATOM 2565 C CA . ASP A 1 331 ? 2.112 -19.188 9.625 1.00 79.12 331 ASP A CA 1
ATOM 2566 C C . ASP A 1 331 ? 0.909 -19.918 9.002 1.00 79.12 331 ASP A C 1
ATOM 2568 O O . ASP A 1 331 ? 0.203 -19.403 8.137 1.00 79.12 331 ASP A O 1
ATOM 2572 N N . ARG A 1 332 ? 0.632 -21.145 9.454 1.00 78.56 332 ARG A N 1
ATOM 2573 C CA . ARG A 1 332 ? -0.492 -21.955 8.934 1.00 78.56 332 ARG A CA 1
ATOM 2574 C C . ARG A 1 332 ? -1.881 -21.417 9.273 1.00 78.56 332 ARG A C 1
ATOM 2576 O O . ARG A 1 332 ? -2.861 -21.870 8.689 1.00 78.56 332 ARG A O 1
ATOM 2583 N N . ASN A 1 333 ? -1.971 -20.471 10.201 1.00 64.31 333 ASN A N 1
ATOM 2584 C CA . ASN A 1 333 ? -3.202 -19.756 10.519 1.00 64.31 333 ASN A CA 1
ATOM 2585 C C . ASN A 1 333 ? -3.336 -18.474 9.675 1.00 64.31 333 ASN A C 1
ATOM 2587 O O . ASN A 1 333 ? -4.296 -17.719 9.842 1.00 64.31 333 ASN A O 1
ATOM 2591 N N . GLY A 1 334 ? -2.391 -18.241 8.760 1.00 63.91 334 GLY A N 1
ATOM 2592 C CA . GLY A 1 334 ? -2.327 -17.098 7.870 1.00 63.91 334 GLY A CA 1
ATOM 2593 C C . GLY A 1 334 ? -1.778 -15.839 8.529 1.00 63.91 334 GLY A C 1
ATOM 2594 O O . GLY A 1 334 ? -1.865 -14.790 7.905 1.00 63.91 334 GLY A O 1
ATOM 2595 N N . ASN A 1 335 ? -1.268 -15.869 9.767 1.00 63.81 335 ASN A N 1
ATOM 2596 C CA . ASN A 1 335 ? -0.672 -14.676 10.375 1.00 63.81 335 ASN A CA 1
ATOM 2597 C C . ASN A 1 335 ? 0.686 -14.391 9.734 1.00 63.81 335 ASN A C 1
ATOM 2599 O O . ASN A 1 335 ? 1.489 -15.303 9.579 1.00 63.81 335 ASN A O 1
ATOM 2603 N N . THR A 1 336 ? 0.969 -13.127 9.434 1.00 68.62 336 THR A N 1
ATOM 2604 C CA . THR A 1 336 ? 2.255 -12.689 8.878 1.00 68.62 336 THR A CA 1
ATOM 2605 C C . THR A 1 336 ? 3.175 -12.181 9.988 1.00 68.62 336 THR A C 1
ATOM 2607 O O . THR A 1 336 ? 2.714 -11.609 10.979 1.00 68.62 336 THR A O 1
ATOM 2610 N N . SER A 1 337 ? 4.477 -12.412 9.842 1.00 69.44 337 SER A N 1
ATOM 2611 C CA . SER A 1 337 ? 5.518 -11.919 10.735 1.00 69.44 337 SER A CA 1
ATOM 2612 C C . SER A 1 337 ? 5.667 -10.410 10.604 1.00 69.44 337 SER A C 1
ATOM 2614 O O . SER A 1 337 ? 5.331 -9.831 9.573 1.00 69.44 337 SER A O 1
ATOM 2616 N N . VAL A 1 338 ? 6.295 -9.783 11.598 1.00 65.31 338 VAL A N 1
ATOM 2617 C CA . VAL A 1 338 ? 6.940 -8.488 11.344 1.00 65.31 338 VAL A CA 1
ATOM 2618 C C . VAL A 1 338 ? 8.008 -8.710 10.257 1.00 65.31 338 VAL A C 1
ATOM 2620 O O . VAL A 1 338 ? 8.782 -9.670 10.381 1.00 65.31 338 VAL A O 1
ATOM 2623 N N . PRO A 1 339 ? 8.050 -7.899 9.185 1.00 68.94 339 PRO A N 1
ATOM 2624 C CA . PRO A 1 339 ? 9.060 -8.047 8.147 1.00 68.94 339 PRO A CA 1
ATOM 2625 C C . PRO A 1 339 ? 10.478 -7.818 8.660 1.00 68.94 339 PRO A C 1
ATOM 2627 O O . PRO A 1 339 ? 10.713 -7.010 9.557 1.00 68.94 339 PRO A O 1
ATOM 2630 N N . SER A 1 340 ? 11.447 -8.475 8.026 1.00 75.19 340 SER A N 1
ATOM 2631 C CA . SER A 1 340 ? 12.869 -8.226 8.263 1.00 75.19 340 SER A CA 1
ATOM 2632 C C . SER A 1 340 ? 13.512 -7.593 7.033 1.00 75.19 340 SER A C 1
ATOM 2634 O O . SER A 1 340 ? 13.436 -8.136 5.932 1.00 75.19 340 SER A O 1
ATOM 2636 N N . LEU A 1 341 ? 14.134 -6.429 7.222 1.00 68.25 341 LEU A N 1
ATOM 2637 C CA . LEU A 1 341 ? 14.753 -5.638 6.160 1.00 68.25 341 LEU A CA 1
ATOM 2638 C C . LEU A 1 341 ? 16.266 -5.878 6.113 1.00 68.25 341 LEU A C 1
ATOM 2640 O O . LEU A 1 341 ? 16.948 -5.822 7.136 1.00 68.25 341 LEU A O 1
ATOM 2644 N N . THR A 1 342 ? 16.811 -6.077 4.917 1.00 77.94 342 THR A N 1
ATOM 2645 C CA . THR A 1 342 ? 18.253 -6.150 4.666 1.00 77.94 342 THR A CA 1
ATOM 2646 C C . THR A 1 342 ? 18.649 -5.295 3.466 1.00 77.94 342 THR A C 1
ATOM 2648 O O . THR A 1 342 ? 17.830 -4.988 2.604 1.00 77.94 342 THR A O 1
ATOM 2651 N N . TYR A 1 343 ? 19.915 -4.891 3.415 1.00 75.56 343 TYR A N 1
ATOM 2652 C CA . TYR A 1 343 ? 20.454 -3.998 2.394 1.00 75.56 343 TYR A CA 1
ATOM 2653 C C . TYR A 1 343 ? 21.637 -4.670 1.711 1.00 75.56 343 TYR A C 1
ATOM 2655 O O . TYR A 1 343 ? 22.566 -5.107 2.390 1.00 75.56 343 TYR A O 1
ATOM 2663 N N . LEU A 1 344 ? 21.633 -4.716 0.380 1.00 73.56 344 LEU A N 1
ATOM 2664 C CA . LEU A 1 344 ? 22.786 -5.143 -0.406 1.00 73.56 344 LEU A CA 1
ATOM 2665 C C . LEU A 1 344 ? 23.271 -3.989 -1.272 1.00 73.56 344 LEU A C 1
ATOM 2667 O O . LEU A 1 344 ? 22.547 -3.474 -2.118 1.00 73.56 344 LEU A O 1
ATOM 2671 N N . SER A 1 345 ? 24.529 -3.612 -1.100 1.00 66.06 345 SER A N 1
ATOM 2672 C CA . SER A 1 345 ? 25.235 -2.730 -2.020 1.00 66.06 345 SER A CA 1
ATOM 2673 C C . SER A 1 345 ? 26.041 -3.581 -3.005 1.00 66.06 345 SER A C 1
ATOM 2675 O O . SER A 1 345 ? 26.907 -4.365 -2.619 1.00 66.06 345 SER A O 1
ATOM 2677 N N . GLY A 1 346 ? 25.718 -3.470 -4.295 1.00 57.75 346 GLY A N 1
ATOM 2678 C CA . GLY A 1 346 ? 26.445 -4.124 -5.384 1.00 57.75 346 GLY A CA 1
ATOM 2679 C C . GLY A 1 346 ? 27.504 -3.201 -5.993 1.00 57.75 346 GLY A C 1
ATOM 2680 O O . GLY A 1 346 ? 27.213 -2.047 -6.301 1.00 57.75 346 GLY A O 1
ATOM 2681 N N . LEU A 1 347 ? 28.727 -3.725 -6.153 1.00 50.00 347 LEU A N 1
ATOM 2682 C CA . LEU A 1 347 ? 29.846 -3.139 -6.910 1.00 50.00 347 LEU A CA 1
ATOM 2683 C C . LEU A 1 347 ? 29.407 -2.771 -8.337 1.00 50.00 347 LEU A C 1
ATOM 2685 O O . LEU A 1 347 ? 28.656 -3.539 -8.927 1.00 50.00 347 LEU A O 1
ATOM 2689 N N . ASN A 1 348 ? 29.893 -1.632 -8.858 1.00 51.12 348 ASN A N 1
ATOM 2690 C CA . ASN A 1 348 ? 29.655 -1.101 -10.214 1.00 51.12 348 ASN A CA 1
ATOM 2691 C C . ASN A 1 348 ? 29.212 -2.173 -11.217 1.00 51.12 348 ASN A C 1
ATOM 2693 O O . ASN A 1 348 ? 30.013 -2.995 -11.658 1.00 51.12 348 ASN A O 1
ATOM 2697 N N . VAL A 1 349 ? 27.925 -2.138 -11.546 1.00 54.34 349 VAL A N 1
ATOM 2698 C CA . VAL A 1 349 ? 27.316 -2.993 -12.556 1.00 54.34 349 VAL A CA 1
ATOM 2699 C C . VAL A 1 349 ? 27.251 -2.179 -13.844 1.00 54.34 349 VAL A C 1
ATOM 2701 O O . VAL A 1 349 ? 26.748 -1.046 -13.822 1.00 54.34 349 VAL A O 1
ATOM 2704 N N . SER A 1 350 ? 27.815 -2.739 -14.913 1.00 59.91 350 SER A N 1
ATOM 2705 C CA . SER A 1 350 ? 27.737 -2.254 -16.291 1.00 59.91 350 SER A CA 1
ATOM 2706 C C . SER A 1 350 ? 26.307 -1.805 -16.619 1.00 59.91 350 SER A C 1
ATOM 2708 O O . SER A 1 350 ? 25.354 -2.471 -16.229 1.00 59.91 350 SER A O 1
ATOM 2710 N N . GLU A 1 351 ? 26.127 -0.675 -17.292 1.00 74.69 351 GLU A N 1
ATOM 2711 C CA . GLU A 1 351 ? 24.805 -0.069 -17.491 1.00 74.69 351 GLU A CA 1
ATOM 2712 C C . GLU A 1 351 ? 24.075 -0.671 -18.701 1.00 74.69 351 GLU A C 1
ATOM 2714 O O . GLU A 1 351 ? 24.695 -0.931 -19.733 1.00 74.69 351 GLU A O 1
ATOM 2719 N N . ASP A 1 352 ? 22.756 -0.854 -18.613 1.00 83.25 352 ASP A N 1
ATOM 2720 C CA . ASP A 1 352 ? 21.942 -1.173 -19.791 1.00 83.25 352 ASP A CA 1
ATOM 2721 C C . ASP A 1 352 ? 21.771 0.069 -20.661 1.00 83.25 352 ASP A C 1
ATOM 2723 O O . ASP A 1 352 ? 21.509 1.171 -20.166 1.00 83.25 352 ASP A O 1
ATOM 2727 N N . LYS A 1 353 ? 21.887 -0.113 -21.977 1.00 90.38 353 LYS A N 1
ATOM 2728 C CA . LYS A 1 353 ? 21.726 0.967 -22.956 1.00 90.38 353 LYS A CA 1
ATOM 2729 C C . LYS A 1 353 ? 20.646 0.643 -23.977 1.00 90.38 353 LYS A C 1
ATOM 2731 O O . LYS A 1 353 ? 20.430 -0.510 -24.342 1.00 90.38 353 LYS A O 1
ATOM 2736 N N . ALA A 1 354 ? 19.950 1.672 -24.440 1.00 94.12 354 ALA A N 1
ATOM 2737 C CA . ALA A 1 354 ? 18.924 1.550 -25.461 1.00 94.12 354 ALA A CA 1
ATOM 2738 C C . ALA A 1 354 ? 19.215 2.497 -26.624 1.00 94.12 354 ALA A C 1
ATOM 2740 O O . ALA A 1 354 ? 19.567 3.656 -26.415 1.00 94.12 354 ALA A O 1
ATOM 2741 N N . VAL A 1 355 ? 19.032 2.019 -27.854 1.00 96.31 355 VAL A N 1
ATOM 2742 C CA . VAL A 1 355 ? 19.112 2.836 -29.068 1.00 96.31 355 VAL A CA 1
ATOM 2743 C C . VAL A 1 355 ? 17.770 2.796 -29.795 1.00 96.31 355 VAL A C 1
ATOM 2745 O O . VAL A 1 355 ? 17.336 1.744 -30.258 1.00 96.31 355 VAL A O 1
ATOM 2748 N N . ILE A 1 356 ? 17.113 3.947 -29.910 1.00 95.06 356 ILE A N 1
ATOM 2749 C CA . ILE A 1 356 ? 15.875 4.136 -30.668 1.00 95.06 356 ILE A CA 1
ATOM 2750 C C . ILE A 1 356 ? 16.235 4.738 -32.027 1.00 95.06 356 ILE A C 1
ATOM 2752 O O . ILE A 1 356 ? 16.723 5.867 -32.097 1.00 95.06 356 ILE A O 1
ATOM 2756 N N . ALA A 1 357 ? 15.971 4.013 -33.110 1.00 93.12 357 ALA A N 1
ATOM 2757 C CA . ALA A 1 357 ? 16.143 4.507 -34.470 1.00 93.12 357 ALA A CA 1
ATOM 2758 C C . ALA A 1 357 ? 14.787 4.665 -35.158 1.00 93.12 357 ALA A C 1
ATOM 2760 O O . ALA A 1 357 ? 14.056 3.688 -35.339 1.00 93.12 357 ALA A O 1
ATOM 2761 N N . ALA A 1 358 ? 14.459 5.895 -35.553 1.00 85.62 358 ALA A N 1
ATOM 2762 C CA . ALA A 1 358 ? 13.138 6.227 -36.069 1.00 85.62 358 ALA A CA 1
ATOM 2763 C C . ALA A 1 358 ? 13.168 6.728 -37.517 1.00 85.62 358 ALA A C 1
ATOM 2765 O O . ALA A 1 358 ? 13.758 7.762 -37.823 1.00 85.62 358 ALA A O 1
ATOM 2766 N N . GLY A 1 359 ? 12.452 6.023 -38.393 1.00 77.44 359 GLY A N 1
ATOM 2767 C CA . GLY A 1 359 ? 12.232 6.392 -39.783 1.00 77.44 359 GLY A CA 1
ATOM 2768 C C . GLY A 1 359 ? 11.275 7.569 -39.911 1.00 77.44 359 GLY A C 1
ATOM 2769 O O . GLY A 1 359 ? 10.082 7.343 -40.060 1.00 77.44 359 GLY A O 1
ATOM 2770 N N . ASN A 1 360 ? 11.795 8.800 -39.921 1.00 72.69 360 ASN A N 1
ATOM 2771 C CA . ASN A 1 360 ? 11.032 10.062 -39.904 1.00 72.69 360 ASN A CA 1
ATOM 2772 C C . ASN A 1 360 ? 10.374 10.364 -38.530 1.00 72.69 360 ASN A C 1
ATOM 2774 O O . ASN A 1 360 ? 9.205 10.031 -38.306 1.00 72.69 360 ASN A O 1
ATOM 2778 N N . PRO A 1 361 ? 11.109 11.027 -37.614 1.00 68.69 361 PRO A N 1
ATOM 2779 C CA . PRO A 1 361 ? 10.649 11.323 -36.254 1.00 68.69 361 PRO A CA 1
ATOM 2780 C C . PRO A 1 361 ? 9.347 12.129 -36.174 1.00 68.69 361 PRO A C 1
ATOM 2782 O O . PRO A 1 361 ? 8.602 11.961 -35.213 1.00 68.69 361 PRO A O 1
ATOM 2785 N N . ASP A 1 362 ? 9.029 12.949 -37.180 1.00 72.94 362 ASP A N 1
ATOM 2786 C CA . ASP A 1 362 ? 7.807 13.766 -37.189 1.00 72.94 362 ASP A CA 1
ATOM 2787 C C . ASP A 1 362 ? 6.534 12.908 -37.285 1.00 72.94 362 ASP A C 1
ATOM 2789 O O . ASP A 1 362 ? 5.477 13.288 -36.784 1.00 72.94 362 ASP A O 1
ATOM 2793 N N . ILE A 1 363 ? 6.630 11.729 -37.909 1.00 74.62 363 ILE A N 1
ATOM 2794 C CA . ILE A 1 363 ? 5.511 10.788 -38.060 1.00 74.62 363 ILE A CA 1
ATOM 2795 C C . ILE A 1 363 ? 5.429 9.845 -36.853 1.00 74.62 363 ILE A C 1
ATOM 2797 O O . ILE A 1 363 ? 4.336 9.543 -36.378 1.00 74.62 363 ILE A O 1
ATOM 2801 N N . PHE A 1 364 ? 6.577 9.397 -36.337 1.00 79.75 364 PHE A N 1
ATOM 2802 C CA . PHE A 1 364 ? 6.661 8.384 -35.276 1.00 79.75 364 PHE A CA 1
ATOM 2803 C C . PHE A 1 364 ? 6.960 8.961 -33.884 1.00 79.75 364 PHE A C 1
ATOM 2805 O O . PHE A 1 364 ? 7.240 8.209 -32.952 1.00 79.75 364 PHE A O 1
ATOM 2812 N N . GLY A 1 365 ? 6.859 10.283 -33.711 1.00 80.25 365 GLY A N 1
ATOM 2813 C CA . GLY A 1 365 ? 7.165 10.989 -32.462 1.00 80.25 365 GLY A CA 1
ATOM 2814 C C . GLY A 1 365 ? 6.460 10.411 -31.236 1.00 80.25 365 GLY A C 1
ATOM 2815 O O . GLY A 1 365 ? 7.067 10.276 -30.176 1.00 80.25 365 GLY A O 1
ATOM 2816 N N . LYS A 1 366 ? 5.201 9.983 -31.391 1.00 78.06 366 LYS A N 1
ATOM 2817 C CA . LYS A 1 366 ? 4.435 9.356 -30.308 1.00 78.06 366 LYS A CA 1
ATOM 2818 C C . LYS A 1 366 ? 5.000 7.990 -29.902 1.00 78.06 366 LYS A C 1
ATOM 2820 O O . LYS A 1 366 ? 5.105 7.726 -28.710 1.00 78.06 366 LYS A O 1
ATOM 2825 N N . ASN A 1 367 ? 5.380 7.148 -30.863 1.00 82.56 367 ASN A N 1
ATOM 2826 C CA . ASN A 1 367 ? 5.978 5.837 -30.593 1.00 82.56 367 ASN A CA 1
ATOM 2827 C C . ASN A 1 367 ? 7.345 5.994 -29.919 1.00 82.56 367 ASN A C 1
ATOM 2829 O O . ASN A 1 367 ? 7.637 5.281 -28.964 1.00 82.56 367 ASN A O 1
ATOM 2833 N N . ILE A 1 368 ? 8.151 6.961 -30.374 1.00 83.88 368 ILE A N 1
ATOM 2834 C CA . ILE A 1 368 ? 9.439 7.294 -29.751 1.00 83.88 368 ILE A CA 1
ATOM 2835 C C . ILE A 1 368 ? 9.219 7.700 -28.293 1.00 83.88 368 ILE A C 1
ATOM 2837 O O . ILE A 1 368 ? 9.844 7.117 -27.415 1.00 83.88 368 ILE A O 1
ATOM 2841 N N . GLN A 1 369 ? 8.302 8.637 -28.030 1.00 79.62 369 GLN A N 1
ATOM 2842 C CA . GLN A 1 369 ? 8.027 9.099 -26.669 1.00 79.62 369 GLN A CA 1
ATOM 2843 C C . GLN A 1 369 ? 7.533 7.957 -25.775 1.00 79.62 369 GLN A C 1
ATOM 2845 O O . GLN A 1 369 ? 8.019 7.797 -24.665 1.00 79.62 369 GLN A O 1
ATOM 2850 N N . GLN A 1 370 ? 6.625 7.112 -26.267 1.00 74.69 370 GLN A N 1
ATOM 2851 C CA . GLN A 1 370 ? 6.138 5.957 -25.507 1.00 74.69 370 GLN A CA 1
ATOM 2852 C C . GLN A 1 370 ? 7.243 4.938 -25.210 1.00 74.69 370 GLN A C 1
ATOM 2854 O O . GLN A 1 370 ? 7.270 4.375 -24.117 1.00 74.69 370 GLN A O 1
ATOM 2859 N N . ALA A 1 371 ? 8.150 4.698 -26.159 1.00 81.00 371 ALA A N 1
ATOM 2860 C CA . ALA A 1 371 ? 9.298 3.827 -25.948 1.00 81.00 371 ALA A CA 1
ATOM 2861 C C . ALA A 1 371 ? 10.269 4.423 -24.920 1.00 81.00 371 ALA A C 1
ATOM 2863 O O . ALA A 1 371 ? 10.729 3.704 -24.039 1.00 81.00 371 ALA A O 1
ATOM 2864 N N . GLU A 1 372 ? 10.538 5.729 -24.981 1.00 79.75 372 GLU A N 1
ATOM 2865 C CA . GLU A 1 372 ? 11.332 6.424 -23.966 1.00 79.75 372 GLU A CA 1
ATOM 2866 C C . GLU A 1 372 ? 10.685 6.351 -22.588 1.00 79.75 372 GLU A C 1
ATOM 2868 O O . GLU A 1 372 ? 11.356 5.983 -21.632 1.00 79.75 372 GLU A O 1
ATOM 2873 N N . ASP A 1 373 ? 9.389 6.635 -22.477 1.00 65.75 373 ASP A N 1
ATOM 2874 C CA . ASP A 1 373 ? 8.659 6.567 -21.212 1.00 65.75 373 ASP A CA 1
ATOM 2875 C C . ASP A 1 373 ? 8.690 5.139 -20.644 1.00 65.75 373 ASP A C 1
ATOM 2877 O O . ASP A 1 373 ? 8.902 4.951 -19.448 1.00 65.75 373 ASP A O 1
ATOM 2881 N N . ALA A 1 374 ? 8.553 4.118 -21.497 1.00 66.00 374 ALA A N 1
ATOM 2882 C CA . ALA A 1 374 ? 8.652 2.714 -21.101 1.00 66.00 374 ALA A CA 1
ATOM 2883 C C . ALA A 1 374 ? 10.074 2.303 -20.681 1.00 66.00 374 ALA A C 1
ATOM 2885 O O . ALA A 1 374 ? 10.232 1.476 -19.783 1.00 66.00 374 ALA A O 1
ATOM 2886 N N . LEU A 1 375 ? 11.109 2.863 -21.311 1.00 73.75 375 LEU A N 1
ATOM 2887 C CA . LEU A 1 375 ? 12.510 2.633 -20.950 1.00 73.75 375 LEU A CA 1
ATOM 2888 C C . LEU A 1 375 ? 12.883 3.338 -19.648 1.00 73.75 375 LEU A C 1
ATOM 2890 O O . LEU A 1 375 ? 13.512 2.732 -18.785 1.00 73.75 375 LEU A O 1
ATOM 2894 N N . LYS A 1 376 ? 12.430 4.578 -19.459 1.00 66.19 376 LYS A N 1
ATOM 2895 C CA . LYS A 1 376 ? 12.563 5.312 -18.194 1.00 66.19 376 LYS A CA 1
ATOM 2896 C C . LYS A 1 376 ? 11.803 4.616 -17.071 1.00 66.19 376 LYS A C 1
ATOM 2898 O O . LYS A 1 376 ? 12.321 4.493 -15.964 1.00 66.19 376 LYS A O 1
ATOM 2903 N N . PHE A 1 377 ? 10.619 4.076 -17.365 1.00 51.06 377 PHE A N 1
ATOM 2904 C CA . PHE A 1 377 ? 9.872 3.221 -16.442 1.00 51.06 377 PHE A CA 1
ATOM 2905 C C . PHE A 1 377 ? 10.665 1.958 -16.067 1.00 51.06 377 PHE A C 1
ATOM 2907 O O . PHE A 1 377 ? 10.668 1.550 -14.909 1.00 51.06 377 PHE A O 1
ATOM 2914 N N . GLN A 1 378 ? 11.404 1.387 -17.022 1.00 57.78 378 GLN A N 1
ATOM 2915 C CA . GLN A 1 378 ? 12.363 0.296 -16.803 1.00 57.78 378 GLN A CA 1
ATOM 2916 C C . GLN A 1 378 ? 13.734 0.764 -16.278 1.00 57.78 378 GLN A C 1
ATOM 2918 O O . GLN A 1 378 ? 14.654 -0.042 -16.193 1.00 57.78 378 GLN A O 1
ATOM 2923 N N . ARG A 1 379 ? 13.863 2.038 -15.879 1.00 61.88 379 ARG A N 1
ATOM 2924 C CA . ARG A 1 379 ? 15.045 2.637 -15.233 1.00 61.88 379 ARG A CA 1
ATOM 2925 C C . ARG A 1 379 ? 16.302 2.743 -16.092 1.00 61.88 379 ARG A C 1
ATOM 2927 O O . ARG A 1 379 ? 17.399 2.878 -15.555 1.00 61.88 379 ARG A O 1
ATOM 2934 N N . TYR A 1 380 ? 16.161 2.792 -17.412 1.00 71.12 380 TYR A N 1
ATOM 2935 C CA . TYR A 1 380 ? 17.256 3.287 -18.241 1.00 71.12 380 TYR A CA 1
ATOM 2936 C C . TYR A 1 380 ? 17.532 4.750 -17.872 1.00 71.12 380 TYR A C 1
ATOM 2938 O O . TYR A 1 380 ? 16.625 5.584 -17.908 1.00 71.12 380 TYR A O 1
ATOM 2946 N N . ALA A 1 381 ? 18.780 5.062 -17.512 1.00 71.06 381 ALA A N 1
ATOM 2947 C CA . ALA A 1 381 ? 19.196 6.440 -17.278 1.00 71.06 381 ALA A CA 1
ATOM 2948 C C . ALA A 1 381 ? 19.007 7.267 -18.558 1.00 71.06 381 ALA A C 1
ATOM 2950 O O . ALA A 1 381 ? 19.232 6.761 -19.657 1.00 71.06 381 ALA A O 1
ATOM 2951 N N . ASP A 1 382 ? 18.665 8.552 -18.431 1.00 76.06 382 ASP A N 1
ATOM 2952 C CA . ASP A 1 382 ? 18.445 9.428 -19.593 1.00 76.06 382 ASP A CA 1
ATOM 2953 C C . ASP A 1 382 ? 19.651 9.445 -20.551 1.00 76.06 382 ASP A C 1
ATOM 2955 O O . ASP A 1 382 ? 19.477 9.441 -21.767 1.00 76.06 382 ASP A O 1
ATOM 2959 N N . GLY A 1 383 ? 20.878 9.388 -20.019 1.00 83.50 383 GLY A N 1
ATOM 2960 C CA . GLY A 1 383 ? 22.107 9.300 -20.821 1.00 83.50 383 GLY A CA 1
ATOM 2961 C C . GLY A 1 383 ? 22.293 7.972 -21.567 1.00 83.50 383 GLY A C 1
ATOM 2962 O O . GLY A 1 383 ? 23.041 7.919 -22.541 1.00 83.50 383 GLY A O 1
ATOM 2963 N N . ASN A 1 384 ? 21.585 6.923 -21.149 1.00 86.94 384 ASN A N 1
ATOM 2964 C CA . ASN A 1 384 ? 21.647 5.577 -21.718 1.00 86.94 384 ASN A CA 1
ATOM 2965 C C . ASN A 1 384 ? 20.522 5.288 -22.713 1.00 86.94 384 ASN A C 1
ATOM 2967 O O . ASN A 1 384 ? 20.554 4.248 -23.373 1.00 86.94 384 ASN A O 1
ATOM 2971 N N . ILE A 1 385 ? 19.557 6.201 -22.860 1.00 91.50 385 ILE A N 1
ATOM 2972 C CA . ILE A 1 385 ? 18.537 6.150 -23.908 1.00 91.50 385 ILE A CA 1
ATOM 2973 C C . ILE A 1 385 ? 18.984 7.057 -25.048 1.00 91.50 385 ILE A C 1
ATOM 2975 O O . ILE A 1 385 ? 19.005 8.282 -24.961 1.00 91.50 385 ILE A O 1
ATOM 2979 N N . MET A 1 386 ? 19.362 6.441 -26.155 1.00 95.00 386 MET A N 1
ATOM 2980 C CA . MET A 1 386 ? 19.991 7.118 -27.270 1.00 95.00 386 MET A CA 1
ATOM 2981 C C . MET A 1 386 ? 19.094 7.100 -28.499 1.00 95.00 386 MET A C 1
ATOM 2983 O O . MET A 1 386 ? 18.524 6.073 -28.840 1.00 95.00 386 MET A O 1
ATOM 2987 N N . LYS A 1 387 ? 19.007 8.222 -29.215 1.00 93.62 387 LYS A N 1
ATOM 2988 C CA . LYS A 1 387 ? 18.271 8.313 -30.484 1.00 93.62 387 LYS A CA 1
ATOM 2989 C C . LYS A 1 387 ? 19.219 8.347 -31.674 1.00 93.62 387 LYS A C 1
ATOM 2991 O O . LYS A 1 387 ? 20.285 8.954 -31.578 1.00 93.62 387 LYS A O 1
ATOM 2996 N N . ALA A 1 388 ? 18.803 7.733 -32.775 1.00 92.94 388 ALA A N 1
ATOM 2997 C CA . ALA A 1 388 ? 19.474 7.793 -34.067 1.00 92.94 388 ALA A CA 1
ATOM 2998 C C . ALA A 1 388 ? 18.471 8.139 -35.181 1.00 92.94 388 ALA A C 1
ATOM 3000 O O . ALA A 1 388 ? 17.402 7.533 -35.281 1.00 92.94 388 ALA A O 1
ATOM 3001 N N . ALA A 1 389 ? 18.827 9.104 -36.023 1.00 89.44 389 ALA A N 1
ATOM 3002 C CA . ALA A 1 389 ? 18.045 9.560 -37.172 1.00 89.44 389 ALA A CA 1
ATOM 3003 C C . ALA A 1 389 ? 18.708 9.223 -38.522 1.00 89.44 389 ALA A C 1
ATOM 3005 O O . ALA A 1 389 ? 18.081 9.372 -39.572 1.00 89.44 389 ALA A O 1
ATOM 3006 N N . THR A 1 390 ? 19.960 8.756 -38.506 1.00 92.00 390 THR A N 1
ATOM 3007 C CA . THR A 1 390 ? 20.714 8.336 -39.698 1.00 92.00 390 THR A CA 1
ATOM 3008 C C . THR A 1 390 ? 21.356 6.966 -39.504 1.00 92.00 390 THR A C 1
ATOM 3010 O O . THR A 1 390 ? 21.520 6.489 -38.376 1.00 92.00 390 THR A O 1
ATOM 3013 N N . VAL A 1 391 ? 21.727 6.320 -40.614 1.00 94.00 391 VAL A N 1
ATOM 3014 C CA . VAL A 1 391 ? 22.446 5.031 -40.590 1.00 94.00 391 VAL A CA 1
ATOM 3015 C C . VAL A 1 391 ? 23.767 5.158 -39.823 1.00 94.00 391 VAL A C 1
ATOM 3017 O O . VAL A 1 391 ? 24.103 4.275 -39.034 1.00 94.00 391 VAL A O 1
ATOM 3020 N N . GLU A 1 392 ? 24.484 6.265 -40.023 1.00 94.94 392 GLU A N 1
ATOM 3021 C CA . GLU A 1 392 ? 25.766 6.530 -39.366 1.00 94.94 392 GLU A CA 1
ATOM 3022 C C . GLU A 1 392 ? 25.599 6.775 -37.864 1.00 94.94 392 GLU A C 1
ATOM 3024 O O . GLU A 1 392 ? 26.328 6.197 -37.062 1.00 94.94 392 GLU A O 1
ATOM 3029 N N . GLU A 1 393 ? 24.602 7.564 -37.452 1.00 95.19 393 GLU A N 1
ATOM 3030 C CA . GLU A 1 393 ? 24.312 7.766 -36.029 1.00 95.19 393 GLU A CA 1
ATOM 3031 C C . GLU A 1 393 ? 23.994 6.445 -35.335 1.00 95.19 393 GLU A C 1
ATOM 3033 O O . GLU A 1 393 ? 24.537 6.175 -34.268 1.00 95.19 393 GLU A O 1
ATOM 3038 N N . LEU A 1 394 ? 23.159 5.594 -35.940 1.00 95.94 394 LEU A N 1
ATOM 3039 C CA . LEU A 1 394 ? 22.845 4.287 -35.368 1.00 95.94 394 LEU A CA 1
ATOM 3040 C C . LEU A 1 394 ? 24.115 3.445 -35.190 1.00 95.94 394 LEU A C 1
ATOM 3042 O O . LEU A 1 394 ? 24.322 2.878 -34.120 1.00 95.94 394 LEU A O 1
ATOM 3046 N N . HIS A 1 395 ? 24.987 3.406 -36.198 1.00 96.50 395 HIS A N 1
ATOM 3047 C CA . HIS A 1 395 ? 26.255 2.687 -36.112 1.00 96.50 395 HIS A CA 1
ATOM 3048 C C . HIS A 1 395 ? 27.149 3.219 -34.979 1.00 96.50 395 HIS A C 1
ATOM 3050 O O . HIS A 1 395 ? 27.637 2.433 -34.167 1.00 96.50 395 HIS A O 1
ATOM 3056 N N . LEU A 1 396 ? 27.302 4.542 -34.864 1.00 95.94 396 LEU A N 1
ATOM 3057 C CA . LEU A 1 396 ? 28.096 5.178 -33.808 1.00 95.94 396 LEU A CA 1
ATOM 3058 C C . LEU A 1 396 ? 27.532 4.912 -32.407 1.00 95.94 396 LEU A C 1
ATOM 3060 O O . LEU A 1 396 ? 28.295 4.649 -31.482 1.00 95.94 396 LEU A O 1
ATOM 3064 N N . LYS A 1 397 ? 26.206 4.943 -32.239 1.00 96.50 397 LYS A N 1
ATOM 3065 C CA . LYS A 1 397 ? 25.534 4.643 -30.964 1.00 96.50 397 LYS A CA 1
ATOM 3066 C C . LYS A 1 397 ? 25.739 3.184 -30.540 1.00 96.50 397 LYS A C 1
ATOM 3068 O O . LYS A 1 397 ? 25.988 2.919 -29.369 1.00 96.50 397 LYS A O 1
ATOM 3073 N N . LEU A 1 398 ? 25.672 2.242 -31.484 1.00 95.62 398 LEU A N 1
ATOM 3074 C CA . LEU A 1 398 ? 25.967 0.831 -31.212 1.00 95.62 398 LEU A CA 1
ATOM 3075 C C . LEU A 1 398 ? 27.450 0.618 -30.876 1.00 95.62 398 LEU A C 1
ATOM 3077 O O . LEU A 1 398 ? 27.766 -0.165 -29.983 1.00 95.62 398 LEU A O 1
ATOM 3081 N N . ALA A 1 399 ? 28.354 1.342 -31.540 1.00 93.81 399 ALA A N 1
ATOM 3082 C CA . ALA A 1 399 ? 29.777 1.323 -31.214 1.00 93.81 399 ALA A CA 1
ATOM 3083 C C . ALA A 1 399 ? 30.064 1.911 -29.818 1.00 93.81 399 ALA A C 1
ATOM 3085 O O . ALA A 1 399 ? 30.892 1.359 -29.094 1.00 93.81 399 ALA A O 1
ATOM 3086 N N . ASP A 1 400 ? 29.353 2.970 -29.407 1.00 92.44 400 ASP A N 1
ATOM 3087 C CA . ASP A 1 400 ? 29.416 3.503 -28.039 1.00 92.44 400 ASP A CA 1
ATOM 3088 C C . ASP A 1 400 ? 29.029 2.425 -27.021 1.00 92.44 400 ASP A C 1
ATOM 3090 O O . ASP A 1 400 ? 29.836 2.115 -26.146 1.00 92.44 400 ASP A O 1
ATOM 3094 N N . CYS A 1 401 ? 27.876 1.765 -27.207 1.00 91.25 401 CYS A N 1
ATOM 3095 C CA . CYS A 1 401 ? 27.456 0.632 -26.374 1.00 91.25 401 CYS A CA 1
ATOM 3096 C C . CYS A 1 401 ? 28.518 -0.473 -26.291 1.00 91.25 401 CYS A C 1
ATOM 3098 O O . CYS A 1 401 ? 28.715 -1.053 -25.230 1.00 91.25 401 CYS A O 1
ATOM 3100 N N . ALA A 1 402 ? 29.208 -0.762 -27.395 1.00 88.69 402 ALA A N 1
ATOM 3101 C CA . ALA A 1 402 ? 30.232 -1.801 -27.454 1.00 88.69 402 ALA A CA 1
ATOM 3102 C C . ALA A 1 402 ? 31.558 -1.415 -26.769 1.00 88.69 402 ALA A C 1
ATOM 3104 O O . ALA A 1 402 ? 32.382 -2.286 -26.495 1.00 88.69 402 ALA A O 1
ATOM 3105 N N . SER A 1 403 ? 31.802 -0.120 -26.555 1.00 85.12 403 SER A N 1
ATOM 3106 C CA . SER A 1 403 ? 33.051 0.408 -25.986 1.00 85.12 403 SER A CA 1
ATOM 3107 C C . SER A 1 403 ? 32.922 0.862 -24.530 1.00 85.12 403 SER A C 1
ATOM 3109 O O . SER A 1 403 ? 33.934 1.031 -23.847 1.00 85.12 403 SER A O 1
ATOM 3111 N N . SER A 1 404 ? 31.692 1.043 -24.048 1.00 80.94 404 SER A N 1
ATOM 3112 C CA . SER A 1 404 ? 31.379 1.340 -22.654 1.00 80.94 404 SER A CA 1
ATOM 3113 C C . SER A 1 404 ? 31.170 0.079 -21.819 1.00 80.94 404 SER A C 1
ATOM 3115 O O . SER A 1 404 ? 30.981 -1.017 -22.340 1.00 80.94 404 SER A O 1
ATOM 3117 N N . ASP A 1 405 ? 31.152 0.249 -20.499 1.00 77.56 405 ASP A N 1
ATOM 3118 C CA . ASP A 1 405 ? 30.778 -0.801 -19.554 1.00 77.56 405 ASP A CA 1
ATOM 3119 C C . ASP A 1 405 ? 29.264 -1.072 -19.645 1.00 77.56 405 ASP A C 1
ATOM 3121 O O . ASP A 1 405 ? 28.484 -0.549 -18.850 1.00 77.56 405 ASP A O 1
ATOM 3125 N N . THR A 1 406 ? 28.839 -1.822 -20.669 1.00 83.88 406 THR A N 1
ATOM 3126 C CA . THR A 1 406 ? 27.429 -2.101 -20.990 1.00 83.88 406 THR A CA 1
ATOM 3127 C C . THR A 1 406 ? 27.076 -3.574 -20.813 1.00 83.88 406 THR A C 1
ATOM 3129 O O . THR A 1 406 ? 27.811 -4.458 -21.266 1.00 83.88 406 THR A O 1
ATOM 3132 N N . HIS A 1 407 ? 25.946 -3.844 -20.149 1.00 81.19 407 HIS A N 1
ATOM 3133 C CA . HIS A 1 407 ? 25.457 -5.207 -19.938 1.00 81.19 407 HIS A CA 1
ATOM 3134 C C . HIS A 1 407 ? 24.545 -5.661 -21.082 1.00 81.19 407 HIS A C 1
ATOM 3136 O O . HIS A 1 407 ? 25.017 -6.406 -21.943 1.00 81.19 407 HIS A O 1
ATOM 3142 N N . ASP A 1 408 ? 23.298 -5.181 -21.132 1.00 82.94 408 ASP A N 1
ATOM 3143 C CA . ASP A 1 408 ? 22.360 -5.432 -22.226 1.00 82.94 408 ASP A CA 1
ATOM 3144 C C . ASP A 1 408 ? 22.222 -4.211 -23.148 1.00 82.94 408 ASP A C 1
ATOM 3146 O O . ASP A 1 408 ? 22.374 -3.051 -22.746 1.00 82.94 408 ASP A O 1
ATOM 3150 N N . VAL A 1 409 ? 21.880 -4.480 -24.412 1.00 89.81 409 VAL A N 1
ATOM 3151 C CA . VAL A 1 409 ? 21.525 -3.439 -25.384 1.00 89.81 409 VAL A CA 1
ATOM 3152 C C . VAL A 1 409 ? 20.163 -3.722 -26.004 1.00 89.81 409 VAL A C 1
ATOM 3154 O O . VAL A 1 409 ? 19.978 -4.738 -26.676 1.00 89.81 409 VAL A O 1
ATOM 3157 N N . LEU A 1 410 ? 19.222 -2.793 -25.825 1.00 92.69 410 LEU A N 1
ATOM 3158 C CA . LEU A 1 410 ? 17.953 -2.779 -26.555 1.00 92.69 410 LEU A CA 1
ATOM 3159 C C . LEU A 1 410 ? 18.073 -1.896 -27.796 1.00 92.69 410 LEU A C 1
ATOM 3161 O O . LEU A 1 410 ? 18.533 -0.760 -27.727 1.00 92.69 410 LEU A O 1
ATOM 3165 N N . ILE A 1 411 ? 17.582 -2.383 -28.928 1.00 94.06 411 ILE A N 1
ATOM 3166 C CA . ILE A 1 411 ? 17.509 -1.623 -30.171 1.00 94.06 411 ILE A CA 1
ATOM 3167 C C . ILE A 1 411 ? 16.053 -1.596 -30.613 1.00 94.06 411 ILE A C 1
ATOM 3169 O O . ILE A 1 411 ? 15.491 -2.637 -30.952 1.00 94.06 411 ILE A O 1
ATOM 3173 N N . TYR A 1 412 ? 15.446 -0.412 -30.614 1.00 94.12 412 TYR A N 1
ATOM 3174 C CA . TYR A 1 412 ? 14.088 -0.206 -31.107 1.00 94.12 412 TYR A CA 1
ATOM 3175 C C . TYR A 1 412 ? 14.136 0.490 -32.464 1.00 94.12 412 TYR A C 1
ATOM 3177 O O . TYR A 1 412 ? 14.522 1.653 -32.569 1.00 94.12 412 TYR A O 1
ATOM 3185 N N . LEU A 1 413 ? 13.762 -0.239 -33.510 1.00 92.88 413 LEU A N 1
ATOM 3186 C CA . LEU A 1 413 ? 13.660 0.267 -34.872 1.00 92.88 413 LEU A CA 1
ATOM 3187 C C . LEU A 1 413 ? 12.185 0.516 -35.180 1.00 92.88 413 LEU A C 1
ATOM 3189 O O . LEU A 1 413 ? 11.412 -0.438 -35.225 1.00 92.88 413 LEU A O 1
ATOM 3193 N N . VAL A 1 414 ? 11.799 1.767 -35.419 1.00 91.19 414 VAL A N 1
ATOM 3194 C CA . VAL A 1 414 ? 10.412 2.141 -35.733 1.00 91.19 414 VAL A CA 1
ATOM 3195 C C . VAL A 1 414 ? 10.353 2.956 -37.011 1.00 91.19 414 VAL A C 1
ATOM 3197 O O . VAL A 1 414 ? 11.113 3.905 -37.176 1.00 91.19 414 VAL A O 1
ATOM 3200 N N . GLY A 1 415 ? 9.484 2.606 -37.956 1.00 88.00 415 GLY A N 1
ATOM 3201 C CA . GLY A 1 415 ? 9.367 3.388 -39.185 1.00 88.00 415 GLY A CA 1
ATOM 3202 C C . GLY A 1 415 ? 8.824 2.616 -40.377 1.00 88.00 415 GLY A C 1
ATOM 3203 O O . GLY A 1 415 ? 7.976 1.741 -40.245 1.00 88.00 415 GLY A O 1
ATOM 3204 N N . LYS A 1 416 ? 9.318 2.951 -41.574 1.00 87.50 416 LYS A N 1
ATOM 3205 C CA . LYS A 1 416 ? 8.947 2.252 -42.812 1.00 87.50 416 LYS A CA 1
ATOM 3206 C C . LYS A 1 416 ? 9.974 1.188 -43.162 1.00 87.50 416 LYS A C 1
ATOM 3208 O O . LYS A 1 416 ? 11.173 1.456 -43.181 1.00 87.50 416 LYS A O 1
ATOM 3213 N N . GLY A 1 417 ? 9.494 0.001 -43.502 1.00 87.19 417 GLY A N 1
ATOM 3214 C CA . GLY A 1 417 ? 10.336 -1.104 -43.936 1.00 87.19 417 GLY A CA 1
ATOM 3215 C C . GLY A 1 417 ? 10.155 -1.438 -45.411 1.00 87.19 417 GLY A C 1
ATOM 3216 O O . GLY A 1 417 ? 9.280 -0.936 -46.116 1.00 87.19 417 GLY A O 1
ATOM 3217 N N . SER A 1 418 ? 11.035 -2.289 -45.908 1.00 88.88 418 SER A N 1
ATOM 3218 C CA . SER A 1 418 ? 10.975 -2.933 -47.217 1.00 88.88 418 SER A CA 1
ATOM 3219 C C . SER A 1 418 ? 11.588 -4.332 -47.078 1.00 88.88 418 SER A C 1
ATOM 3221 O O . SER A 1 418 ? 12.246 -4.606 -46.071 1.00 88.88 418 SER A O 1
ATOM 3223 N N . PRO A 1 419 ? 11.403 -5.253 -48.038 1.00 90.75 419 PRO A N 1
ATOM 3224 C CA . PRO A 1 419 ? 11.976 -6.594 -47.934 1.00 90.75 419 PRO A CA 1
ATOM 3225 C C . PRO A 1 419 ? 13.490 -6.567 -47.643 1.00 90.75 419 PRO A C 1
ATOM 3227 O O . PRO A 1 419 ? 14.283 -6.137 -48.476 1.00 90.75 419 PRO A O 1
ATOM 3230 N N . GLY A 1 420 ? 13.884 -6.999 -46.438 1.00 87.75 420 GLY A N 1
ATOM 3231 C CA . GLY A 1 420 ? 15.283 -7.037 -45.987 1.00 87.75 420 GLY A CA 1
ATOM 3232 C C . GLY A 1 420 ? 15.932 -5.676 -45.691 1.00 87.75 420 GLY A C 1
ATOM 3233 O O . GLY A 1 420 ? 17.151 -5.620 -45.520 1.00 87.75 420 GLY A O 1
ATOM 3234 N N . SER A 1 421 ? 15.161 -4.585 -45.630 1.00 91.12 421 SER A N 1
ATOM 3235 C CA . SER A 1 421 ? 15.688 -3.246 -45.353 1.00 91.12 421 SER A CA 1
ATOM 3236 C C . SER A 1 421 ? 14.753 -2.392 -44.489 1.00 91.12 421 SER A C 1
ATOM 3238 O O . SER A 1 421 ? 13.533 -2.513 -44.556 1.00 91.12 421 SER A O 1
ATOM 3240 N N . PHE A 1 422 ? 15.341 -1.516 -43.678 1.00 91.94 422 PHE A N 1
ATOM 3241 C CA . PHE A 1 422 ? 14.668 -0.531 -42.838 1.00 91.94 422 PHE A CA 1
ATOM 3242 C C . PHE A 1 422 ? 15.003 0.879 -43.322 1.00 91.94 422 PHE A C 1
ATOM 3244 O O . PHE A 1 422 ? 16.176 1.223 -43.466 1.00 91.94 422 PHE A O 1
ATOM 3251 N N . ARG A 1 423 ? 13.996 1.719 -43.551 1.00 90.94 423 ARG A N 1
ATOM 3252 C CA . ARG A 1 423 ? 14.191 3.104 -43.978 1.00 90.94 423 ARG A CA 1
ATOM 3253 C C . ARG A 1 423 ? 14.292 4.023 -42.759 1.00 90.94 423 ARG A C 1
ATOM 3255 O O . ARG A 1 423 ? 13.276 4.461 -42.226 1.00 90.94 423 ARG A O 1
ATOM 3262 N N . ILE A 1 424 ? 15.523 4.330 -42.352 1.00 88.31 424 ILE A N 1
ATOM 3263 C CA . ILE A 1 424 ? 15.819 5.184 -41.189 1.00 88.31 424 ILE A CA 1
ATOM 3264 C C . ILE A 1 424 ? 15.634 6.681 -41.478 1.00 88.31 424 ILE A C 1
ATOM 3266 O O . ILE A 1 424 ? 15.337 7.452 -40.575 1.00 88.31 424 ILE A O 1
ATOM 3270 N N . SER A 1 425 ? 15.747 7.106 -42.740 1.00 85.88 425 SER A N 1
ATOM 3271 C CA . SER A 1 425 ? 15.508 8.498 -43.134 1.00 85.88 425 SER A CA 1
ATOM 3272 C C . SER A 1 425 ? 14.889 8.593 -44.531 1.00 85.88 425 SER A C 1
ATOM 3274 O O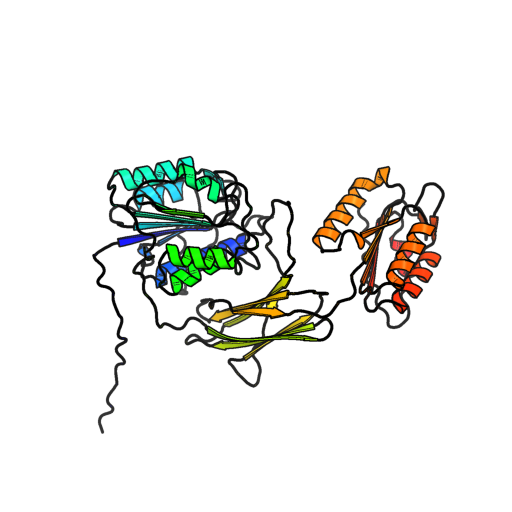 . SER A 1 425 ? 14.671 7.598 -45.228 1.00 85.88 425 SER A O 1
ATOM 3276 N N . ASN A 1 426 ? 14.587 9.811 -44.988 1.00 82.88 426 ASN A N 1
ATOM 3277 C CA . ASN A 1 426 ? 14.034 10.006 -46.330 1.00 82.88 426 ASN A CA 1
ATOM 3278 C C . ASN A 1 426 ? 15.001 9.577 -47.445 1.00 82.88 426 ASN A C 1
ATOM 3280 O O . ASN A 1 426 ? 14.532 9.245 -48.534 1.00 82.88 426 ASN A O 1
ATOM 3284 N N . THR A 1 427 ? 16.306 9.547 -47.179 1.00 86.12 427 THR A N 1
ATOM 3285 C CA . THR A 1 427 ? 17.354 9.265 -48.171 1.00 86.12 427 THR A CA 1
ATOM 3286 C C . THR A 1 427 ? 18.159 8.008 -47.871 1.00 86.12 427 THR A C 1
ATOM 3288 O O . THR A 1 427 ? 18.903 7.559 -48.736 1.00 86.12 427 THR A O 1
ATOM 3291 N N . GLU A 1 428 ? 18.018 7.428 -46.680 1.00 91.00 428 GLU A N 1
ATOM 3292 C CA . GLU A 1 428 ? 18.853 6.317 -46.235 1.00 91.00 428 GLU A CA 1
ATOM 3293 C C . GLU A 1 428 ? 18.030 5.086 -45.873 1.00 91.00 428 GLU A C 1
ATOM 3295 O O . GLU A 1 428 ? 16.894 5.157 -45.394 1.00 91.00 428 GLU A O 1
ATOM 3300 N N . SER A 1 429 ? 18.621 3.919 -46.096 1.00 91.62 429 SER A N 1
ATOM 3301 C CA . SER A 1 429 ? 18.047 2.644 -45.692 1.00 91.62 429 SER A CA 1
ATOM 3302 C C . SER A 1 429 ? 19.145 1.715 -45.197 1.00 91.62 429 SER A C 1
ATOM 3304 O O . SER A 1 429 ? 20.225 1.637 -45.778 1.00 91.62 429 SER A O 1
ATOM 3306 N N . LEU A 1 430 ? 18.858 1.017 -44.107 1.00 93.56 430 LEU A N 1
ATOM 3307 C CA . LEU A 1 430 ? 19.718 0.029 -43.484 1.00 93.56 430 LEU A CA 1
ATOM 3308 C C . LEU A 1 430 ? 19.315 -1.358 -43.980 1.00 93.56 430 LEU A C 1
ATOM 3310 O O . LEU A 1 430 ? 18.135 -1.708 -43.954 1.00 93.56 430 LEU A O 1
ATOM 3314 N N . SER A 1 431 ? 20.271 -2.161 -44.439 1.00 94.31 431 SER A N 1
ATOM 3315 C CA . SER A 1 431 ? 19.996 -3.560 -44.783 1.00 94.31 431 SER A CA 1
ATOM 3316 C C . SER A 1 431 ? 20.048 -4.445 -43.535 1.00 94.31 431 SER A C 1
ATOM 3318 O O . SER A 1 431 ? 20.863 -4.209 -42.640 1.00 94.31 431 SER A O 1
ATOM 3320 N N . ALA A 1 432 ? 19.227 -5.495 -43.488 1.00 90.81 432 ALA A N 1
ATOM 3321 C CA . ALA A 1 432 ? 19.262 -6.477 -42.403 1.00 90.81 432 ALA A CA 1
ATOM 3322 C C . ALA A 1 432 ? 20.640 -7.153 -42.280 1.00 90.81 432 ALA A C 1
ATOM 3324 O O . ALA A 1 432 ? 21.102 -7.412 -41.174 1.00 90.81 432 ALA A O 1
ATOM 3325 N N . THR A 1 433 ? 21.328 -7.385 -43.405 1.00 91.25 433 THR A N 1
ATOM 3326 C CA . THR A 1 433 ? 22.687 -7.947 -43.430 1.00 91.25 433 THR A CA 1
ATOM 3327 C C . THR A 1 433 ? 23.694 -7.018 -42.757 1.00 91.25 433 THR A C 1
ATOM 3329 O O . THR A 1 433 ? 24.501 -7.472 -41.951 1.00 91.25 433 THR A O 1
ATOM 3332 N N . THR A 1 434 ? 23.637 -5.718 -43.063 1.00 94.75 434 THR A N 1
ATOM 3333 C CA . THR A 1 434 ? 24.496 -4.704 -42.436 1.00 94.75 434 THR A CA 1
ATOM 3334 C C . THR A 1 434 ? 24.227 -4.622 -40.939 1.00 94.75 434 THR A C 1
ATOM 3336 O O . THR A 1 434 ? 25.168 -4.684 -40.155 1.00 94.75 434 THR A O 1
ATOM 3339 N N . LEU A 1 435 ? 22.951 -4.558 -40.542 1.00 93.50 435 LEU A N 1
ATOM 3340 C CA . LEU A 1 435 ? 22.567 -4.552 -39.134 1.00 93.50 435 LEU A CA 1
ATOM 3341 C C . LEU A 1 435 ? 23.103 -5.796 -38.416 1.00 93.50 435 LEU A C 1
ATOM 3343 O O . LEU A 1 435 ? 23.744 -5.656 -37.384 1.00 93.50 435 LEU A O 1
ATOM 3347 N N . ASN A 1 436 ? 22.931 -6.996 -38.982 1.00 91.56 436 ASN A N 1
ATOM 3348 C CA . ASN A 1 436 ? 23.409 -8.238 -38.369 1.00 91.56 436 ASN A CA 1
ATOM 3349 C C . ASN A 1 436 ? 24.918 -8.222 -38.085 1.00 91.56 436 ASN A C 1
ATOM 3351 O O . ASN A 1 436 ? 25.351 -8.695 -37.038 1.00 91.56 436 ASN A O 1
ATOM 3355 N N . LEU A 1 437 ? 25.725 -7.659 -38.992 1.00 92.75 437 LEU A N 1
ATOM 3356 C CA . LEU A 1 437 ? 27.167 -7.518 -38.770 1.00 92.75 437 LEU A CA 1
ATOM 3357 C C . LEU A 1 437 ? 27.465 -6.643 -37.545 1.00 92.75 437 LEU A C 1
ATOM 3359 O O . LEU A 1 437 ? 28.300 -7.019 -36.727 1.00 92.75 437 LEU A O 1
ATOM 3363 N N . TRP A 1 438 ? 26.751 -5.527 -37.384 1.00 95.31 438 TRP A N 1
ATOM 3364 C CA . TRP A 1 438 ? 26.898 -4.648 -36.219 1.00 95.31 438 TRP A CA 1
ATOM 3365 C C . TRP A 1 438 ? 26.437 -5.314 -34.921 1.00 95.31 438 TRP A C 1
ATOM 3367 O O . TRP A 1 438 ? 27.110 -5.200 -33.902 1.00 95.31 438 TRP A O 1
ATOM 3377 N N . LEU A 1 439 ? 25.323 -6.052 -34.953 1.00 92.31 439 LEU A N 1
ATOM 3378 C CA . LEU A 1 439 ? 24.833 -6.781 -33.780 1.00 92.31 439 LEU A CA 1
ATOM 3379 C C . LEU A 1 439 ? 25.796 -7.894 -33.358 1.00 92.31 439 LEU A C 1
ATOM 3381 O O . LEU A 1 439 ? 25.931 -8.165 -32.168 1.00 92.31 439 LEU A O 1
ATOM 3385 N N . ASN A 1 440 ? 26.458 -8.555 -34.308 1.00 89.62 440 ASN A N 1
ATOM 3386 C CA . ASN A 1 440 ? 27.451 -9.584 -34.003 1.00 89.62 440 ASN A CA 1
ATOM 3387 C C . ASN A 1 440 ? 28.686 -8.983 -33.324 1.00 89.62 440 ASN A C 1
ATOM 3389 O O . ASN A 1 440 ? 29.083 -9.485 -32.277 1.00 89.62 440 ASN A O 1
ATOM 3393 N N . ASP A 1 441 ? 29.228 -7.884 -33.858 1.00 90.19 441 ASP A N 1
ATOM 3394 C CA . ASP A 1 441 ? 30.356 -7.169 -33.240 1.00 90.19 441 ASP A CA 1
ATOM 3395 C C . ASP A 1 441 ? 30.009 -6.666 -31.827 1.00 90.19 441 ASP A C 1
ATOM 3397 O O . ASP A 1 441 ? 30.792 -6.827 -30.891 1.00 90.19 441 ASP A O 1
ATOM 3401 N N . LEU A 1 442 ? 28.796 -6.136 -31.640 1.00 89.88 442 LEU A N 1
ATOM 3402 C CA . LEU A 1 442 ? 28.307 -5.703 -30.332 1.00 89.88 442 LEU A CA 1
ATOM 3403 C C . LEU A 1 442 ? 28.213 -6.869 -29.331 1.00 89.88 442 LEU A C 1
ATOM 3405 O O . LEU A 1 442 ? 28.696 -6.762 -28.205 1.00 89.88 442 LEU A O 1
ATOM 3409 N N . GLN A 1 443 ? 27.635 -8.003 -29.739 1.00 87.31 443 GLN A N 1
ATOM 3410 C CA . GLN A 1 443 ? 27.472 -9.192 -28.887 1.00 87.31 443 GLN A CA 1
ATOM 3411 C C . GLN A 1 443 ? 28.797 -9.839 -28.460 1.00 87.31 443 GLN A C 1
ATOM 3413 O O . GLN A 1 443 ? 28.816 -10.607 -27.492 1.00 87.31 443 GLN A O 1
ATOM 3418 N N . GLU A 1 444 ? 29.890 -9.596 -29.184 1.00 87.31 444 GLU A N 1
ATOM 3419 C CA . GLU A 1 444 ? 31.228 -10.050 -28.792 1.00 87.31 444 GLU A CA 1
ATOM 3420 C C . GLU A 1 444 ? 31.831 -9.197 -27.669 1.00 87.31 444 GLU A C 1
ATOM 3422 O O . GLU A 1 444 ? 32.667 -9.696 -26.916 1.00 87.31 444 GLU A O 1
ATOM 3427 N N . LYS A 1 445 ? 31.391 -7.940 -27.534 1.00 87.94 445 LYS A N 1
ATOM 3428 C CA . LYS A 1 445 ? 31.989 -6.942 -26.635 1.00 87.94 445 LYS A CA 1
ATOM 3429 C C . LYS A 1 445 ? 31.200 -6.706 -25.350 1.00 87.94 445 LYS A C 1
ATOM 3431 O O . LYS A 1 445 ? 31.788 -6.270 -24.366 1.00 87.94 445 LYS A O 1
ATOM 3436 N N . ILE A 1 446 ? 29.907 -7.031 -25.331 1.00 82.69 446 ILE A N 1
ATOM 3437 C CA . ILE A 1 446 ? 29.069 -6.926 -24.129 1.00 82.69 446 ILE A CA 1
ATOM 3438 C C . ILE A 1 446 ? 28.937 -8.270 -23.403 1.00 82.69 446 ILE A C 1
ATOM 3440 O O . ILE A 1 446 ? 29.061 -9.349 -23.993 1.00 82.69 446 ILE A O 1
ATOM 3444 N N . SER A 1 447 ? 28.671 -8.204 -22.100 1.00 73.62 447 SER A N 1
ATOM 3445 C CA . SER A 1 447 ? 28.500 -9.390 -21.250 1.00 73.62 447 SER A CA 1
ATOM 3446 C C . SER A 1 447 ? 27.076 -9.956 -21.267 1.00 73.62 447 SER A C 1
ATOM 3448 O O . SER A 1 447 ? 26.892 -11.137 -20.959 1.00 73.62 447 SER A O 1
ATOM 3450 N N . GLY A 1 448 ? 26.089 -9.133 -21.621 1.00 74.38 448 GLY A N 1
ATOM 3451 C CA . GLY A 1 448 ? 24.675 -9.482 -21.661 1.00 74.38 448 GLY A CA 1
ATOM 3452 C C . GLY A 1 448 ? 24.159 -9.806 -23.065 1.00 74.38 448 GLY A C 1
ATOM 3453 O O . GLY A 1 448 ? 24.861 -10.394 -23.896 1.00 74.38 448 GLY A O 1
ATOM 3454 N N . LYS A 1 449 ? 22.891 -9.479 -23.317 1.00 78.69 449 LYS A N 1
ATOM 3455 C CA . LYS A 1 449 ? 22.164 -9.777 -24.559 1.00 78.69 449 LYS A CA 1
ATOM 3456 C C . LYS A 1 449 ? 21.907 -8.524 -25.390 1.00 78.69 449 LYS A C 1
ATOM 3458 O O . LYS A 1 449 ? 21.771 -7.414 -24.884 1.00 78.69 449 LYS A O 1
ATOM 3463 N N . VAL A 1 450 ? 21.756 -8.746 -26.692 1.00 85.94 450 VAL A N 1
ATOM 3464 C CA . VAL A 1 450 ? 21.225 -7.746 -27.618 1.00 85.94 450 VAL A CA 1
ATOM 3465 C C . VAL A 1 450 ? 19.786 -8.118 -27.954 1.00 85.94 450 VAL A C 1
ATOM 3467 O O . VAL A 1 450 ? 19.518 -9.234 -28.404 1.00 85.94 450 VAL A O 1
ATOM 3470 N N . VAL A 1 451 ? 18.864 -7.189 -27.723 1.00 86.31 451 VAL A N 1
ATOM 3471 C CA . VAL A 1 451 ? 17.436 -7.344 -28.019 1.00 86.31 451 VAL A CA 1
ATOM 3472 C C . VAL A 1 451 ? 17.067 -6.367 -29.123 1.00 86.31 451 VAL A C 1
ATOM 3474 O O . VAL A 1 451 ? 17.332 -5.173 -29.014 1.00 86.31 451 VAL A O 1
ATOM 3477 N N . VAL A 1 452 ? 16.440 -6.866 -30.186 1.00 88.44 452 VAL A N 1
ATOM 3478 C CA . VAL A 1 452 ? 15.980 -6.036 -31.305 1.00 88.44 452 VAL A CA 1
ATOM 3479 C C . VAL A 1 452 ? 14.465 -6.087 -31.367 1.00 88.44 452 VAL A C 1
ATOM 3481 O O . VAL A 1 452 ? 13.883 -7.152 -31.562 1.00 88.44 452 VAL A O 1
ATOM 3484 N N . VAL A 1 453 ? 13.842 -4.920 -31.247 1.00 88.38 453 VAL A N 1
ATOM 3485 C CA . VAL A 1 453 ? 12.416 -4.712 -31.485 1.00 88.38 453 VAL A CA 1
ATOM 3486 C C . VAL A 1 453 ? 12.287 -3.980 -32.812 1.00 88.38 453 VAL A C 1
ATOM 3488 O O . VAL A 1 453 ? 12.761 -2.852 -32.945 1.00 88.38 453 VAL A O 1
ATOM 3491 N N . TYR A 1 454 ? 11.674 -4.628 -33.804 1.00 88.38 454 TYR A N 1
ATOM 3492 C CA . TYR A 1 454 ? 11.502 -4.051 -35.137 1.00 88.38 454 TYR A CA 1
ATOM 3493 C C . TYR A 1 454 ? 10.026 -3.829 -35.478 1.00 88.3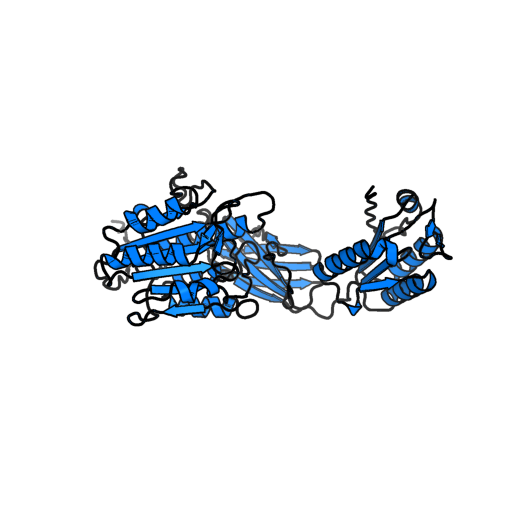8 454 TYR A C 1
ATOM 3495 O O . TYR A 1 454 ? 9.300 -4.768 -35.807 1.00 88.38 454 TYR A O 1
ATOM 3503 N N . ASP A 1 455 ? 9.620 -2.565 -35.423 1.00 88.19 455 ASP A N 1
ATOM 3504 C CA . ASP A 1 455 ? 8.263 -2.057 -35.605 1.00 88.19 455 ASP A CA 1
ATOM 3505 C C . ASP A 1 455 ? 8.155 -1.284 -36.931 1.00 88.19 455 ASP A C 1
ATOM 3507 O O . ASP A 1 455 ? 8.221 -0.053 -36.999 1.00 88.19 455 ASP A O 1
ATOM 3511 N N . ALA A 1 456 ? 8.096 -2.043 -38.026 1.00 85.94 456 ALA A N 1
ATOM 3512 C CA . ALA A 1 456 ? 7.938 -1.523 -39.380 1.00 85.94 456 ALA A CA 1
ATOM 3513 C C . ALA A 1 456 ? 7.360 -2.585 -40.330 1.00 85.94 456 ALA A C 1
ATOM 3515 O O . ALA A 1 456 ? 7.331 -3.783 -40.026 1.00 85.94 456 ALA A O 1
ATOM 3516 N N . ASP A 1 457 ? 6.964 -2.153 -41.530 1.00 85.88 457 ASP A N 1
ATOM 3517 C CA . ASP A 1 457 ? 6.557 -3.049 -42.616 1.00 85.88 4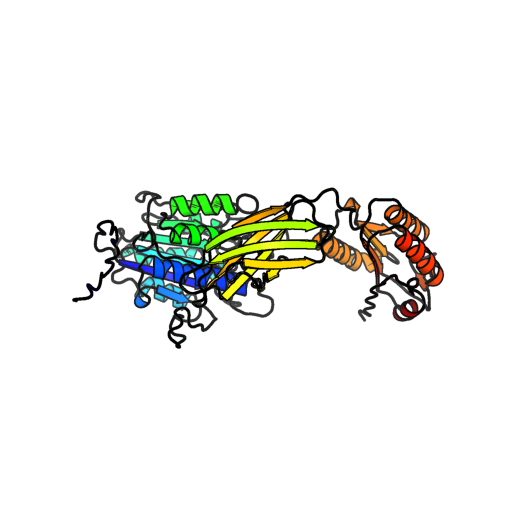57 ASP A CA 1
ATOM 3518 C C . ASP A 1 457 ? 7.628 -4.118 -42.911 1.00 85.88 457 ASP A C 1
ATOM 3520 O O . ASP A 1 457 ? 8.831 -3.858 -42.860 1.00 85.88 457 ASP A O 1
ATOM 3524 N N . TYR A 1 458 ? 7.203 -5.327 -43.291 1.00 87.81 458 TYR A N 1
ATOM 3525 C CA . TYR A 1 458 ? 8.097 -6.449 -43.631 1.00 87.81 458 TYR A CA 1
ATOM 3526 C C . TYR A 1 458 ? 9.040 -6.906 -42.498 1.00 87.81 458 TYR A C 1
ATOM 3528 O O . TYR A 1 458 ? 10.024 -7.599 -42.774 1.00 87.81 458 TYR A O 1
ATOM 3536 N N . SER A 1 459 ? 8.750 -6.586 -41.231 1.00 84.25 459 SER A N 1
ATOM 3537 C CA . SER A 1 459 ? 9.620 -6.922 -40.093 1.00 84.25 459 SER A CA 1
ATOM 3538 C C . SER A 1 459 ? 9.940 -8.413 -39.956 1.00 84.25 459 SER A C 1
ATOM 3540 O O . SER A 1 459 ? 11.086 -8.776 -39.690 1.00 84.25 459 SER A O 1
ATOM 3542 N N . GLY A 1 460 ? 8.990 -9.295 -40.279 1.00 82.31 460 GLY A N 1
ATOM 3543 C CA . GLY A 1 460 ? 9.198 -10.748 -40.300 1.00 82.31 460 GLY A CA 1
ATOM 3544 C C . GLY A 1 460 ? 10.286 -11.243 -41.273 1.00 82.31 460 GLY A C 1
ATOM 3545 O O . GLY A 1 460 ? 10.776 -12.361 -41.139 1.00 82.31 460 GLY A O 1
ATOM 3546 N N . MET A 1 461 ? 10.725 -10.426 -42.237 1.00 84.56 461 MET A N 1
ATOM 3547 C CA . MET A 1 461 ? 11.836 -10.784 -43.131 1.00 84.56 461 MET A CA 1
ATOM 3548 C C . MET A 1 461 ? 13.211 -10.630 -42.464 1.00 84.56 461 MET A C 1
ATOM 3550 O O . MET A 1 461 ? 14.194 -11.161 -42.978 1.00 84.56 461 MET A O 1
ATOM 3554 N N . PHE A 1 462 ? 13.297 -9.930 -41.327 1.00 82.94 462 PHE A N 1
ATOM 3555 C CA . PHE A 1 462 ? 14.544 -9.767 -40.577 1.00 82.94 462 PHE A CA 1
ATOM 3556 C C . PHE A 1 462 ? 14.856 -10.986 -39.699 1.00 82.94 462 PHE A C 1
ATOM 3558 O O . PHE A 1 462 ? 16.032 -11.268 -39.488 1.00 82.94 462 PHE A O 1
ATOM 3565 N N . ILE A 1 463 ? 13.852 -11.761 -39.260 1.00 78.88 463 ILE A N 1
ATOM 3566 C CA . ILE A 1 463 ? 14.050 -12.934 -38.382 1.00 78.88 463 ILE A CA 1
ATOM 3567 C C . ILE A 1 463 ? 15.110 -13.912 -38.922 1.00 78.88 463 ILE A C 1
ATOM 3569 O O . ILE A 1 463 ? 16.055 -14.228 -38.200 1.00 78.88 463 ILE A O 1
ATOM 3573 N N . PRO A 1 464 ? 15.028 -14.403 -40.180 1.00 82.00 464 PRO A N 1
ATOM 3574 C CA . PRO A 1 464 ? 16.029 -15.341 -40.680 1.00 82.00 464 PRO A CA 1
ATOM 3575 C C . PRO A 1 464 ? 17.395 -14.694 -40.957 1.00 82.00 464 PRO A C 1
ATOM 3577 O O . PRO A 1 464 ? 18.370 -15.432 -41.111 1.00 82.00 464 PRO A O 1
ATOM 3580 N N . LEU A 1 465 ? 17.464 -13.360 -41.051 1.00 84.38 465 LEU A N 1
ATOM 3581 C CA . LEU A 1 465 ? 18.665 -12.598 -41.411 1.00 84.38 465 LEU A CA 1
ATOM 3582 C C . LEU A 1 465 ? 19.461 -12.123 -40.186 1.00 84.38 465 LEU A C 1
ATOM 3584 O O . LEU A 1 465 ? 20.675 -11.975 -40.288 1.00 84.38 465 LEU A O 1
ATOM 3588 N N . LEU A 1 466 ? 18.805 -11.939 -39.036 1.00 84.06 466 LEU A N 1
ATOM 3589 C CA . LEU A 1 466 ? 19.422 -11.530 -37.768 1.00 84.06 466 LEU A CA 1
ATOM 3590 C C . LEU A 1 466 ? 19.802 -12.727 -36.877 1.00 84.06 466 LEU A C 1
ATOM 3592 O O . LEU A 1 466 ? 19.634 -12.695 -35.659 1.00 84.06 466 LEU A O 1
ATOM 3596 N N . LYS A 1 467 ? 20.266 -13.831 -37.477 1.00 79.44 467 LYS A N 1
ATOM 3597 C CA . LYS A 1 467 ? 20.637 -15.025 -36.706 1.00 79.44 467 LYS A CA 1
ATOM 3598 C C . LYS A 1 467 ? 21.904 -14.756 -35.884 1.00 79.44 467 LYS A C 1
ATOM 3600 O O . LYS A 1 467 ? 22.937 -14.460 -36.491 1.00 79.44 467 LYS A O 1
ATOM 3605 N N . PRO A 1 468 ? 21.857 -14.926 -34.549 1.00 72.25 468 PRO A N 1
ATOM 3606 C CA . PRO A 1 468 ? 23.027 -14.733 -33.706 1.00 72.25 468 PRO A CA 1
ATOM 3607 C C . PRO A 1 468 ? 24.100 -15.803 -33.983 1.00 72.25 468 PRO A C 1
ATOM 3609 O O . PRO A 1 468 ? 23.775 -16.902 -34.455 1.00 72.25 468 PRO A O 1
ATOM 3612 N N . PRO A 1 469 ? 25.377 -15.525 -33.660 1.00 73.00 469 PRO A N 1
ATOM 3613 C CA . PRO A 1 469 ? 26.457 -16.499 -33.757 1.00 73.00 469 PRO A CA 1
ATOM 3614 C C . PRO A 1 469 ? 26.202 -17.724 -32.866 1.00 73.00 469 PRO A C 1
ATOM 3616 O O . PRO A 1 469 ? 25.496 -17.655 -31.856 1.00 73.00 469 PRO A O 1
ATOM 3619 N N . GLN A 1 470 ? 26.802 -18.863 -33.216 1.00 68.38 470 GLN A N 1
ATOM 3620 C CA . GLN A 1 470 ? 26.631 -20.113 -32.472 1.00 68.38 470 GLN A CA 1
ATOM 3621 C C . GLN A 1 470 ? 26.999 -19.935 -30.986 1.00 68.38 470 GLN A C 1
ATOM 3623 O O . GLN A 1 470 ? 28.108 -19.525 -30.659 1.00 68.38 470 GLN A O 1
ATOM 3628 N N . GLY A 1 471 ? 26.069 -20.267 -30.082 1.00 62.31 471 GLY A N 1
ATOM 3629 C CA . GLY A 1 471 ? 26.263 -20.159 -28.628 1.00 62.31 471 GLY A CA 1
ATOM 3630 C C . GLY A 1 471 ? 25.831 -18.825 -28.004 1.00 62.31 471 GLY A C 1
ATOM 3631 O O . GLY A 1 471 ? 25.800 -18.726 -26.779 1.00 62.31 471 GLY A O 1
ATOM 3632 N N . LYS A 1 472 ? 25.439 -17.827 -28.806 1.00 63.62 472 LYS A N 1
ATOM 3633 C CA . LYS A 1 472 ? 24.825 -16.574 -28.337 1.00 63.62 472 LYS A CA 1
ATOM 3634 C C . LYS A 1 472 ? 23.298 -16.645 -28.489 1.00 63.62 472 LYS A C 1
ATOM 3636 O O . LYS A 1 472 ? 22.787 -17.307 -29.393 1.00 63.62 472 LYS A O 1
ATOM 3641 N N . ARG A 1 473 ? 22.556 -16.006 -27.577 1.00 52.66 473 ARG A N 1
ATOM 3642 C CA . ARG A 1 473 ? 21.086 -15.905 -27.635 1.00 52.66 473 ARG A CA 1
ATOM 3643 C C . ARG A 1 473 ? 20.698 -14.510 -28.122 1.00 52.66 473 ARG A C 1
ATOM 3645 O O . ARG A 1 473 ? 21.090 -13.534 -27.496 1.00 52.66 473 ARG A O 1
ATOM 3652 N N . ALA A 1 474 ? 19.893 -14.444 -29.179 1.00 51.09 474 ALA A N 1
ATOM 3653 C CA . ALA A 1 474 ? 19.106 -13.266 -29.522 1.00 51.09 474 ALA A CA 1
ATOM 3654 C C . ALA A 1 474 ? 17.649 -13.589 -29.193 1.00 51.09 474 ALA A C 1
ATOM 3656 O O . ALA A 1 474 ? 17.141 -14.624 -29.629 1.00 51.09 474 ALA A O 1
ATOM 3657 N N . ASP A 1 475 ? 17.010 -12.735 -28.399 1.00 47.81 475 ASP A N 1
ATOM 3658 C CA . ASP A 1 475 ? 15.571 -12.802 -28.166 1.00 47.81 475 ASP A CA 1
ATOM 3659 C C . ASP A 1 475 ? 14.933 -11.781 -29.103 1.00 47.81 475 ASP A C 1
ATOM 3661 O O . ASP A 1 475 ? 15.199 -10.580 -29.002 1.00 47.81 475 ASP A O 1
ATOM 3665 N N . THR A 1 476 ? 14.190 -12.259 -30.095 1.00 47.56 476 THR A N 1
ATOM 3666 C CA . THR A 1 476 ? 13.606 -11.404 -31.126 1.00 47.56 476 THR A CA 1
ATOM 3667 C C . THR A 1 476 ? 12.086 -11.433 -31.012 1.00 47.56 476 THR A C 1
ATOM 3669 O O . THR A 1 476 ? 11.456 -12.389 -31.467 1.00 47.56 476 THR A O 1
ATOM 3672 N N . ASP A 1 477 ? 11.495 -10.396 -30.414 1.00 38.66 477 ASP A N 1
ATOM 3673 C CA . ASP A 1 477 ? 10.039 -10.198 -30.383 1.00 38.66 477 ASP A CA 1
ATOM 3674 C C . ASP A 1 477 ? 9.640 -9.308 -31.576 1.00 38.66 477 ASP A C 1
ATOM 3676 O O . ASP A 1 477 ? 9.875 -8.098 -31.589 1.00 38.66 477 ASP A O 1
ATOM 3680 N N . PHE A 1 478 ? 9.089 -9.925 -32.626 1.00 44.50 478 PHE A N 1
ATOM 3681 C CA . PHE A 1 478 ? 8.581 -9.232 -33.811 1.00 44.50 478 PHE A CA 1
ATOM 3682 C C . PHE A 1 478 ? 7.060 -9.130 -33.708 1.00 44.50 478 PHE A C 1
ATOM 3684 O O . PHE A 1 478 ? 6.344 -10.067 -34.065 1.00 44.50 478 PHE A O 1
ATOM 3691 N N . ARG A 1 479 ? 6.550 -7.990 -33.239 1.00 32.69 479 ARG A N 1
ATOM 3692 C CA . ARG A 1 479 ? 5.109 -7.716 -33.247 1.00 32.69 479 ARG A CA 1
ATOM 3693 C C . ARG A 1 479 ? 4.763 -6.826 -34.427 1.00 32.69 479 ARG A C 1
ATOM 3695 O O . ARG A 1 479 ? 5.303 -5.737 -34.572 1.00 32.69 479 ARG A O 1
ATOM 3702 N N . HIS A 1 480 ? 3.852 -7.297 -35.270 1.00 29.06 480 HIS A N 1
ATOM 3703 C CA . HIS A 1 480 ? 3.172 -6.444 -36.232 1.00 29.06 480 HIS A CA 1
ATOM 3704 C C . HIS A 1 480 ? 2.010 -5.775 -35.494 1.00 29.06 480 HIS A C 1
ATOM 3706 O O . HIS A 1 480 ? 0.994 -6.420 -35.242 1.00 29.06 480 HIS A O 1
ATOM 3712 N N . PHE A 1 481 ? 2.170 -4.515 -35.088 1.00 27.84 481 PHE A N 1
ATOM 3713 C CA . PHE A 1 481 ? 1.038 -3.693 -34.658 1.00 27.84 481 PHE A CA 1
ATOM 3714 C C . PHE A 1 481 ? 0.410 -3.071 -35.909 1.00 27.84 481 PHE A C 1
ATOM 3716 O O . PHE A 1 481 ? 0.690 -1.927 -36.259 1.00 27.84 481 PHE A O 1
ATOM 3723 N N . GLY A 1 482 ? -0.357 -3.894 -36.628 1.00 26.48 482 GLY A N 1
ATOM 3724 C CA . GLY A 1 482 ? -1.247 -3.468 -37.709 1.00 26.48 482 GLY A CA 1
ATOM 3725 C C . GLY A 1 482 ? -2.641 -3.166 -37.188 1.00 26.48 482 GLY A C 1
ATOM 3726 O O . GLY A 1 482 ? -3.105 -3.938 -36.316 1.00 26.48 482 GLY A O 1
#

Radius of gyration: 27.88 Å; chains: 1; bounding box: 59×62×90 Å